Protein AF-A0AAW7WAW6-F1 (afdb_monomer_lite)

pLDDT: mean 85.13, std 16.49, range [22.52, 98.62]

Secondary structure (DSSP, 8-state):
---PPPP----------TT-EEE-SSSEEEEEETTEEEEEEEEEEEE------EEEEEEEE--GGGTTTHHHHHHHHHHHT-EE-GGG--TTS--EE--S-TTTS-EEEEEEEE--SEEEEESSSSS-S-EEEE--HHHHSS--EEEE--SB--HHHHHHHHHH----S---HHHHHHHHHHHHHHH----GGG-EEEEEEEESS----EE-TTS-EEEEEEHHHHHHHHHHHT--TT---GGGB-HHHHHHHHHHHHHHHHHHH-TT-EEEEEEE--HHHHT-TTTS-TTHHHH--TTT---S--S-HHHHHHHHHHHHSPPPEEETTEEE-SEEEESS-HHHHHHHHHHHHHHHHSPPPEEEEEEPPTTPEEEEEEETTEEEESS-S-TTTEEE-EEEEETTEEEEEE-GGGPPSEEEEEEEEEEEPPPPPPP-GGG-----

Radius of gyration: 30.79 Å; chains: 1; bounding box: 54×44×113 Å

InterPro domains:
  IPR002035 von Willebrand factor, type A [PS50234] (55-349)
  IPR002035 von Willebrand factor, type A [SM00327] (53-305)
  IPR036465 von Willebrand factor A-like domain superfamily [G3DSA:3.40.50.410] (54-362)
  IPR036465 von Willebrand factor A-like domain superfamily [SSF53300] (53-287)

Structure (mmCIF, N/CA/C/O backbone):
data_AF-A0AAW7WAW6-F1
#
_entry.id   AF-A0AAW7WAW6-F1
#
loop_
_atom_site.group_PDB
_atom_site.id
_atom_site.type_symbol
_atom_site.label_atom_id
_atom_site.label_alt_id
_atom_site.label_comp_id
_atom_site.label_asym_id
_atom_site.label_entity_id
_atom_site.label_seq_id
_atom_site.pdbx_PDB_ins_code
_atom_site.Cartn_x
_atom_site.Cartn_y
_atom_site.Cartn_z
_atom_site.occupancy
_atom_site.B_iso_or_equiv
_atom_site.auth_seq_id
_atom_site.auth_comp_id
_atom_site.auth_asym_id
_atom_site.auth_atom_id
_atom_site.pdbx_PDB_model_num
ATOM 1 N N . MET A 1 1 ? -10.100 9.164 35.980 1.00 24.27 1 MET A N 1
ATOM 2 C CA . MET A 1 1 ? -10.360 9.872 37.255 1.00 24.27 1 MET A CA 1
ATOM 3 C C . MET A 1 1 ? -10.115 8.880 38.384 1.00 24.27 1 MET A C 1
ATOM 5 O O . MET A 1 1 ? -10.803 7.869 38.367 1.00 24.27 1 MET A O 1
ATOM 9 N N . PRO A 1 2 ? -9.161 9.075 39.312 1.00 25.39 2 PRO A N 1
ATOM 10 C CA . PRO A 1 2 ? -9.035 8.180 40.456 1.00 25.39 2 PRO A CA 1
ATOM 11 C C . PRO A 1 2 ? -10.013 8.641 41.548 1.00 25.39 2 PRO A C 1
ATOM 13 O O . PRO A 1 2 ? -9.946 9.784 41.995 1.00 25.39 2 PRO A O 1
ATOM 16 N N . LEU A 1 3 ? -10.947 7.783 41.959 1.00 27.72 3 LEU A N 1
ATOM 17 C CA . LEU A 1 3 ? -11.807 8.009 43.127 1.00 27.72 3 LEU A CA 1
ATOM 18 C C . LEU A 1 3 ? -11.304 7.112 44.264 1.00 27.72 3 LEU A C 1
ATOM 20 O O . LEU A 1 3 ? -11.351 5.889 44.168 1.00 27.72 3 LEU A O 1
ATOM 24 N N . GLY A 1 4 ? -10.761 7.740 45.310 1.00 22.83 4 GLY A N 1
ATOM 25 C CA . GLY A 1 4 ? -10.217 7.071 46.491 1.00 22.83 4 GLY A CA 1
ATOM 26 C C . GLY A 1 4 ? -11.298 6.397 47.340 1.00 22.83 4 GLY A C 1
ATOM 27 O O . GLY A 1 4 ? -12.362 6.967 47.578 1.00 22.83 4 GLY A O 1
ATOM 28 N N . LEU A 1 5 ? -11.007 5.180 47.810 1.00 30.16 5 LEU A N 1
ATOM 29 C CA . LEU A 1 5 ? -11.853 4.418 48.730 1.00 30.16 5 LEU A CA 1
ATOM 30 C C . LEU A 1 5 ? -11.802 5.011 50.148 1.00 30.16 5 LEU A C 1
ATOM 32 O O . LEU A 1 5 ? -10.737 5.086 50.760 1.00 30.16 5 LEU A O 1
ATOM 36 N N . ALA A 1 6 ? -12.969 5.342 50.701 1.00 24.33 6 ALA A N 1
ATOM 37 C CA . ALA A 1 6 ? -13.156 5.554 52.132 1.00 24.33 6 ALA A CA 1
ATOM 38 C C . ALA A 1 6 ? -13.255 4.197 52.856 1.00 24.33 6 ALA A C 1
ATOM 40 O O . ALA A 1 6 ? -13.995 3.308 52.432 1.00 24.33 6 ALA A O 1
ATOM 41 N N . GLY A 1 7 ? -12.490 4.033 53.939 1.00 22.52 7 GLY A N 1
ATOM 42 C CA . GLY A 1 7 ? -12.459 2.818 54.753 1.00 22.52 7 GLY A CA 1
ATOM 43 C C . GLY A 1 7 ? -13.766 2.572 55.513 1.00 22.52 7 GLY A C 1
ATOM 44 O O . GLY A 1 7 ? -14.343 3.493 56.089 1.00 22.52 7 GLY A O 1
ATOM 45 N N . LEU A 1 8 ? -14.209 1.312 55.543 1.00 27.66 8 LEU A N 1
ATOM 46 C CA . LEU A 1 8 ? -15.361 0.856 56.321 1.00 27.66 8 LEU A CA 1
ATOM 47 C C . LEU A 1 8 ? -14.880 0.019 57.519 1.00 27.66 8 LEU A C 1
ATOM 49 O O . LEU A 1 8 ? -14.260 -1.031 57.342 1.00 27.66 8 LEU A O 1
ATOM 53 N N . PHE A 1 9 ? -15.183 0.469 58.739 1.00 23.91 9 PHE A N 1
ATOM 54 C CA . PHE A 1 9 ? -15.061 -0.328 59.964 1.00 23.91 9 PHE A CA 1
ATOM 55 C C . PHE A 1 9 ? -16.207 -1.352 60.030 1.00 23.91 9 PHE A C 1
ATOM 57 O O . PHE A 1 9 ? -17.372 -0.981 59.906 1.00 23.91 9 PHE A O 1
ATOM 64 N N . LEU A 1 10 ? -15.897 -2.631 60.270 1.00 30.34 10 LEU A N 1
ATOM 65 C CA . LEU A 1 10 ? -16.889 -3.683 60.534 1.00 30.34 10 LEU A CA 1
ATOM 66 C C . LEU A 1 10 ? -16.723 -4.216 61.960 1.00 30.34 10 LEU A C 1
ATOM 68 O O . LEU A 1 10 ? -15.685 -4.775 62.317 1.00 30.34 10 LEU A O 1
ATOM 72 N N . ALA A 1 11 ? -17.773 -4.044 62.764 1.00 23.67 11 ALA A N 1
ATOM 73 C CA . ALA A 1 11 ? -17.918 -4.643 64.083 1.00 23.67 11 ALA A CA 1
ATOM 74 C C . ALA A 1 11 ? -18.067 -6.173 63.979 1.00 23.67 11 ALA A C 1
ATOM 76 O O . ALA A 1 11 ? -18.756 -6.690 63.096 1.00 23.67 11 ALA A O 1
ATOM 77 N N . ARG A 1 12 ? -17.419 -6.900 64.900 1.00 29.30 12 ARG A N 1
ATOM 78 C CA . ARG A 1 12 ? -17.535 -8.357 65.055 1.00 29.30 12 ARG A CA 1
ATOM 79 C C . ARG A 1 12 ? -18.940 -8.724 65.543 1.00 29.30 12 ARG A C 1
ATOM 81 O O . ARG A 1 12 ? -19.345 -8.308 66.622 1.00 29.30 12 ARG A O 1
ATOM 88 N N . GLY A 1 13 ? -19.628 -9.573 64.787 1.00 25.05 13 GLY A N 1
ATOM 89 C CA . GLY A 1 13 ? -20.814 -10.304 65.225 1.00 25.05 13 GLY A CA 1
ATOM 90 C C . GLY A 1 13 ? -20.804 -11.682 64.578 1.00 25.05 13 GLY A C 1
ATOM 91 O O . GLY A 1 13 ? -20.977 -11.798 63.368 1.00 25.05 13 GLY A O 1
ATOM 92 N N . ALA A 1 14 ? -20.521 -12.708 65.378 1.00 30.78 14 ALA A N 1
ATOM 93 C CA . ALA A 1 14 ? -20.499 -14.098 64.957 1.00 30.78 14 ALA A CA 1
ATOM 94 C C . ALA A 1 14 ? -21.926 -14.614 64.714 1.00 30.78 14 ALA A C 1
ATOM 96 O O . ALA A 1 14 ? -22.779 -14.529 65.591 1.00 30.78 14 ALA A O 1
ATOM 97 N N . SER A 1 15 ? -22.172 -15.178 63.537 1.00 29.94 15 SER A N 1
ATOM 98 C CA . SER A 1 15 ? -23.063 -16.327 63.355 1.00 29.94 15 SER A CA 1
ATOM 99 C C . SER A 1 15 ? -22.686 -16.998 62.039 1.00 29.94 15 SER A C 1
ATOM 101 O O . SER A 1 15 ? -22.552 -16.344 61.005 1.00 29.94 15 SER A O 1
ATOM 103 N N . ALA A 1 16 ? -22.400 -18.292 62.136 1.00 33.91 16 ALA A N 1
ATOM 104 C CA . ALA A 1 16 ? -22.246 -19.180 61.004 1.00 33.91 16 ALA A CA 1
ATOM 105 C C . ALA A 1 16 ? -23.642 -19.421 60.431 1.00 33.91 16 ALA A C 1
ATOM 107 O O . ALA A 1 16 ? -24.479 -20.012 61.107 1.00 33.91 16 ALA A O 1
ATOM 108 N N . ASP A 1 17 ? -23.883 -18.927 59.225 1.00 33.53 17 ASP A N 1
ATOM 109 C CA . ASP A 1 17 ? -25.034 -19.318 58.427 1.00 33.53 17 ASP A CA 1
ATOM 110 C C . ASP A 1 17 ? -24.555 -19.505 56.986 1.00 33.53 17 ASP A C 1
ATOM 112 O O . ASP A 1 17 ? -23.748 -18.719 56.473 1.00 33.53 17 ASP A O 1
ATOM 116 N N . GLU A 1 18 ? -24.968 -20.609 56.379 1.00 37.56 18 GLU A N 1
ATOM 117 C CA . GLU A 1 18 ? -24.617 -20.985 55.015 1.00 37.56 18 GLU A CA 1
ATOM 118 C C . GLU A 1 18 ? -25.192 -19.958 54.021 1.00 37.56 18 GLU A C 1
ATOM 120 O O . GLU A 1 18 ? -26.377 -19.639 54.046 1.00 37.56 18 GLU A O 1
ATOM 125 N N . GLY A 1 19 ? -24.362 -19.436 53.112 1.00 45.72 19 GLY A N 1
ATOM 126 C CA . GLY A 1 19 ? -24.823 -18.842 51.852 1.00 45.72 19 GLY A CA 1
ATOM 127 C C . GLY A 1 19 ? -25.583 -17.514 51.893 1.00 45.72 19 GLY A C 1
ATOM 128 O O . GLY A 1 19 ? -26.153 -17.140 50.868 1.00 45.72 19 GLY A O 1
ATOM 129 N N . ALA A 1 20 ? -25.603 -16.770 53.001 1.00 53.53 20 ALA A N 1
ATOM 130 C CA . ALA A 1 20 ? -26.347 -15.510 53.057 1.00 53.53 20 ALA A CA 1
ATOM 131 C C . ALA A 1 20 ? -25.670 -14.402 52.219 1.00 53.53 20 ALA A C 1
ATOM 133 O O . ALA A 1 20 ? -24.662 -13.815 52.621 1.00 53.53 20 ALA A O 1
ATOM 134 N N . ALA A 1 21 ? -26.247 -14.088 51.055 1.00 62.12 21 ALA A N 1
ATOM 135 C CA . ALA A 1 21 ? -25.906 -12.894 50.290 1.00 62.12 21 ALA A CA 1
ATOM 136 C C . ALA A 1 21 ? -26.396 -11.641 51.035 1.00 62.12 21 ALA A C 1
ATOM 138 O O . ALA A 1 21 ? -27.574 -11.526 51.377 1.00 62.12 21 ALA A O 1
ATOM 139 N N . ARG A 1 22 ? -25.496 -10.691 51.297 1.00 75.50 22 ARG A N 1
ATOM 140 C CA . ARG A 1 22 ? -25.820 -9.399 51.915 1.00 75.50 22 ARG A CA 1
ATOM 141 C C . ARG A 1 22 ? -25.458 -8.269 50.963 1.00 75.50 22 ARG A C 1
ATOM 143 O O . ARG A 1 22 ? -24.314 -8.179 50.519 1.00 75.50 22 ARG A O 1
ATOM 150 N N . GLN A 1 23 ? -26.412 -7.383 50.686 1.00 73.06 23 GLN A N 1
ATOM 151 C CA . GLN A 1 23 ? -26.116 -6.124 50.007 1.00 73.06 23 GLN A CA 1
ATOM 152 C C . GLN A 1 23 ? -25.475 -5.128 50.973 1.00 73.06 23 GLN A C 1
ATOM 154 O O . GLN A 1 23 ? -25.929 -4.956 52.105 1.00 73.06 23 GLN A O 1
ATOM 159 N N . VAL A 1 24 ? -24.409 -4.477 50.515 1.00 73.81 24 VAL A N 1
ATOM 160 C CA . VAL A 1 24 ? -23.673 -3.450 51.250 1.00 73.81 24 VAL A CA 1
ATOM 161 C C . VAL A 1 24 ? -23.604 -2.205 50.368 1.00 73.81 24 VAL A C 1
ATOM 163 O O . VAL A 1 24 ? -22.801 -2.123 49.443 1.00 73.81 24 VAL A O 1
ATOM 166 N N . GLY A 1 25 ? -24.470 -1.231 50.650 1.00 69.31 25 GLY A N 1
ATOM 167 C CA . GLY A 1 25 ? -24.673 -0.073 49.773 1.00 69.31 25 GLY A CA 1
ATOM 168 C C . GLY A 1 25 ? -25.420 -0.432 48.482 1.00 69.31 25 GLY A C 1
ATOM 169 O O . GLY A 1 25 ? -25.890 -1.553 48.321 1.00 69.31 25 GLY A O 1
ATOM 170 N N . GLU A 1 26 ? -25.535 0.525 47.560 1.00 71.75 26 GLU A N 1
ATOM 171 C CA . GLU A 1 26 ? -26.359 0.372 46.344 1.00 71.75 26 GLU A CA 1
ATOM 172 C C . GLU A 1 26 ? -25.752 -0.580 45.296 1.00 71.75 26 GLU A C 1
ATOM 174 O O . GLU A 1 26 ? -26.459 -1.091 44.433 1.00 71.75 26 GLU A O 1
ATOM 179 N N . ASN A 1 27 ? -24.445 -0.843 45.388 1.00 81.31 27 ASN A N 1
ATOM 180 C CA . ASN A 1 27 ? -23.644 -1.352 44.272 1.00 81.31 27 ASN A CA 1
ATOM 181 C C . ASN A 1 27 ? -22.755 -2.560 44.624 1.00 81.31 27 ASN A C 1
ATOM 183 O O . ASN A 1 27 ? -21.927 -2.965 43.809 1.00 81.31 27 ASN A O 1
ATOM 187 N N . THR A 1 28 ? -22.831 -3.097 45.847 1.00 81.12 28 THR A N 1
ATOM 188 C CA . THR A 1 28 ? -21.959 -4.199 46.297 1.00 81.12 28 THR A CA 1
ATOM 189 C C . THR A 1 28 ? -22.767 -5.306 46.963 1.00 81.12 28 THR A C 1
ATOM 191 O O . THR A 1 28 ? -23.574 -5.059 47.855 1.00 81.12 28 THR A O 1
ATOM 194 N N . GLU A 1 29 ? -22.512 -6.545 46.561 1.00 85.75 29 GLU A N 1
ATOM 195 C CA . GLU A 1 29 ? -23.072 -7.760 47.149 1.00 85.75 29 GLU A CA 1
ATOM 196 C C . GLU A 1 29 ? -21.933 -8.607 47.726 1.00 85.75 29 GLU A C 1
ATOM 198 O O . GLU A 1 29 ? -20.944 -8.881 47.048 1.00 85.75 29 GLU A O 1
ATOM 203 N N . ILE A 1 30 ? -22.063 -9.043 48.979 1.00 80.19 30 ILE A N 1
ATOM 204 C CA . ILE A 1 30 ? -21.104 -9.939 49.628 1.00 80.19 30 ILE A CA 1
ATOM 205 C C . ILE A 1 30 ? -21.781 -11.282 49.873 1.00 80.19 30 ILE A C 1
ATOM 207 O O . ILE A 1 30 ? -22.804 -11.356 50.551 1.00 80.19 30 ILE A O 1
ATOM 211 N N . ILE A 1 31 ? -21.179 -12.345 49.349 1.00 81.75 31 ILE A N 1
ATOM 212 C CA . ILE A 1 31 ? -21.577 -13.734 49.567 1.00 81.75 31 ILE A CA 1
ATOM 213 C C . ILE A 1 31 ? -20.517 -14.379 50.454 1.00 81.75 31 ILE A C 1
ATOM 215 O O . ILE A 1 31 ? -19.328 -14.377 50.120 1.00 81.75 31 ILE A O 1
ATOM 219 N N . GLN A 1 32 ? -20.939 -14.932 51.588 1.00 75.44 32 GLN A N 1
ATOM 220 C CA . GLN A 1 32 ? -20.048 -15.587 52.537 1.00 75.44 32 GLN A CA 1
ATOM 221 C C . GLN A 1 32 ? -20.418 -17.064 52.683 1.00 75.44 32 GLN A C 1
ATOM 223 O O . GLN A 1 32 ? -21.545 -17.390 53.036 1.00 75.44 32 GLN A O 1
ATOM 228 N N . ASN A 1 33 ? -19.443 -17.943 52.440 1.00 71.38 33 ASN A N 1
ATOM 229 C CA . ASN A 1 33 ? -19.552 -19.386 52.652 1.00 71.38 33 ASN A CA 1
ATOM 230 C C . ASN A 1 33 ? -18.391 -19.830 53.548 1.00 71.38 33 ASN A C 1
ATOM 232 O O . ASN A 1 33 ? -17.259 -19.997 53.089 1.00 71.38 33 ASN A O 1
ATOM 236 N N . GLY A 1 34 ? -18.647 -19.960 54.851 1.00 73.88 34 GLY A N 1
ATOM 237 C CA . GLY A 1 34 ? -17.594 -20.191 55.843 1.00 73.88 34 GLY A CA 1
ATOM 238 C C . GLY A 1 34 ? -16.564 -19.049 55.874 1.00 73.88 34 GLY A C 1
ATOM 239 O O . GLY A 1 34 ? -16.923 -17.876 56.032 1.00 73.88 34 GLY A O 1
ATOM 240 N N . CYS A 1 35 ? -15.279 -19.392 55.723 1.00 72.00 35 CYS A N 1
ATOM 241 C CA . CYS A 1 35 ? -14.166 -18.434 55.638 1.00 72.00 35 CYS A CA 1
ATOM 242 C C . CYS A 1 35 ? -13.966 -17.842 54.232 1.00 72.00 35 CYS A C 1
ATOM 244 O O . CYS A 1 35 ? -13.235 -16.861 54.090 1.00 72.00 35 CYS A O 1
ATOM 246 N N . TYR A 1 36 ? -14.604 -18.412 53.205 1.00 71.75 36 TYR A N 1
ATOM 247 C CA . TYR A 1 36 ? -14.556 -17.882 51.848 1.00 71.75 36 TYR A CA 1
ATOM 248 C C . TYR A 1 36 ? -15.520 -16.703 51.710 1.00 71.75 36 TYR A C 1
ATOM 250 O O . TYR A 1 36 ? -16.683 -16.765 52.126 1.00 71.75 36 TYR A O 1
ATOM 258 N N . ARG A 1 37 ? -15.031 -15.620 51.103 1.00 78.12 37 ARG A N 1
ATOM 259 C CA . ARG A 1 37 ? -15.824 -14.428 50.798 1.00 78.12 37 ARG A CA 1
ATOM 260 C C . ARG A 1 37 ? -15.721 -14.122 49.317 1.00 78.12 37 ARG A C 1
ATOM 262 O O . ARG A 1 37 ? -14.613 -13.973 48.802 1.00 78.12 37 ARG A O 1
ATOM 269 N N . LYS A 1 38 ? -16.879 -13.972 48.679 1.00 82.81 38 LYS A N 1
ATOM 270 C CA . LYS A 1 38 ? -17.010 -13.442 47.327 1.00 82.81 38 LYS A CA 1
ATOM 271 C C . LYS A 1 38 ? -17.700 -12.087 47.379 1.00 82.81 38 LYS A C 1
ATOM 273 O O . LYS A 1 38 ? -18.777 -11.967 47.955 1.00 82.81 38 LYS A O 1
ATOM 278 N N . VAL A 1 39 ? -17.085 -11.073 46.790 1.00 83.00 39 VAL A N 1
ATOM 279 C CA . VAL A 1 39 ? -17.641 -9.722 46.676 1.00 83.00 39 VAL A CA 1
ATOM 280 C C . VAL A 1 39 ? -17.964 -9.481 45.212 1.00 83.00 39 VAL A C 1
ATOM 282 O O . VAL A 1 39 ? -17.080 -9.593 44.373 1.00 83.00 39 VAL A O 1
ATOM 285 N N . LYS A 1 40 ? -19.211 -9.158 44.889 1.00 84.62 40 LYS A N 1
ATOM 286 C CA . LYS A 1 40 ? -19.583 -8.640 43.572 1.00 84.62 40 LYS A CA 1
ATOM 287 C C . LYS A 1 40 ? -19.783 -7.144 43.687 1.00 84.62 40 LYS A C 1
ATOM 289 O O . LYS A 1 40 ? -20.460 -6.689 44.610 1.00 84.62 40 LYS A O 1
ATOM 294 N N . LYS A 1 41 ? -19.216 -6.385 42.762 1.00 84.06 41 LYS A N 1
ATOM 295 C CA . LYS A 1 41 ? -19.355 -4.934 42.735 1.00 84.06 41 LYS A CA 1
ATOM 296 C C . LYS A 1 41 ? -19.712 -4.462 41.335 1.00 84.06 41 LYS A C 1
ATOM 298 O O . LYS A 1 41 ? -19.166 -4.966 40.360 1.00 84.06 41 LYS A O 1
ATOM 303 N N . THR A 1 42 ? -20.619 -3.497 41.277 1.00 82.19 42 THR A N 1
ATOM 304 C CA . THR A 1 42 ? -21.142 -2.890 40.054 1.00 82.19 42 THR A CA 1
ATOM 305 C C . THR A 1 42 ? -20.858 -1.396 40.078 1.00 82.19 42 THR A C 1
ATOM 307 O O . THR A 1 42 ? -21.245 -0.688 41.003 1.00 82.19 42 THR A O 1
ATOM 310 N N . GLU A 1 43 ? -20.182 -0.885 39.063 1.00 77.75 43 GLU A N 1
ATOM 311 C CA . GLU A 1 43 ? -19.853 0.526 38.922 1.00 77.75 43 GLU A CA 1
ATOM 312 C C . GLU A 1 43 ? -20.418 1.049 37.604 1.00 77.75 43 GLU A C 1
ATOM 314 O O . GLU A 1 43 ? -20.075 0.582 36.516 1.00 77.75 43 GLU A O 1
ATOM 319 N N . LYS A 1 44 ? -21.274 2.070 37.698 1.00 70.31 44 LYS A N 1
ATOM 320 C CA . LYS A 1 44 ? -21.655 2.854 36.526 1.00 70.31 44 LYS A CA 1
ATOM 321 C C . LYS A 1 44 ? -20.539 3.830 36.227 1.00 70.31 44 LYS A C 1
ATOM 323 O O . LYS A 1 44 ? -20.179 4.648 37.073 1.00 70.31 44 LYS A O 1
ATOM 328 N N . THR A 1 45 ? -20.019 3.758 35.016 1.00 63.19 45 THR A N 1
ATOM 329 C CA . THR A 1 45 ? -19.003 4.685 34.536 1.00 63.19 45 THR A CA 1
ATOM 330 C C . THR A 1 45 ? -19.507 5.353 33.270 1.00 63.19 45 THR A C 1
ATOM 332 O O . THR A 1 45 ? -20.022 4.704 32.361 1.00 63.19 45 THR A O 1
ATOM 335 N N . GLN A 1 46 ? -19.366 6.676 33.204 1.00 54.44 46 GLN A N 1
ATOM 336 C CA . GLN A 1 46 ? -19.447 7.365 31.924 1.00 54.44 46 GLN A CA 1
ATOM 337 C C . GLN A 1 46 ? -18.108 7.176 31.242 1.00 54.44 46 GLN A C 1
ATOM 339 O O . GLN A 1 46 ? -17.110 7.786 31.636 1.00 54.44 46 GLN A O 1
ATOM 344 N N . TRP A 1 47 ? -18.074 6.289 30.255 1.00 56.84 47 TRP A N 1
ATOM 345 C CA . TRP A 1 47 ? -16.858 6.053 29.505 1.00 56.84 47 TRP A CA 1
ATOM 346 C C . TRP A 1 47 ? -16.905 6.876 28.226 1.00 56.84 47 TRP A C 1
ATOM 348 O O . TRP A 1 47 ? -17.436 6.470 27.200 1.00 56.84 47 TRP A O 1
ATOM 358 N N . THR A 1 48 ? -16.337 8.075 28.297 1.00 53.56 48 THR A N 1
ATOM 359 C CA . THR A 1 48 ? -16.148 8.950 27.141 1.00 53.56 48 THR A CA 1
ATOM 360 C C . THR A 1 48 ? -14.754 8.731 26.552 1.00 53.56 48 THR A C 1
ATOM 362 O O . THR A 1 48 ? -13.974 9.680 26.483 1.00 53.56 48 THR A O 1
ATOM 365 N N . VAL A 1 49 ? -14.375 7.496 26.181 1.00 57.53 49 VAL A N 1
ATOM 366 C CA . VAL A 1 49 ? -13.243 7.369 25.242 1.00 57.53 49 VAL A CA 1
ATOM 367 C C . VAL A 1 49 ? -13.824 7.642 23.867 1.00 57.53 49 VAL A C 1
ATOM 369 O O . VAL A 1 49 ? -14.594 6.813 23.377 1.00 57.53 49 VAL A O 1
ATOM 372 N N . PRO A 1 50 ? -13.531 8.793 23.241 1.00 60.97 50 PRO A N 1
ATOM 373 C CA . PRO A 1 50 ? -13.952 8.994 21.871 1.00 60.97 50 PRO A CA 1
ATOM 374 C C . PRO A 1 50 ? -13.341 7.879 21.023 1.00 60.97 50 PRO A C 1
ATOM 376 O O . PRO A 1 50 ? -12.155 7.559 21.152 1.00 60.97 50 PRO A O 1
ATOM 379 N N . ARG A 1 51 ? -14.177 7.265 20.181 1.00 75.25 51 ARG A N 1
ATOM 380 C CA . ARG A 1 51 ? -13.755 6.269 19.195 1.00 75.25 51 ARG A CA 1
ATOM 381 C C . ARG A 1 51 ? -12.500 6.784 18.493 1.00 75.25 51 ARG A C 1
ATOM 383 O O . ARG A 1 51 ? -12.549 7.883 17.953 1.00 75.25 51 ARG A O 1
ATOM 390 N N . LYS A 1 52 ? -11.423 5.988 18.445 1.00 82.31 52 LYS A N 1
ATOM 391 C CA . LYS A 1 52 ? -10.239 6.310 17.630 1.00 82.31 52 LYS A CA 1
ATOM 392 C C . LYS A 1 52 ? -10.592 6.105 16.154 1.00 82.31 52 LYS A C 1
ATOM 394 O O . LYS A 1 52 ? -10.852 4.951 15.786 1.00 82.31 52 LYS A O 1
ATOM 399 N N . PRO A 1 53 ? -10.682 7.161 15.329 1.00 89.06 53 PRO A N 1
ATOM 400 C CA . PRO A 1 53 ? -11.054 7.010 13.933 1.00 89.06 53 PRO A CA 1
ATOM 401 C C . PRO A 1 53 ? -9.847 6.718 13.044 1.00 89.06 53 PRO A C 1
ATOM 403 O O . PRO A 1 53 ? -8.696 6.866 13.455 1.00 89.06 53 PRO A O 1
ATOM 406 N N . ILE A 1 54 ? -10.115 6.284 11.820 1.00 93.38 54 ILE A N 1
ATOM 407 C CA . ILE A 1 54 ? -9.101 5.876 10.854 1.00 93.38 54 ILE A CA 1
ATOM 408 C C . ILE A 1 54 ? -9.230 6.721 9.594 1.00 93.38 54 ILE A C 1
ATOM 410 O O . ILE A 1 54 ? -10.334 6.966 9.110 1.00 93.38 54 ILE A O 1
ATOM 414 N N . ASP A 1 55 ? -8.089 7.127 9.055 1.00 97.06 55 ASP A N 1
ATOM 415 C CA . ASP A 1 55 ? -7.960 7.561 7.672 1.00 97.06 55 ASP A CA 1
ATOM 416 C C . ASP A 1 55 ? -7.358 6.411 6.859 1.00 97.06 55 ASP A C 1
ATOM 418 O O . ASP A 1 55 ? -6.206 6.024 7.069 1.00 97.06 55 ASP A O 1
ATOM 422 N N . LEU A 1 56 ? -8.150 5.841 5.952 1.00 97.81 56 LEU A N 1
ATOM 423 C CA . LEU A 1 56 ? -7.693 4.853 4.982 1.00 97.81 56 LEU A CA 1
ATOM 424 C C . LEU A 1 56 ? -7.221 5.588 3.723 1.00 97.81 56 LEU A C 1
ATOM 426 O O . LEU A 1 56 ? -8.024 6.152 2.981 1.00 97.81 56 LEU A O 1
ATOM 430 N N . VAL A 1 57 ? -5.914 5.588 3.491 1.00 98.44 57 VAL A N 1
ATOM 431 C CA . VAL A 1 57 ? -5.266 6.251 2.357 1.00 98.44 57 VAL A CA 1
ATOM 432 C C . VAL A 1 57 ? -4.877 5.181 1.347 1.00 98.44 57 VAL A C 1
ATOM 434 O O . VAL A 1 57 ? -4.029 4.343 1.630 1.00 98.44 57 VAL A O 1
ATOM 437 N N . ILE A 1 58 ? -5.512 5.173 0.182 1.00 98.56 58 ILE A N 1
ATOM 438 C CA . ILE A 1 58 ? -5.312 4.166 -0.862 1.00 98.56 58 ILE A CA 1
ATOM 439 C C . ILE A 1 58 ? -4.581 4.819 -2.026 1.00 98.56 58 ILE A C 1
ATOM 441 O O . ILE A 1 58 ? -5.081 5.786 -2.591 1.00 98.56 58 ILE A O 1
ATOM 445 N N . LEU A 1 59 ? -3.445 4.252 -2.416 1.00 98.38 59 LEU A N 1
ATOM 446 C CA . LEU A 1 59 ? -2.712 4.601 -3.624 1.00 98.38 59 LEU A CA 1
ATOM 447 C C . LEU A 1 59 ? -2.720 3.408 -4.583 1.00 98.38 59 LEU A C 1
ATOM 449 O O . LEU A 1 59 ? -2.074 2.389 -4.333 1.00 98.38 59 LEU A O 1
ATOM 453 N N . GLN A 1 60 ? -3.454 3.549 -5.683 1.00 97.62 60 GLN A N 1
ATOM 454 C CA . GLN A 1 60 ? -3.558 2.543 -6.733 1.00 97.62 60 GLN A CA 1
ATOM 455 C C . GLN A 1 60 ? -2.611 2.863 -7.893 1.00 97.62 60 GLN A C 1
ATOM 457 O O . GLN A 1 60 ? -2.730 3.894 -8.551 1.00 97.62 60 GLN A O 1
ATOM 462 N N . ASP A 1 61 ? -1.722 1.932 -8.202 1.00 95.62 61 ASP A N 1
ATOM 463 C CA . ASP A 1 61 ? -1.023 1.892 -9.480 1.00 95.62 61 ASP A CA 1
ATOM 464 C C . ASP A 1 61 ? -2.013 1.622 -10.618 1.00 95.62 61 ASP A C 1
ATOM 466 O O . ASP A 1 61 ? -2.698 0.598 -10.643 1.00 95.62 61 ASP A O 1
ATOM 470 N N . ALA A 1 62 ? -2.123 2.561 -11.547 1.00 94.94 62 ALA A N 1
ATOM 471 C CA . ALA A 1 62 ? -2.979 2.454 -12.716 1.00 94.94 62 ALA A CA 1
ATOM 472 C C . ALA A 1 62 ? -2.156 2.340 -14.009 1.00 94.94 62 ALA A C 1
ATOM 474 O O . ALA A 1 62 ? -2.612 2.717 -15.082 1.00 94.94 62 ALA A O 1
ATOM 475 N N . SER A 1 63 ? -0.939 1.810 -13.943 1.00 91.44 63 SER A N 1
ATOM 476 C CA . SER A 1 63 ? -0.147 1.491 -15.132 1.00 91.44 63 SER A CA 1
ATOM 477 C C . SER A 1 63 ? -0.854 0.493 -16.063 1.00 91.44 63 SER A C 1
ATOM 479 O O . SER A 1 63 ? -1.798 -0.216 -15.695 1.00 91.44 63 SER A O 1
ATOM 481 N N . GLY A 1 64 ? -0.416 0.441 -17.325 1.00 88.06 64 GLY A N 1
ATOM 482 C CA . GLY A 1 64 ? -1.056 -0.385 -18.358 1.00 88.06 64 GLY A CA 1
ATOM 483 C C . GLY A 1 64 ? -1.075 -1.887 -18.045 1.00 88.06 64 GLY A C 1
ATOM 484 O O . GLY A 1 64 ? -1.956 -2.610 -18.511 1.00 88.06 64 GLY A O 1
ATOM 485 N N . SER A 1 65 ? -0.163 -2.372 -17.207 1.00 86.25 65 SER A N 1
ATOM 486 C CA . SER A 1 65 ? -0.088 -3.772 -16.781 1.00 86.25 65 SER A CA 1
ATOM 487 C C . SER A 1 65 ? -1.288 -4.225 -15.932 1.00 86.25 65 SER A C 1
ATOM 489 O O . SER A 1 65 ? -1.582 -5.429 -15.891 1.00 86.25 65 SER A O 1
ATOM 491 N N . PHE A 1 66 ? -2.065 -3.283 -15.385 1.00 89.81 66 PHE A N 1
ATOM 492 C CA . PHE A 1 66 ? -3.333 -3.540 -14.702 1.00 89.81 66 PHE A CA 1
ATOM 493 C C . PHE A 1 66 ? -4.553 -3.667 -15.628 1.00 89.81 66 PHE A C 1
ATOM 495 O O . PHE A 1 66 ? -5.636 -3.971 -15.135 1.00 89.81 66 PHE A O 1
ATOM 502 N N . GLU A 1 67 ? -4.439 -3.497 -16.952 1.00 89.62 67 GLU A N 1
ATOM 503 C CA . GLU A 1 67 ? -5.595 -3.482 -17.875 1.00 89.62 67 GLU A CA 1
ATOM 504 C C . GLU A 1 67 ? -6.563 -4.659 -17.683 1.00 89.62 67 GLU A C 1
ATOM 506 O O . GLU A 1 67 ? -7.780 -4.479 -17.655 1.00 89.62 67 GLU A O 1
ATOM 511 N N . LYS A 1 68 ? -6.027 -5.865 -17.475 1.00 87.62 68 LYS A N 1
ATOM 512 C CA . LYS A 1 68 ? -6.836 -7.078 -17.282 1.00 87.62 68 LYS A CA 1
ATOM 513 C C . LYS A 1 68 ? -7.297 -7.299 -15.841 1.00 87.62 68 LYS A C 1
ATOM 515 O O . LYS A 1 68 ? -8.208 -8.091 -15.625 1.00 87.62 68 LYS A O 1
ATOM 520 N N . THR A 1 69 ? -6.664 -6.660 -14.860 1.00 88.94 69 THR A N 1
ATOM 521 C CA . THR A 1 69 ? -6.844 -6.965 -13.429 1.00 88.94 69 THR A CA 1
ATOM 522 C C . THR A 1 69 ? -7.498 -5.843 -12.638 1.00 88.94 69 THR A C 1
ATOM 524 O O . THR A 1 69 ? -8.074 -6.104 -11.580 1.00 88.94 69 THR A O 1
ATOM 527 N N . ILE A 1 70 ? -7.506 -4.617 -13.168 1.00 92.00 70 ILE A N 1
ATOM 528 C CA . ILE A 1 70 ? -8.110 -3.458 -12.518 1.00 92.00 70 ILE A CA 1
ATOM 529 C C . ILE A 1 70 ? -9.584 -3.670 -12.127 1.00 92.00 70 ILE A C 1
ATOM 531 O O . ILE A 1 70 ? -9.955 -3.176 -11.063 1.00 92.00 70 ILE A O 1
ATOM 535 N N . PRO A 1 71 ? -10.441 -4.430 -12.854 1.00 92.56 71 PRO A N 1
ATOM 536 C CA . PRO A 1 71 ? -11.818 -4.651 -12.405 1.00 92.56 71 PRO A CA 1
ATOM 537 C C . PRO A 1 71 ? -11.914 -5.391 -11.061 1.00 92.56 71 PRO A C 1
ATOM 539 O O . PRO A 1 71 ? -12.683 -4.973 -10.194 1.00 92.56 71 PRO A O 1
ATOM 542 N N . SER A 1 72 ? -11.116 -6.446 -10.848 1.00 91.25 72 SER A N 1
ATOM 543 C CA . SER A 1 72 ? -11.088 -7.177 -9.569 1.00 91.25 72 SER A CA 1
ATOM 544 C C . SER A 1 72 ? -10.537 -6.302 -8.443 1.00 91.25 72 SER A C 1
ATOM 546 O O . SER A 1 72 ? -11.126 -6.250 -7.363 1.00 91.25 72 SER A O 1
ATOM 548 N N . VAL A 1 73 ? -9.482 -5.527 -8.719 1.00 91.75 73 VAL A N 1
ATOM 549 C CA . VAL A 1 73 ? -8.916 -4.582 -7.745 1.00 91.75 73 VAL A CA 1
ATOM 550 C C . VAL A 1 73 ? -9.949 -3.523 -7.343 1.00 91.75 73 VAL A C 1
ATOM 552 O O . VAL A 1 73 ? -10.177 -3.315 -6.154 1.00 91.75 73 VAL A O 1
ATOM 555 N N . LYS A 1 74 ? -10.669 -2.922 -8.302 1.00 94.88 74 LYS A N 1
ATOM 556 C CA . LYS A 1 74 ? -11.764 -1.972 -8.025 1.00 94.88 74 LYS A CA 1
ATOM 557 C C . LYS A 1 74 ? -12.844 -2.576 -7.128 1.00 94.88 74 LYS A C 1
ATOM 559 O O . LYS A 1 74 ? -13.326 -1.907 -6.216 1.00 94.88 74 LYS A O 1
ATOM 564 N N . ASN A 1 75 ? -13.225 -3.833 -7.353 1.00 94.12 75 ASN A N 1
ATOM 565 C CA . ASN A 1 75 ? -14.201 -4.516 -6.502 1.00 94.12 75 ASN A CA 1
ATOM 566 C C . ASN A 1 75 ? -13.687 -4.697 -5.066 1.00 94.12 75 ASN A C 1
ATOM 568 O O . ASN A 1 75 ? -14.438 -4.463 -4.118 1.00 94.12 75 ASN A O 1
ATOM 572 N N . ALA A 1 76 ? -12.409 -5.043 -4.898 1.00 91.62 76 ALA A N 1
ATOM 573 C CA . ALA A 1 76 ? -11.771 -5.145 -3.588 1.00 91.62 76 ALA A CA 1
ATOM 574 C C . ALA A 1 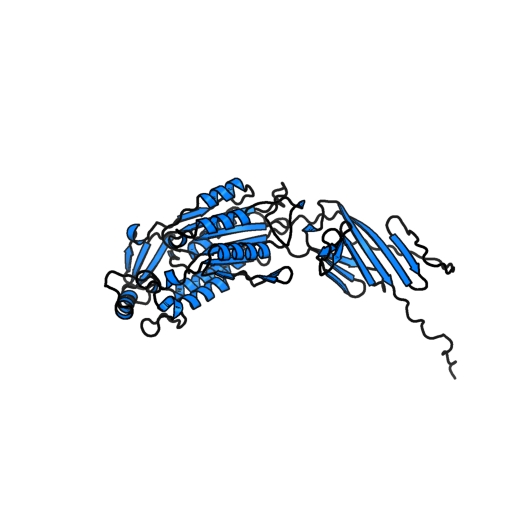76 ? -11.754 -3.793 -2.859 1.00 91.62 76 ALA A C 1
ATOM 576 O O . ALA A 1 76 ? -12.191 -3.702 -1.713 1.00 91.62 76 ALA A O 1
ATOM 577 N N . LEU A 1 77 ? -11.331 -2.725 -3.544 1.00 94.38 77 LEU A N 1
ATOM 578 C CA . LEU A 1 77 ? -11.296 -1.374 -2.981 1.00 94.38 77 LEU A CA 1
ATOM 579 C C . LEU A 1 77 ? -12.696 -0.886 -2.581 1.00 94.38 77 LEU A C 1
ATOM 581 O O . LEU A 1 77 ? -12.856 -0.312 -1.506 1.00 94.38 77 LEU A O 1
ATOM 585 N N . LYS A 1 78 ? -13.736 -1.165 -3.379 1.00 95.50 78 LYS A N 1
ATOM 586 C CA . LYS A 1 78 ? -15.130 -0.852 -3.002 1.00 95.50 78 LYS A CA 1
ATOM 587 C C . LYS A 1 78 ? -15.589 -1.619 -1.764 1.00 95.50 78 LYS A C 1
ATOM 589 O O . LYS A 1 78 ? -16.273 -1.062 -0.912 1.00 95.50 78 LYS A O 1
ATOM 594 N N . ARG A 1 79 ? -15.189 -2.885 -1.617 1.00 92.25 79 ARG A N 1
ATOM 595 C CA . ARG A 1 79 ? -15.475 -3.643 -0.392 1.00 92.25 79 ARG A CA 1
ATOM 596 C C . ARG A 1 79 ? -14.766 -3.042 0.826 1.00 92.25 79 ARG A C 1
ATOM 598 O O . ARG A 1 79 ? -15.421 -2.851 1.843 1.00 92.25 79 ARG A O 1
ATOM 605 N N . LEU A 1 80 ? -13.483 -2.684 0.711 1.00 91.12 80 LEU A N 1
ATOM 606 C CA . LEU A 1 80 ? -12.731 -2.007 1.787 1.00 91.12 80 LEU A CA 1
ATOM 607 C C . LEU A 1 80 ? -13.368 -0.696 2.227 1.00 91.12 80 LEU A C 1
ATOM 609 O O . LEU A 1 80 ? -13.313 -0.337 3.397 1.00 91.12 80 LEU A O 1
ATOM 613 N N . THR A 1 81 ? -13.928 0.031 1.266 1.00 94.75 81 THR A N 1
ATOM 614 C CA . THR A 1 81 ? -14.455 1.382 1.466 1.00 94.75 81 THR A CA 1
ATOM 615 C C . THR A 1 81 ? -15.956 1.407 1.746 1.00 94.75 81 THR A C 1
ATOM 617 O O . THR A 1 81 ? -16.566 2.475 1.785 1.00 94.75 81 THR A O 1
ATOM 620 N N . THR A 1 82 ? -16.553 0.239 1.997 1.00 94.62 82 THR A N 1
ATOM 621 C CA . THR A 1 82 ? -17.944 0.129 2.432 1.00 94.62 82 THR A CA 1
ATOM 622 C C . THR A 1 82 ? -18.051 0.355 3.939 1.00 94.62 82 THR A C 1
ATOM 624 O O . THR A 1 82 ? -17.353 -0.277 4.733 1.00 94.62 82 THR A O 1
ATOM 627 N N . TYR A 1 83 ? -18.955 1.252 4.328 1.00 93.62 83 TYR A N 1
ATOM 628 C CA . TYR A 1 83 ? -19.162 1.651 5.713 1.00 93.62 83 TYR A CA 1
ATOM 629 C C . TYR A 1 83 ? -20.222 0.805 6.420 1.00 93.62 83 TYR A C 1
ATOM 631 O O . TYR A 1 83 ? -21.249 0.442 5.844 1.00 93.62 83 TYR A O 1
ATOM 639 N N . VAL A 1 84 ? -20.014 0.592 7.717 1.00 91.31 84 VAL A N 1
ATOM 640 C CA . VAL A 1 84 ? -21.006 0.051 8.651 1.00 91.31 84 VAL A CA 1
ATOM 641 C C . VAL A 1 84 ? -21.298 1.051 9.769 1.00 91.31 84 VAL A C 1
ATOM 643 O O . VAL A 1 84 ? -20.538 1.997 10.006 1.00 91.31 84 VAL A O 1
ATOM 646 N N . LYS A 1 85 ? -22.416 0.855 10.472 1.00 86.31 85 LYS A N 1
ATOM 647 C CA . LYS A 1 85 ? -22.708 1.607 11.700 1.00 86.31 85 LYS A CA 1
ATOM 648 C C . LYS A 1 85 ? -21.885 1.075 12.881 1.00 86.31 85 LYS A C 1
ATOM 650 O O . LYS A 1 85 ? -21.467 -0.084 12.834 1.00 86.31 85 LYS A O 1
ATOM 655 N N . PRO A 1 86 ? -21.681 1.858 13.957 1.00 80.06 86 PRO A N 1
ATOM 656 C CA . PRO A 1 86 ? -20.887 1.425 15.106 1.00 80.06 86 PRO A CA 1
ATOM 657 C C . PRO A 1 86 ? -21.390 0.116 15.721 1.00 80.06 86 PRO A C 1
ATOM 659 O O . PRO A 1 86 ? -20.590 -0.753 16.046 1.00 80.06 86 PRO A O 1
ATOM 662 N N . GLU A 1 87 ? -22.709 -0.074 15.789 1.00 73.38 87 GLU A N 1
ATOM 663 C CA . GLU A 1 87 ? -23.337 -1.261 16.386 1.00 73.38 87 GLU A CA 1
ATOM 664 C C . GLU A 1 87 ? -23.189 -2.520 15.513 1.00 73.38 87 GLU A C 1
ATOM 666 O O . GLU A 1 87 ? -23.481 -3.628 15.958 1.00 73.38 87 GLU A O 1
ATOM 671 N N . GLN A 1 88 ? -22.772 -2.348 14.257 1.00 82.50 88 GLN A N 1
ATOM 672 C CA . GLN A 1 88 ? -22.557 -3.418 13.282 1.00 82.50 88 GLN A CA 1
ATOM 673 C C . GLN A 1 88 ? -21.075 -3.773 13.121 1.00 82.50 88 GLN A C 1
ATOM 675 O O . GLN A 1 88 ? -20.755 -4.708 12.388 1.00 82.50 88 GLN A O 1
ATOM 680 N N . TYR A 1 89 ? -20.170 -3.030 13.765 1.00 80.56 89 TYR A N 1
ATOM 681 C CA . TYR A 1 89 ? -18.741 -3.293 13.671 1.00 80.56 89 TYR A CA 1
ATOM 682 C C . TYR A 1 89 ? -18.396 -4.661 14.271 1.00 80.56 89 TYR A C 1
ATOM 684 O O . TYR A 1 89 ? -18.806 -4.997 15.383 1.00 80.56 89 TYR A O 1
ATOM 692 N N . ASN A 1 90 ? -17.612 -5.444 13.530 1.00 76.56 90 ASN A N 1
ATOM 693 C CA . ASN A 1 90 ? -17.172 -6.772 13.928 1.00 76.56 90 ASN A CA 1
ATOM 694 C C . ASN A 1 90 ? -15.662 -6.918 13.696 1.00 76.56 90 ASN A C 1
ATOM 696 O O . ASN A 1 90 ? -15.194 -6.825 12.569 1.00 76.56 90 ASN A O 1
ATOM 700 N N . GLU A 1 91 ? -14.892 -7.217 14.741 1.00 72.88 91 GLU A N 1
ATOM 701 C CA . GLU A 1 91 ? -13.437 -7.419 14.642 1.00 72.88 91 GLU A CA 1
ATOM 702 C C . GLU A 1 91 ? -13.029 -8.632 13.801 1.00 72.88 91 GLU A C 1
ATOM 704 O O . GLU A 1 91 ? -11.889 -8.705 13.346 1.00 72.88 91 GLU A O 1
ATOM 709 N N . THR A 1 92 ? -13.927 -9.599 13.596 1.00 75.44 92 THR A N 1
ATOM 710 C CA . THR A 1 92 ? -13.655 -10.747 12.719 1.00 75.44 92 THR A CA 1
ATOM 711 C C . THR A 1 92 ? -13.968 -10.461 11.250 1.00 75.44 92 THR A C 1
ATOM 713 O O . THR A 1 92 ? -13.640 -11.283 10.402 1.00 75.44 92 THR A O 1
ATOM 716 N N . ASP A 1 93 ? -14.621 -9.334 10.959 1.00 79.44 93 ASP A N 1
ATOM 717 C CA . ASP A 1 93 ? -14.944 -8.843 9.615 1.00 79.44 93 ASP A CA 1
ATOM 718 C C . ASP A 1 93 ? -14.938 -7.300 9.627 1.00 79.44 93 ASP A C 1
ATOM 720 O O . ASP A 1 93 ? -15.995 -6.658 9.565 1.00 79.44 93 ASP A O 1
ATOM 724 N N . PRO A 1 94 ? -13.763 -6.679 9.842 1.00 78.50 94 PRO A N 1
ATOM 725 C CA . PRO A 1 94 ? -13.684 -5.258 10.140 1.00 78.50 94 PRO A CA 1
ATOM 726 C C . PRO A 1 94 ? -13.978 -4.425 8.892 1.00 78.50 94 PRO A C 1
ATOM 728 O O . PRO A 1 94 ? -13.451 -4.664 7.807 1.00 78.50 94 PRO A O 1
ATOM 731 N N . HIS A 1 95 ? -14.812 -3.412 9.088 1.00 88.00 95 HIS A N 1
ATOM 732 C CA . HIS A 1 95 ? -15.229 -2.445 8.080 1.00 88.00 95 HIS A CA 1
ATOM 733 C C . HIS A 1 95 ? -14.970 -1.027 8.592 1.00 88.00 95 HIS A C 1
ATOM 735 O O . HIS A 1 95 ? -14.839 -0.807 9.801 1.00 88.00 95 HIS A O 1
ATOM 741 N N . LEU A 1 96 ? -14.945 -0.058 7.676 1.00 91.62 96 LEU A N 1
ATOM 742 C CA . LEU A 1 96 ? -14.958 1.355 8.047 1.00 91.62 96 LEU A CA 1
ATOM 743 C C . LEU A 1 96 ? -16.257 1.689 8.781 1.00 91.62 96 LEU A C 1
ATOM 745 O O . LEU A 1 96 ? -17.327 1.184 8.443 1.00 91.62 96 LEU A O 1
ATOM 749 N N . VAL A 1 97 ? -16.179 2.560 9.779 1.00 89.88 97 VAL A N 1
ATOM 750 C CA . VAL A 1 97 ? -17.319 2.908 10.630 1.00 89.88 97 VAL A CA 1
ATOM 751 C C . VAL A 1 97 ? -17.726 4.358 10.419 1.00 89.88 97 VAL A C 1
ATOM 753 O O . VAL A 1 97 ? -16.909 5.278 10.526 1.00 89.88 97 VAL A O 1
ATOM 756 N N . SER A 1 98 ? -19.020 4.559 10.176 1.00 92.06 98 SER A N 1
ATOM 757 C CA . SER A 1 98 ? -19.647 5.878 10.113 1.00 92.06 98 SER A CA 1
ATOM 758 C C . SER A 1 98 ? -20.440 6.132 11.388 1.00 92.06 98 SER A C 1
ATOM 760 O O . SER A 1 98 ? -21.391 5.410 11.681 1.00 92.06 98 SER A O 1
ATOM 762 N N . THR A 1 99 ? -20.044 7.146 12.159 1.00 87.12 99 THR A N 1
ATOM 763 C CA . THR A 1 99 ? -20.696 7.516 13.428 1.00 87.12 99 THR A CA 1
ATOM 764 C C . THR A 1 99 ? -21.705 8.654 13.262 1.00 87.12 99 THR A C 1
ATOM 766 O O . THR A 1 99 ? -22.455 8.945 14.187 1.00 87.12 99 THR A O 1
ATOM 769 N N . GLY A 1 100 ? -21.718 9.319 12.102 1.00 86.12 100 GLY A N 1
ATOM 770 C CA . GLY A 1 100 ? -22.465 10.563 11.883 1.00 86.12 100 GLY A CA 1
ATOM 771 C C . GLY A 1 100 ? -21.775 11.815 12.441 1.00 86.12 100 GLY A C 1
ATOM 772 O O . GLY A 1 100 ? -22.245 12.921 12.189 1.00 86.12 100 GLY A O 1
ATOM 773 N N . ASP A 1 101 ? -20.649 11.656 13.140 1.00 88.19 101 ASP A N 1
ATOM 774 C CA . ASP A 1 101 ? -19.807 12.737 13.656 1.00 88.19 101 ASP A CA 1
ATOM 775 C C . ASP A 1 101 ? -18.433 12.720 12.947 1.00 88.19 101 ASP A C 1
ATOM 777 O O . ASP A 1 101 ? -17.738 11.697 12.989 1.00 88.19 101 ASP A O 1
ATOM 781 N N . PRO A 1 102 ? -18.012 13.823 12.294 1.00 88.00 102 PRO A N 1
ATOM 782 C CA . PRO A 1 102 ? -16.717 13.920 11.619 1.00 88.00 102 PRO A CA 1
ATOM 783 C C . PRO A 1 102 ? -15.501 13.607 12.503 1.00 88.00 102 PRO A C 1
ATOM 785 O O . PRO A 1 102 ? -14.521 13.041 12.011 1.00 88.00 102 PRO A O 1
ATOM 788 N N . ASP A 1 103 ? -15.555 13.920 13.801 1.00 86.00 103 ASP A N 1
ATOM 789 C CA . ASP A 1 103 ? -14.426 13.727 14.720 1.00 86.00 103 ASP A CA 1
ATOM 790 C C . ASP A 1 103 ? -14.226 12.253 15.108 1.00 86.00 103 ASP A C 1
ATOM 792 O O . ASP A 1 103 ? -13.159 11.878 15.601 1.00 86.00 103 ASP A O 1
ATOM 796 N N . THR A 1 104 ? -15.226 11.403 14.865 1.00 86.06 104 THR A N 1
ATOM 797 C CA . THR A 1 104 ? -15.216 9.979 15.230 1.00 86.06 104 THR A CA 1
ATOM 798 C C . THR A 1 104 ? -15.527 9.042 14.062 1.00 86.06 104 THR A C 1
ATOM 800 O O . THR A 1 104 ? -15.429 7.828 14.227 1.00 86.06 104 THR A O 1
ATOM 803 N N . THR A 1 105 ? -15.836 9.565 12.874 1.00 91.69 105 THR A N 1
ATOM 804 C CA . THR A 1 105 ? -16.059 8.798 11.637 1.00 91.69 105 THR A CA 1
ATOM 805 C C . THR A 1 105 ? -14.742 8.497 10.911 1.00 91.69 105 THR A C 1
ATOM 807 O O . THR A 1 105 ? -13.829 9.334 10.861 1.00 91.69 105 THR A O 1
ATOM 810 N N . ASP A 1 106 ? -14.645 7.295 10.334 1.00 94.75 106 ASP A N 1
ATOM 811 C CA . ASP A 1 106 ? -13.536 6.933 9.447 1.00 94.75 106 ASP A CA 1
ATOM 812 C C . ASP A 1 106 ? -13.626 7.675 8.114 1.00 94.75 106 ASP A C 1
ATOM 814 O O . ASP A 1 106 ? -14.714 7.911 7.587 1.00 94.75 106 ASP A O 1
ATOM 818 N N . ARG A 1 107 ? -12.479 8.018 7.536 1.00 97.12 107 ARG A N 1
ATOM 819 C CA . ARG A 1 107 ? -12.391 8.718 6.252 1.00 97.12 107 ARG A CA 1
ATOM 820 C C . ARG A 1 107 ? -11.554 7.906 5.279 1.00 97.12 107 ARG A C 1
ATOM 822 O O . ARG A 1 107 ? -10.666 7.160 5.685 1.00 97.12 107 ARG A O 1
ATOM 829 N N . VAL A 1 108 ? -11.814 8.087 3.996 1.00 98.38 108 VAL A N 1
ATOM 830 C CA . VAL A 1 108 ? -11.041 7.490 2.916 1.00 98.38 108 VAL A CA 1
ATOM 831 C C . VAL A 1 108 ? -10.494 8.593 2.031 1.00 98.38 108 VAL A C 1
ATOM 833 O O . VAL A 1 108 ? -11.203 9.536 1.682 1.00 98.38 108 VAL A O 1
ATOM 836 N N . PHE A 1 109 ? -9.235 8.440 1.653 1.00 98.62 109 PHE A N 1
ATOM 837 C CA . PHE A 1 109 ? -8.610 9.162 0.559 1.00 98.62 109 PHE A CA 1
ATOM 838 C C . PHE A 1 109 ? -8.157 8.128 -0.465 1.00 98.62 109 PHE A C 1
ATOM 840 O O . PHE A 1 109 ? -7.385 7.233 -0.126 1.00 98.62 109 PHE A O 1
ATOM 847 N N . VAL A 1 110 ? -8.644 8.218 -1.700 1.00 98.56 110 VAL A N 1
ATOM 848 C CA . VAL A 1 110 ? -8.226 7.323 -2.784 1.00 98.56 110 VAL A CA 1
ATOM 849 C C . VAL A 1 110 ? -7.482 8.139 -3.821 1.00 98.56 110 VAL A C 1
ATOM 851 O O . VAL A 1 110 ? -7.960 9.184 -4.251 1.00 98.56 110 VAL A O 1
ATOM 854 N N . SER A 1 111 ? -6.328 7.655 -4.250 1.00 98.62 111 SER A N 1
ATOM 855 C CA . SER A 1 111 ? -5.563 8.223 -5.347 1.00 98.62 111 SER A CA 1
ATOM 856 C C . SER A 1 111 ? -5.078 7.144 -6.302 1.00 98.62 111 SER A C 1
ATOM 858 O O . SER A 1 111 ? -5.003 5.959 -5.967 1.00 98.62 111 SER A O 1
ATOM 860 N N . ALA A 1 112 ? -4.778 7.565 -7.524 1.00 98.19 112 ALA A N 1
ATOM 861 C CA . ALA A 1 112 ? -4.214 6.714 -8.553 1.00 98.19 112 ALA A CA 1
ATOM 862 C C . ALA A 1 112 ? -3.127 7.455 -9.333 1.00 98.19 112 ALA A C 1
ATOM 864 O O . ALA A 1 112 ? -3.247 8.661 -9.573 1.00 98.19 112 ALA A O 1
ATOM 865 N N . TYR A 1 113 ? -2.092 6.720 -9.738 1.00 96.44 113 TYR A N 1
ATOM 866 C CA . TYR A 1 113 ? -0.976 7.235 -10.530 1.00 96.44 113 TYR A CA 1
ATOM 867 C C . TYR A 1 113 ? -0.705 6.338 -11.737 1.00 96.44 113 TYR A C 1
ATOM 869 O O . TYR A 1 113 ? -0.911 5.127 -11.670 1.00 96.44 113 TYR A O 1
ATOM 877 N N . GLN A 1 114 ? -0.251 6.928 -12.840 1.00 94.00 114 GLN A N 1
ATOM 878 C CA . GLN A 1 114 ? 0.123 6.199 -14.053 1.00 94.00 114 GLN A CA 1
ATOM 879 C C . GLN A 1 114 ? 0.978 7.070 -14.983 1.00 94.00 114 GLN A C 1
ATOM 881 O O . GLN A 1 114 ? 1.005 8.293 -14.837 1.00 94.00 114 GLN A O 1
ATOM 886 N N . GLY A 1 115 ? 1.593 6.461 -15.996 1.00 91.81 115 GLY A N 1
ATOM 887 C CA . GLY A 1 115 ? 2.212 7.195 -17.103 1.00 91.81 115 GLY A CA 1
ATOM 888 C C . GLY A 1 115 ? 3.615 7.728 -16.818 1.00 91.81 115 GLY A C 1
ATOM 889 O O . GLY A 1 115 ? 4.125 7.648 -15.707 1.00 91.81 115 GLY A O 1
ATOM 890 N N . LEU A 1 116 ? 4.260 8.234 -17.863 1.00 92.44 116 LEU A N 1
ATOM 891 C CA . LEU A 1 116 ? 5.600 8.810 -17.864 1.00 92.44 116 LEU A CA 1
ATOM 892 C C . LEU A 1 116 ? 5.610 10.004 -18.819 1.00 92.44 116 LEU A C 1
ATOM 894 O O . LEU A 1 116 ? 5.104 9.923 -19.935 1.00 92.44 116 LEU A O 1
ATOM 898 N N . ASP A 1 117 ? 6.232 11.105 -18.425 1.00 94.75 117 ASP A N 1
ATOM 899 C CA . ASP A 1 117 ? 6.401 12.251 -19.316 1.00 94.75 117 ASP A CA 1
ATOM 900 C C . ASP A 1 117 ? 7.464 11.978 -20.376 1.00 94.75 117 ASP A C 1
ATOM 902 O O . ASP A 1 117 ? 7.354 12.462 -21.505 1.00 94.75 117 ASP A O 1
ATOM 906 N N . GLN A 1 118 ? 8.492 11.202 -20.016 1.00 93.62 118 GLN A N 1
ATOM 907 C CA . GLN A 1 118 ? 9.622 10.908 -20.892 1.00 93.62 118 GLN A CA 1
ATOM 908 C C . GLN A 1 118 ? 10.172 9.495 -20.678 1.00 93.62 118 GLN A C 1
ATOM 910 O O . GLN A 1 118 ? 10.208 8.978 -19.561 1.00 93.62 118 GLN A O 1
ATOM 915 N N . VAL A 1 119 ? 10.696 8.907 -21.750 1.00 92.00 119 VAL A N 1
ATOM 916 C CA . VAL A 1 119 ? 11.673 7.817 -21.677 1.00 92.00 119 VAL A CA 1
ATOM 917 C C . VAL A 1 119 ? 12.990 8.356 -22.204 1.00 92.00 119 VAL A C 1
ATOM 919 O O . VAL A 1 119 ? 13.035 8.919 -23.300 1.00 92.00 119 VAL A O 1
ATOM 922 N N . ARG A 1 120 ? 14.062 8.191 -21.436 1.00 93.69 120 ARG A N 1
ATOM 923 C CA . ARG A 1 120 ? 15.380 8.694 -21.797 1.00 93.69 120 ARG A CA 1
ATOM 924 C C . ARG A 1 120 ? 16.365 7.547 -21.955 1.00 93.69 120 ARG A C 1
ATOM 926 O O . ARG A 1 120 ? 16.435 6.669 -21.098 1.00 93.69 120 ARG A O 1
ATOM 933 N N . TYR A 1 121 ? 17.107 7.542 -23.055 1.00 93.88 121 TYR A N 1
ATOM 934 C CA . TYR A 1 121 ? 18.098 6.519 -23.363 1.00 93.88 121 TYR A CA 1
ATOM 935 C C . TYR A 1 121 ? 19.505 7.091 -23.272 1.00 93.88 121 TYR A C 1
ATOM 937 O O . TYR A 1 121 ? 19.832 8.061 -23.946 1.00 93.88 121 TYR A O 1
ATOM 945 N N . PHE A 1 122 ? 20.330 6.453 -22.453 1.00 95.38 122 PHE A N 1
ATOM 946 C CA . PHE A 1 122 ? 21.741 6.765 -22.287 1.00 95.38 122 PHE A CA 1
ATOM 947 C C . PHE A 1 122 ? 22.601 5.825 -23.124 1.00 95.38 122 PHE A C 1
ATOM 949 O O . PHE A 1 122 ? 22.320 4.625 -23.228 1.00 95.38 122 PHE A O 1
ATOM 956 N N . ASP A 1 123 ? 23.701 6.348 -23.655 1.00 93.75 123 ASP A N 1
ATOM 957 C CA . ASP A 1 123 ? 24.657 5.558 -24.437 1.00 93.75 123 ASP A CA 1
ATOM 958 C C . ASP A 1 123 ? 25.531 4.631 -23.577 1.00 93.75 123 ASP A C 1
ATOM 960 O O . ASP A 1 123 ? 26.160 3.713 -24.102 1.00 93.75 123 ASP A O 1
ATOM 964 N N . ASN A 1 124 ? 25.571 4.836 -22.257 1.00 92.94 124 ASN A N 1
ATOM 965 C CA . ASN A 1 124 ? 26.402 4.079 -21.318 1.00 92.94 124 ASN A CA 1
ATOM 966 C C . ASN A 1 124 ? 25.586 3.255 -20.314 1.00 92.94 124 ASN A C 1
ATOM 968 O O . ASN A 1 124 ? 24.358 3.285 -20.298 1.00 92.94 124 ASN A O 1
ATOM 972 N N . GLU A 1 125 ? 26.276 2.450 -19.503 1.00 91.38 125 GLU A N 1
ATOM 973 C CA . GLU A 1 125 ? 25.653 1.520 -18.550 1.00 91.38 125 GLU A CA 1
ATOM 974 C C . GLU A 1 125 ? 25.375 2.129 -17.173 1.00 91.38 125 GLU A C 1
ATOM 976 O O . GLU A 1 125 ? 24.668 1.503 -16.387 1.00 91.38 125 GLU A O 1
ATOM 981 N N . ASP A 1 126 ? 25.928 3.301 -16.874 1.00 89.69 126 ASP A N 1
ATOM 982 C CA . ASP A 1 126 ? 25.844 4.008 -15.593 1.00 89.69 126 ASP A CA 1
ATOM 983 C C . ASP A 1 126 ? 24.871 5.199 -15.613 1.00 89.69 126 ASP A C 1
ATOM 985 O O . ASP A 1 126 ? 24.741 5.884 -14.604 1.00 89.69 126 ASP A O 1
ATOM 989 N N . PHE A 1 127 ? 24.149 5.408 -16.721 1.00 92.75 127 PHE A N 1
ATOM 990 C CA . PHE A 1 127 ? 23.123 6.451 -16.887 1.00 92.75 127 PHE A CA 1
ATOM 991 C C . PHE A 1 127 ? 23.675 7.873 -16.720 1.00 92.75 127 PHE A C 1
ATOM 993 O O . PHE A 1 127 ? 23.086 8.731 -16.062 1.00 92.75 127 PHE A O 1
ATOM 1000 N N . THR A 1 128 ? 24.833 8.131 -17.331 1.00 89.75 128 THR A N 1
ATOM 1001 C CA . THR A 1 128 ? 25.493 9.444 -17.316 1.00 89.75 128 THR A CA 1
ATOM 1002 C C . THR A 1 128 ? 25.740 9.966 -18.736 1.00 89.75 128 THR A C 1
ATOM 1004 O O . THR A 1 128 ? 25.690 9.221 -19.708 1.00 89.75 128 THR A O 1
ATOM 1007 N N . GLY A 1 129 ? 26.033 11.258 -18.892 1.00 85.88 129 GLY A N 1
ATOM 1008 C CA . GLY A 1 129 ? 26.462 11.806 -20.184 1.00 85.88 129 GLY A CA 1
ATOM 1009 C C . GLY A 1 129 ? 25.338 11.988 -21.213 1.00 85.88 129 GLY A C 1
ATOM 1010 O O . GLY A 1 129 ? 24.301 12.569 -20.897 1.00 85.88 129 GLY A O 1
ATOM 1011 N N . ALA A 1 130 ? 25.604 11.598 -22.466 1.00 87.31 130 ALA A N 1
ATOM 1012 C CA . ALA A 1 130 ? 24.720 11.841 -23.607 1.00 87.31 130 ALA A CA 1
ATOM 1013 C C . ALA A 1 130 ? 23.408 11.050 -23.500 1.00 87.31 130 ALA A C 1
ATOM 1015 O O . ALA A 1 130 ? 23.394 9.912 -23.028 1.00 87.31 130 ALA A O 1
ATOM 1016 N N . ILE A 1 131 ? 22.314 11.682 -23.934 1.00 92.38 131 ILE A N 1
ATOM 1017 C CA . ILE A 1 131 ? 20.959 11.190 -23.710 1.00 92.38 131 ILE A CA 1
ATOM 1018 C C . ILE A 1 131 ? 20.039 11.516 -24.890 1.00 92.38 131 ILE A C 1
ATOM 1020 O O . ILE A 1 131 ? 19.920 12.673 -25.297 1.00 92.38 131 ILE A O 1
ATOM 1024 N N . ASP A 1 132 ? 19.339 10.500 -25.386 1.00 92.56 132 ASP A N 1
ATOM 1025 C CA . ASP A 1 132 ? 18.187 10.657 -26.271 1.00 92.56 132 ASP A CA 1
ATOM 1026 C C . ASP A 1 132 ? 16.914 10.716 -25.427 1.00 92.56 132 ASP A C 1
ATOM 1028 O O . ASP A 1 132 ? 16.696 9.875 -24.556 1.00 92.56 132 ASP A O 1
ATOM 1032 N N . THR A 1 133 ? 16.049 11.701 -25.670 1.00 92.50 133 THR A N 1
ATOM 1033 C CA . THR A 1 133 ? 14.803 11.884 -24.908 1.00 92.50 133 THR A CA 1
ATOM 1034 C C . THR A 1 133 ? 13.589 11.707 -25.806 1.00 92.50 133 THR A C 1
ATOM 1036 O O . THR A 1 133 ? 13.443 12.397 -26.814 1.00 92.50 133 THR A O 1
ATOM 1039 N N . TYR A 1 134 ? 12.688 10.814 -25.402 1.00 89.56 134 TYR A N 1
ATOM 1040 C CA . TYR A 1 134 ? 11.442 10.514 -26.096 1.00 89.56 134 TYR A CA 1
ATOM 1041 C C . TYR A 1 134 ? 10.251 10.917 -25.232 1.00 89.56 134 TYR A C 1
ATOM 1043 O O . TYR A 1 134 ? 10.126 10.475 -24.094 1.00 89.56 134 TYR A O 1
ATOM 1051 N N . THR A 1 135 ? 9.365 11.740 -25.787 1.00 87.62 135 THR A N 1
ATOM 1052 C CA . THR A 1 135 ? 8.173 12.282 -25.108 1.00 87.62 135 THR A CA 1
ATOM 1053 C C . THR A 1 135 ? 6.863 11.823 -25.745 1.00 87.62 135 THR A C 1
ATOM 1055 O O . THR A 1 135 ? 5.789 12.144 -25.247 1.00 87.62 135 THR A O 1
ATOM 1058 N N . ASN A 1 136 ? 6.919 11.118 -26.876 1.00 82.62 136 ASN A N 1
ATOM 1059 C CA . ASN A 1 136 ? 5.720 10.745 -27.614 1.00 82.62 136 ASN A CA 1
ATOM 1060 C C . ASN A 1 136 ? 4.964 9.608 -26.911 1.00 82.62 136 ASN A C 1
ATOM 1062 O O . ASN A 1 136 ? 5.556 8.604 -26.517 1.00 82.62 136 ASN A O 1
ATOM 1066 N N . GLU A 1 137 ? 3.635 9.715 -26.875 1.00 76.94 137 GLU A N 1
ATOM 1067 C CA . GLU A 1 137 ? 2.745 8.735 -26.229 1.00 76.94 137 GLU A CA 1
ATOM 1068 C C . GLU A 1 137 ? 2.880 7.314 -26.799 1.00 76.94 137 GLU A C 1
ATOM 1070 O O . GLU A 1 137 ? 2.628 6.339 -26.102 1.00 76.94 137 GLU A O 1
ATOM 1075 N N . GLY A 1 138 ? 3.348 7.160 -28.043 1.00 72.69 138 GLY A N 1
ATOM 1076 C CA . GLY A 1 138 ? 3.649 5.841 -28.612 1.00 72.69 138 GLY A CA 1
ATOM 1077 C C . GLY A 1 138 ? 4.810 5.102 -27.926 1.00 72.69 138 GLY A C 1
ATOM 1078 O O . GLY A 1 138 ? 4.901 3.885 -28.059 1.00 72.69 138 GLY A O 1
ATOM 1079 N N . ILE A 1 139 ? 5.688 5.817 -27.210 1.00 73.62 139 ILE A N 1
ATOM 1080 C CA . ILE A 1 139 ? 6.828 5.261 -26.459 1.00 73.62 139 ILE A CA 1
ATOM 1081 C C . ILE A 1 139 ? 6.588 5.366 -24.949 1.00 73.62 139 ILE A C 1
ATOM 1083 O O . ILE A 1 139 ? 6.868 4.416 -24.222 1.00 73.62 139 ILE A O 1
ATOM 1087 N N . THR A 1 140 ? 6.055 6.491 -24.468 1.00 74.56 140 THR A N 1
ATOM 1088 C CA . THR A 1 140 ? 5.782 6.712 -23.036 1.00 74.56 140 THR A CA 1
ATOM 1089 C C . THR A 1 140 ? 4.454 6.091 -22.572 1.00 74.56 140 THR A C 1
ATOM 1091 O O . THR A 1 140 ? 4.220 5.914 -21.375 1.00 74.56 140 THR A O 1
ATOM 1094 N N . GLY A 1 141 ? 3.570 5.736 -23.510 1.00 75.75 141 GLY A N 1
ATOM 1095 C CA . GLY A 1 141 ? 2.224 5.206 -23.283 1.00 75.75 141 GLY A CA 1
ATOM 1096 C C . GLY A 1 141 ? 1.204 6.290 -22.926 1.00 75.75 141 GLY A C 1
ATOM 1097 O O . GLY A 1 141 ? 0.181 6.428 -23.591 1.00 75.75 141 GLY A O 1
ATOM 1098 N N . LYS A 1 142 ? 1.480 7.057 -21.870 1.00 82.56 142 LYS A N 1
ATOM 1099 C CA . LYS A 1 142 ? 0.714 8.227 -21.414 1.00 82.56 142 LYS A CA 1
ATOM 1100 C C . LYS A 1 142 ? 1.661 9.169 -20.690 1.00 82.56 142 LYS A C 1
ATOM 1102 O O . LYS A 1 142 ? 2.543 8.671 -19.998 1.00 82.56 142 LYS A O 1
ATOM 1107 N N . HIS A 1 143 ? 1.412 10.475 -20.749 1.00 91.81 143 HIS A N 1
ATOM 1108 C CA . HIS A 1 143 ? 2.027 11.427 -19.817 1.00 91.81 143 HIS A CA 1
ATOM 1109 C C . HIS A 1 143 ? 1.726 11.063 -18.363 1.00 91.81 143 HIS A C 1
ATOM 1111 O O . HIS A 1 143 ? 0.728 10.386 -18.085 1.00 91.81 143 HIS A O 1
ATOM 1117 N N . TYR A 1 144 ? 2.581 11.510 -17.444 1.00 94.94 144 TYR A N 1
ATOM 1118 C CA . TYR A 1 144 ? 2.360 11.259 -16.030 1.00 94.94 144 TYR A CA 1
ATOM 1119 C C . TYR A 1 144 ? 1.033 11.862 -15.579 1.00 94.94 144 TYR A C 1
ATOM 1121 O O . TYR A 1 144 ? 0.718 13.024 -15.843 1.00 94.94 144 TYR A O 1
ATOM 1129 N N . GLN A 1 145 ? 0.242 11.051 -14.891 1.00 95.50 145 GLN A N 1
ATOM 1130 C CA . GLN A 1 145 ? -1.044 11.443 -14.352 1.00 95.50 145 GLN A CA 1
ATOM 1131 C C . GLN A 1 145 ? -1.128 11.004 -12.903 1.00 95.50 145 GLN A C 1
ATOM 1133 O O . GLN A 1 145 ? -0.915 9.838 -12.575 1.00 95.50 145 GLN A O 1
ATOM 1138 N N . PHE A 1 146 ? -1.513 11.951 -12.060 1.00 97.56 146 PHE A N 1
ATOM 1139 C CA . PHE A 1 146 ? -1.895 11.719 -10.682 1.00 97.56 146 PHE A CA 1
ATOM 1140 C C . PHE A 1 146 ? -3.301 12.274 -10.475 1.00 97.56 146 PHE A C 1
ATOM 1142 O O . PHE A 1 146 ? -3.620 13.378 -10.918 1.00 97.56 146 PHE A O 1
ATOM 1149 N N . SER A 1 147 ? -4.148 11.501 -9.807 1.00 97.81 147 SER A N 1
ATOM 1150 C CA . SER A 1 147 ? -5.497 11.922 -9.441 1.00 97.81 147 SER A CA 1
ATOM 1151 C C . SER A 1 147 ? -5.824 11.451 -8.035 1.00 97.81 147 SER A C 1
ATOM 1153 O O . SER A 1 147 ? -5.350 10.400 -7.603 1.00 97.81 147 SER A O 1
ATOM 1155 N N . SER A 1 148 ? -6.646 12.217 -7.325 1.00 98.19 148 SER A N 1
ATOM 1156 C CA . SER A 1 148 ? -7.097 11.873 -5.981 1.00 98.19 148 SER A CA 1
ATOM 1157 C C . SER A 1 148 ? -8.531 12.316 -5.730 1.00 98.19 148 SER A C 1
ATOM 1159 O O . SER A 1 148 ? -8.998 13.293 -6.314 1.00 98.19 148 SER A O 1
ATOM 1161 N N . SER A 1 149 ? -9.212 11.608 -4.836 1.00 98.00 149 SER A N 1
ATOM 1162 C CA . SER A 1 149 ? -10.439 12.069 -4.202 1.00 98.00 149 SER A CA 1
ATOM 1163 C C . SER A 1 149 ? -10.133 13.120 -3.132 1.00 98.00 149 SER A C 1
ATOM 1165 O O . SER A 1 149 ? -8.983 13.304 -2.724 1.00 98.00 149 SER A O 1
ATOM 1167 N N . ASP A 1 150 ? -11.180 13.757 -2.615 1.00 97.50 150 ASP A N 1
ATOM 1168 C CA . ASP A 1 150 ? -11.103 14.386 -1.298 1.00 97.50 150 ASP A CA 1
ATOM 1169 C C . ASP A 1 150 ? -11.001 13.309 -0.204 1.00 97.50 150 ASP A C 1
ATOM 1171 O O . ASP A 1 150 ? -11.440 12.167 -0.391 1.00 97.50 150 ASP A O 1
ATOM 1175 N N . LEU A 1 151 ? -10.454 13.676 0.954 1.0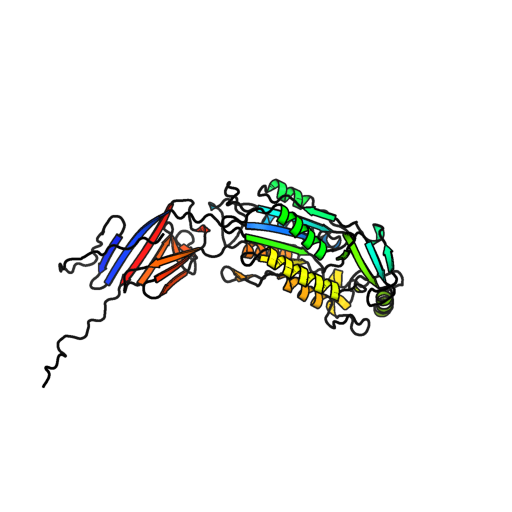0 97.94 151 LEU A N 1
ATOM 1176 C CA . LEU A 1 151 ? -10.519 12.883 2.176 1.00 97.94 151 LEU A CA 1
ATOM 1177 C C . LEU A 1 151 ? -11.934 12.983 2.762 1.00 97.94 151 LEU A C 1
ATOM 1179 O O . LEU A 1 151 ? -12.302 13.988 3.371 1.00 97.94 151 LEU A O 1
ATOM 1183 N N . THR A 1 152 ? -12.737 11.938 2.578 1.00 97.31 152 THR A N 1
ATOM 1184 C CA . THR A 1 152 ? -14.185 11.984 2.831 1.00 97.31 152 THR A CA 1
ATOM 1185 C C . THR A 1 152 ? -14.710 10.702 3.469 1.00 97.31 152 THR A C 1
ATOM 1187 O O . THR A 1 152 ? -14.046 9.671 3.455 1.00 97.31 152 THR A O 1
ATOM 1190 N N . SER A 1 153 ? -15.916 10.760 4.031 1.00 96.38 153 SER A N 1
ATOM 1191 C CA . SER A 1 153 ? -16.693 9.589 4.454 1.00 96.38 153 SER A CA 1
ATOM 1192 C C . SER A 1 153 ? -17.904 9.311 3.556 1.00 96.38 153 SER A C 1
ATOM 1194 O O . SER A 1 153 ? -18.696 8.410 3.837 1.00 96.38 153 SER A O 1
ATOM 1196 N N . ASP A 1 154 ? -18.057 10.059 2.455 1.00 97.12 154 ASP A N 1
ATOM 1197 C CA . ASP A 1 154 ? -19.093 9.782 1.463 1.00 97.12 154 ASP A CA 1
ATOM 1198 C C . ASP A 1 154 ? -18.709 8.593 0.574 1.00 97.12 154 ASP A C 1
ATOM 1200 O O . ASP A 1 154 ? -18.008 8.723 -0.434 1.00 97.12 154 ASP A O 1
ATOM 1204 N N . GLN A 1 155 ? -19.240 7.425 0.932 1.00 96.88 155 GLN A N 1
ATOM 1205 C CA . GLN A 1 155 ? -19.051 6.173 0.204 1.00 96.88 155 GLN A CA 1
ATOM 1206 C C . GLN A 1 155 ? -19.372 6.295 -1.294 1.00 96.88 155 GLN A C 1
ATOM 1208 O O . GLN A 1 155 ? -18.699 5.673 -2.114 1.00 96.88 155 GLN A O 1
ATOM 1213 N N . LYS A 1 156 ? -20.377 7.093 -1.685 1.00 97.50 156 LYS A N 1
ATOM 1214 C CA . LYS A 1 156 ? -20.741 7.231 -3.105 1.00 97.50 156 LYS A CA 1
ATOM 1215 C C . LYS A 1 156 ? -19.646 7.939 -3.891 1.00 97.50 156 LYS A C 1
ATOM 1217 O O . LYS A 1 156 ? -19.292 7.471 -4.973 1.00 97.50 156 LYS A O 1
ATOM 1222 N N . SER A 1 157 ? -19.099 9.023 -3.348 1.00 97.88 157 SER A N 1
ATOM 1223 C CA . SER A 1 157 ? -17.970 9.737 -3.949 1.00 97.88 157 SER A CA 1
ATOM 1224 C C . SER A 1 157 ? -16.724 8.853 -4.030 1.00 97.88 157 SER A C 1
ATOM 1226 O O . SER A 1 157 ? -16.092 8.787 -5.083 1.00 97.88 157 SER A O 1
ATOM 1228 N N . ILE A 1 158 ? -16.427 8.096 -2.968 1.00 98.44 158 ILE A N 1
ATOM 1229 C CA . ILE A 1 158 ? -15.292 7.159 -2.933 1.00 98.44 158 ILE A CA 1
ATOM 1230 C C . ILE A 1 158 ? -15.437 6.080 -4.015 1.00 98.44 158 ILE A C 1
ATOM 1232 O O . ILE A 1 158 ? -14.533 5.876 -4.824 1.00 98.44 158 ILE A O 1
ATOM 1236 N N . HIS A 1 159 ? -16.596 5.418 -4.079 1.00 98.38 159 HIS A N 1
ATOM 1237 C CA . HIS A 1 159 ? -16.861 4.387 -5.085 1.00 98.38 159 HIS A CA 1
ATOM 1238 C C . HIS A 1 159 ? -16.828 4.956 -6.507 1.00 98.38 159 HIS A C 1
ATOM 1240 O O . HIS A 1 159 ? -16.286 4.314 -7.402 1.00 98.38 159 HIS A O 1
ATOM 1246 N N . SER A 1 160 ? -17.338 6.176 -6.706 1.00 98.44 160 SER A N 1
ATOM 1247 C CA . SER A 1 160 ? -17.297 6.852 -8.008 1.00 98.44 160 SER A CA 1
ATOM 1248 C C . SER A 1 160 ? -15.862 7.138 -8.455 1.00 98.44 160 SER A C 1
ATOM 1250 O O . SER A 1 160 ? -15.546 6.949 -9.627 1.00 98.44 160 SER A O 1
ATOM 1252 N N . PHE A 1 161 ? -14.973 7.548 -7.542 1.00 98.56 161 PHE A N 1
ATOM 1253 C CA . PHE A 1 161 ? -13.550 7.693 -7.858 1.00 98.56 161 PHE A CA 1
ATOM 1254 C C . PHE A 1 161 ? -12.950 6.350 -8.293 1.00 98.56 161 PHE A C 1
ATOM 1256 O O . PHE A 1 161 ? -12.347 6.268 -9.361 1.00 98.56 161 PHE A O 1
ATOM 1263 N N . ILE A 1 162 ? -13.176 5.287 -7.510 1.00 98.38 162 ILE A N 1
ATOM 1264 C CA . ILE A 1 162 ? -12.663 3.938 -7.799 1.00 98.38 162 ILE A CA 1
ATOM 1265 C C . ILE A 1 162 ? -13.147 3.442 -9.169 1.00 98.38 162 ILE A C 1
ATOM 1267 O O . ILE A 1 162 ? -12.349 2.947 -9.968 1.00 98.38 162 ILE A O 1
ATOM 1271 N N . ASP A 1 163 ? -14.436 3.594 -9.475 1.00 98.31 163 ASP A N 1
ATOM 1272 C CA . ASP A 1 163 ? -15.010 3.164 -10.751 1.00 98.31 163 ASP A CA 1
ATOM 1273 C C . ASP A 1 163 ? -14.393 3.921 -11.942 1.00 98.31 163 ASP A C 1
ATOM 1275 O O . ASP A 1 163 ? -14.176 3.319 -12.998 1.00 98.31 163 ASP A O 1
ATOM 1279 N N . ASN A 1 164 ? -14.000 5.184 -11.747 1.00 97.81 164 ASN A N 1
ATOM 1280 C CA . ASN A 1 164 ? -13.397 6.039 -12.772 1.00 97.81 164 ASN A CA 1
ATOM 1281 C C . ASN A 1 164 ? -11.879 5.870 -12.954 1.00 97.81 164 ASN A C 1
ATOM 1283 O O . ASN A 1 164 ? -11.322 6.475 -13.870 1.00 97.81 164 ASN A O 1
ATOM 1287 N N . ILE A 1 165 ? -11.194 5.041 -12.153 1.00 97.00 165 ILE A N 1
ATOM 1288 C CA . ILE A 1 165 ? -9.761 4.772 -12.363 1.00 97.00 165 ILE A CA 1
ATOM 1289 C C . ILE A 1 165 ? -9.564 4.156 -13.756 1.00 97.00 165 ILE A C 1
ATOM 1291 O O . ILE A 1 165 ? -10.093 3.083 -14.060 1.00 97.00 165 ILE A O 1
ATOM 1295 N N . THR A 1 166 ? -8.793 4.826 -14.608 1.00 93.94 166 THR A N 1
ATOM 1296 C CA . THR A 1 166 ? -8.393 4.313 -15.928 1.00 93.94 166 THR A CA 1
ATOM 1297 C C . THR A 1 166 ? -6.939 3.893 -15.888 1.00 93.94 166 THR A C 1
ATOM 1299 O O . THR A 1 166 ? -6.158 4.548 -15.206 1.00 93.94 166 THR A O 1
ATOM 1302 N N . VAL A 1 167 ? -6.592 2.840 -16.629 1.00 92.94 167 VAL A N 1
ATOM 1303 C CA . VAL A 1 167 ? -5.219 2.330 -16.685 1.00 92.94 167 VAL A CA 1
ATOM 1304 C C . VAL A 1 167 ? -4.465 2.776 -17.942 1.00 92.94 167 VAL A C 1
ATOM 1306 O O . VAL A 1 167 ? -5.088 3.124 -18.953 1.00 92.94 167 VAL A O 1
ATOM 1309 N N . GLY A 1 168 ? -3.133 2.762 -17.903 1.00 89.69 168 GLY A N 1
ATOM 1310 C CA . GLY A 1 168 ? -2.258 2.980 -19.057 1.00 89.69 168 GLY A CA 1
ATOM 1311 C C . GLY A 1 168 ? -0.918 3.641 -18.724 1.00 89.69 168 GLY A C 1
ATOM 1312 O O . GLY A 1 168 ? -0.785 4.341 -17.734 1.00 89.69 168 GLY A O 1
ATOM 1313 N N . GLY A 1 169 ? 0.077 3.472 -19.593 1.00 87.50 169 GLY A N 1
ATOM 1314 C CA . GLY A 1 169 ? 1.414 4.041 -19.384 1.00 87.50 169 GLY A CA 1
ATOM 1315 C C . GLY A 1 169 ? 2.242 3.298 -18.327 1.00 87.50 169 GLY A C 1
ATOM 1316 O O . GLY A 1 169 ? 1.910 2.168 -17.965 1.00 87.50 169 GLY A O 1
ATOM 1317 N N . GLY A 1 170 ? 3.344 3.917 -17.893 1.00 88.38 170 GLY A N 1
ATOM 1318 C CA . GLY A 1 170 ? 4.317 3.327 -16.963 1.00 88.38 170 GLY A CA 1
ATOM 1319 C C . GLY A 1 170 ? 3.921 3.364 -15.481 1.00 88.38 170 GLY A C 1
ATOM 1320 O O . GLY A 1 170 ? 2.825 3.804 -15.128 1.00 88.38 170 GLY A O 1
ATOM 1321 N N . THR A 1 171 ? 4.857 2.931 -14.633 1.00 90.44 171 THR A N 1
ATOM 1322 C CA . THR A 1 171 ? 4.706 2.661 -13.191 1.00 90.44 171 THR A CA 1
ATOM 1323 C C . THR A 1 171 ? 5.653 3.553 -12.364 1.00 90.44 171 THR A C 1
ATOM 1325 O O . THR A 1 171 ? 6.652 3.083 -11.819 1.00 90.44 171 THR A O 1
ATOM 1328 N N . PRO A 1 172 ? 5.407 4.869 -12.250 1.00 93.06 172 PRO A N 1
ATOM 1329 C CA . PRO A 1 172 ? 6.237 5.774 -11.448 1.00 93.06 172 PRO A CA 1
ATOM 1330 C C . PRO A 1 172 ? 5.823 5.764 -9.966 1.00 93.06 172 PRO A C 1
ATOM 1332 O O . PRO A 1 172 ? 5.294 6.745 -9.437 1.00 93.06 172 PRO A O 1
ATOM 1335 N N . THR A 1 173 ? 6.054 4.645 -9.276 1.00 94.88 173 THR A N 1
ATOM 1336 C CA . THR A 1 173 ? 5.570 4.421 -7.900 1.00 94.88 173 THR A CA 1
ATOM 1337 C C . THR A 1 173 ? 6.066 5.460 -6.899 1.00 94.88 173 THR A C 1
ATOM 1339 O O . THR A 1 173 ? 5.283 5.935 -6.080 1.00 94.88 173 THR A O 1
ATOM 1342 N N . VAL A 1 174 ? 7.345 5.848 -6.960 1.00 95.25 174 VAL A N 1
ATOM 1343 C CA . VAL A 1 174 ? 7.914 6.838 -6.029 1.00 95.25 174 VAL A CA 1
ATOM 1344 C C . VAL A 1 174 ? 7.253 8.215 -6.205 1.00 95.25 174 VAL A C 1
ATOM 1346 O O . VAL A 1 174 ? 6.721 8.720 -5.215 1.00 95.25 174 VAL A O 1
ATOM 1349 N N . PRO A 1 175 ? 7.171 8.796 -7.424 1.00 96.38 175 PRO A N 1
ATOM 1350 C CA . PRO A 1 175 ? 6.364 9.995 -7.668 1.00 96.38 175 PRO A CA 1
ATOM 1351 C C . PRO A 1 175 ? 4.911 9.879 -7.186 1.00 96.38 175 PRO A C 1
ATOM 1353 O O . PRO A 1 175 ? 4.421 10.793 -6.524 1.00 96.38 175 PRO A O 1
ATOM 1356 N N . GLY A 1 176 ? 4.251 8.742 -7.436 1.00 96.56 176 GLY A N 1
ATOM 1357 C CA . GLY A 1 176 ? 2.882 8.499 -6.973 1.00 96.56 176 GLY A CA 1
ATOM 1358 C C . GLY A 1 176 ? 2.741 8.550 -5.447 1.00 96.56 176 GLY A C 1
ATOM 1359 O O . GLY A 1 176 ? 1.796 9.150 -4.936 1.00 96.56 176 GLY A O 1
ATOM 1360 N N . ILE A 1 177 ? 3.697 7.976 -4.704 1.00 97.06 177 ILE A N 1
ATOM 1361 C CA . ILE A 1 177 ? 3.740 8.045 -3.232 1.00 97.06 177 ILE A CA 1
ATOM 1362 C C . ILE A 1 177 ? 3.929 9.488 -2.767 1.00 97.06 177 ILE A C 1
ATOM 1364 O O . ILE A 1 177 ? 3.218 9.936 -1.866 1.00 97.06 177 ILE A O 1
ATOM 1368 N N . THR A 1 178 ? 4.868 10.221 -3.373 1.00 96.75 178 THR A N 1
ATOM 1369 C CA . THR A 1 178 ? 5.131 11.625 -3.032 1.00 96.75 178 THR A CA 1
ATOM 1370 C C . THR A 1 178 ? 3.882 12.484 -3.214 1.00 96.75 178 THR A C 1
ATOM 1372 O O . THR A 1 178 ? 3.501 13.212 -2.294 1.00 96.75 178 THR A O 1
ATOM 1375 N N . ASP A 1 179 ? 3.211 12.360 -4.358 1.00 98.25 179 ASP A N 1
ATOM 1376 C CA . ASP A 1 179 ? 2.030 13.159 -4.682 1.00 98.25 179 ASP A CA 1
ATOM 1377 C C . ASP A 1 179 ? 0.833 12.774 -3.795 1.00 98.25 179 ASP A C 1
ATOM 1379 O O . ASP A 1 179 ? 0.136 13.650 -3.279 1.00 98.25 179 ASP A O 1
ATOM 1383 N N . ALA A 1 180 ? 0.634 11.477 -3.526 1.00 98.38 180 ALA A N 1
ATOM 1384 C CA . ALA A 1 180 ? -0.410 10.998 -2.620 1.00 98.38 180 ALA A CA 1
ATOM 1385 C C . ALA A 1 180 ? -0.227 11.526 -1.196 1.00 98.38 180 ALA A C 1
ATOM 1387 O O . ALA A 1 180 ? -1.187 11.996 -0.585 1.00 98.38 180 ALA A O 1
ATOM 1388 N N . LEU A 1 181 ? 1.003 11.490 -0.677 1.00 97.94 181 LEU A N 1
ATOM 1389 C CA . LEU A 1 181 ? 1.314 12.039 0.637 1.00 97.94 181 LEU A CA 1
ATOM 1390 C C . LEU A 1 181 ? 1.091 13.549 0.682 1.00 97.94 181 LEU A C 1
ATOM 1392 O O . LEU A 1 181 ? 0.518 14.039 1.652 1.00 97.94 181 LEU A O 1
ATOM 1396 N N . ALA A 1 182 ? 1.514 14.292 -0.341 1.00 97.88 182 ALA A N 1
ATOM 1397 C CA . ALA A 1 182 ? 1.302 15.735 -0.401 1.00 97.88 182 ALA A CA 1
ATOM 1398 C C . ALA A 1 182 ? -0.196 16.086 -0.426 1.00 97.88 182 ALA A C 1
ATOM 1400 O O . ALA A 1 182 ? -0.655 16.897 0.384 1.00 97.88 182 ALA A O 1
ATOM 1401 N N . ALA A 1 183 ? -0.966 15.423 -1.292 1.00 98.38 183 ALA A N 1
ATOM 1402 C CA . ALA A 1 183 ? -2.402 15.637 -1.420 1.00 98.38 183 ALA A CA 1
ATOM 1403 C C . ALA A 1 183 ? -3.142 15.274 -0.121 1.00 98.38 183 ALA A C 1
ATOM 1405 O O . ALA A 1 183 ? -3.861 16.113 0.421 1.00 98.38 183 ALA A O 1
ATOM 1406 N N . TYR A 1 184 ? -2.879 14.097 0.458 1.00 98.00 184 TYR A N 1
ATOM 1407 C CA . TYR A 1 184 ? -3.459 13.688 1.741 1.00 98.00 184 TYR A CA 1
ATOM 1408 C C . TYR A 1 184 ? -3.091 14.655 2.875 1.00 98.00 184 TYR A C 1
ATOM 1410 O O . TYR A 1 184 ? -3.963 15.110 3.617 1.00 98.00 184 TYR A O 1
ATOM 1418 N N . ASN A 1 185 ? -1.814 15.031 3.001 1.00 96.38 185 ASN A N 1
ATOM 1419 C CA . ASN A 1 185 ? -1.355 15.916 4.072 1.00 96.38 185 ASN A CA 1
ATOM 1420 C C . ASN A 1 185 ? -1.965 17.320 3.995 1.00 96.38 185 ASN A C 1
ATOM 1422 O O . ASN A 1 185 ? -2.136 17.946 5.039 1.00 96.38 185 ASN A O 1
ATOM 1426 N N . SER A 1 186 ? -2.326 17.801 2.802 1.00 97.00 186 SER A N 1
ATOM 1427 C CA . SER A 1 186 ? -3.017 19.088 2.657 1.00 97.00 186 SER A CA 1
ATOM 1428 C C . SER A 1 186 ? -4.469 19.062 3.158 1.00 97.00 186 SER A C 1
ATOM 1430 O O . SER A 1 186 ? -5.027 20.117 3.448 1.00 97.00 186 SER A O 1
ATOM 1432 N N . GLN A 1 187 ? -5.062 17.871 3.316 1.00 96.00 187 GLN A N 1
ATOM 1433 C CA . GLN A 1 187 ? -6.467 17.687 3.695 1.00 96.00 187 GLN A CA 1
ATOM 1434 C C . GLN A 1 187 ? -6.671 17.030 5.071 1.00 96.00 187 GLN A C 1
ATOM 1436 O O . GLN A 1 187 ? -7.728 17.201 5.678 1.00 96.00 187 GLN A O 1
ATOM 1441 N N . LYS A 1 188 ? -5.687 16.274 5.587 1.00 93.12 188 LYS A N 1
ATOM 1442 C CA . LYS A 1 188 ? -5.858 15.428 6.786 1.00 93.12 188 LYS A CA 1
ATOM 1443 C C . LYS A 1 188 ? -6.281 16.185 8.048 1.00 93.12 188 LYS A C 1
ATOM 1445 O O . LYS A 1 188 ? -7.029 15.636 8.861 1.00 93.12 188 LYS A O 1
ATOM 1450 N N . GLY A 1 189 ? -5.864 17.446 8.177 1.00 91.19 189 GLY A N 1
ATOM 1451 C CA . GLY A 1 189 ? -6.159 18.293 9.333 1.00 91.19 189 GLY A CA 1
ATOM 1452 C C . GLY A 1 189 ? -5.540 17.772 10.636 1.00 91.19 189 GLY A C 1
ATOM 1453 O O . GLY A 1 189 ? -4.529 17.068 10.631 1.00 91.19 189 GLY A O 1
ATOM 1454 N N . GLU A 1 190 ? -6.139 18.142 11.768 1.00 88.00 190 GLU A N 1
ATOM 1455 C CA . GLU A 1 190 ? -5.720 17.662 13.088 1.00 88.00 190 GLU A CA 1
ATOM 1456 C C . GLU A 1 190 ? -6.133 16.199 13.315 1.00 88.00 190 GLU A C 1
ATOM 1458 O O . GLU A 1 190 ? -7.294 15.826 13.142 1.00 88.00 190 GLU A O 1
ATOM 1463 N N . MET A 1 191 ? -5.203 15.376 13.804 1.00 88.44 191 MET A N 1
ATOM 1464 C CA . MET A 1 191 ? -5.437 13.958 14.114 1.00 88.44 191 MET A CA 1
ATOM 1465 C C . MET A 1 191 ? -6.091 13.778 15.499 1.00 88.44 191 MET A C 1
ATOM 1467 O O . MET A 1 191 ? -5.547 13.120 16.388 1.00 88.44 191 MET A O 1
ATOM 1471 N N . LYS A 1 192 ? -7.257 14.406 15.706 1.00 84.69 192 LYS A N 1
ATOM 1472 C CA . LYS A 1 192 ? -8.018 14.355 16.969 1.00 84.69 192 LYS A CA 1
ATOM 1473 C C . LYS A 1 192 ? -8.420 12.927 17.343 1.00 84.69 192 LYS A C 1
ATOM 1475 O O . LYS A 1 192 ? -8.478 12.041 16.496 1.00 84.69 192 LYS A O 1
ATOM 1480 N N . ASN A 1 193 ? -8.711 12.706 18.626 1.00 82.62 193 ASN A N 1
ATOM 1481 C CA . ASN A 1 193 ? -9.177 11.418 19.162 1.00 82.62 193 ASN A CA 1
ATOM 1482 C C . ASN A 1 193 ? -8.227 10.240 18.880 1.00 82.62 193 ASN A C 1
ATOM 1484 O O . ASN A 1 193 ? -8.659 9.095 18.804 1.00 82.62 193 ASN A O 1
ATOM 1488 N N . GLY A 1 194 ? -6.926 10.513 18.713 1.00 82.12 194 GLY A N 1
ATOM 1489 C CA . GLY A 1 194 ? -5.944 9.486 18.367 1.00 82.12 194 GLY A CA 1
ATOM 1490 C C . GLY A 1 194 ? -6.197 8.867 16.993 1.00 82.12 194 GLY A C 1
ATOM 1491 O O . GLY A 1 194 ? -6.013 7.659 16.841 1.00 82.12 194 GLY A O 1
ATOM 1492 N N . ARG A 1 195 ? -6.663 9.674 16.024 1.00 90.06 195 ARG A N 1
ATOM 1493 C CA . ARG A 1 195 ? -6.894 9.255 14.638 1.00 90.06 195 ARG A CA 1
ATOM 1494 C C . ARG A 1 195 ? -5.633 8.624 14.052 1.00 90.06 195 ARG A C 1
ATOM 1496 O O . ARG A 1 195 ? -4.547 9.192 14.159 1.00 90.06 195 ARG A O 1
ATOM 1503 N N . LYS A 1 196 ? -5.784 7.461 13.420 1.00 91.94 196 LYS A N 1
ATOM 1504 C CA . LYS A 1 196 ? -4.683 6.682 12.829 1.00 91.94 196 LYS A CA 1
ATOM 1505 C C . LYS A 1 196 ? -4.756 6.714 11.307 1.00 91.94 196 LYS A C 1
ATOM 1507 O O . LYS A 1 196 ? -5.839 6.850 10.750 1.00 91.94 196 LYS A O 1
ATOM 1512 N N . THR A 1 197 ? -3.614 6.558 10.640 1.00 96.06 197 THR A N 1
ATOM 1513 C CA . THR A 1 197 ? -3.553 6.428 9.175 1.00 96.06 197 THR A CA 1
ATOM 1514 C C . THR A 1 197 ? -3.214 4.988 8.800 1.00 96.06 197 THR A C 1
ATOM 1516 O O . THR A 1 197 ? -2.201 4.459 9.256 1.00 96.06 197 THR A O 1
ATOM 1519 N N . VAL A 1 198 ? -4.030 4.370 7.949 1.00 97.25 198 VAL A N 1
ATOM 1520 C CA . VAL A 1 198 ? -3.701 3.113 7.266 1.00 97.25 198 VAL A CA 1
ATOM 1521 C C . VAL A 1 198 ? -3.447 3.447 5.805 1.00 97.25 198 VAL A C 1
ATOM 1523 O O . VAL A 1 198 ? -4.363 3.867 5.105 1.00 97.25 198 VAL A O 1
ATOM 1526 N N . PHE A 1 199 ? -2.209 3.289 5.345 1.00 98.44 199 PHE A N 1
ATOM 1527 C CA . PHE A 1 199 ? -1.832 3.538 3.959 1.00 98.44 199 PHE A CA 1
ATOM 1528 C C . PHE A 1 199 ? -1.733 2.218 3.195 1.00 98.44 199 PHE A C 1
ATOM 1530 O O . PHE A 1 199 ? -0.939 1.354 3.557 1.00 98.44 199 PHE A O 1
ATOM 1537 N N . LEU A 1 200 ? -2.513 2.069 2.130 1.00 98.44 200 LEU A N 1
ATOM 1538 C CA . LEU A 1 200 ? -2.475 0.942 1.207 1.00 98.44 200 LEU A CA 1
ATOM 1539 C C . LEU A 1 200 ? -1.827 1.386 -0.107 1.00 98.44 200 LEU A C 1
ATOM 1541 O O . LEU A 1 200 ? -2.393 2.219 -0.810 1.00 98.44 200 LEU A O 1
ATOM 1545 N N . LEU A 1 201 ? -0.695 0.788 -0.474 1.00 97.75 201 LEU A N 1
ATOM 1546 C CA . LEU A 1 201 ? -0.152 0.856 -1.832 1.00 97.75 201 LEU A CA 1
ATOM 1547 C C . LEU A 1 201 ? -0.499 -0.434 -2.571 1.00 97.75 201 LEU A C 1
ATOM 1549 O O . LEU A 1 201 ? -0.110 -1.509 -2.125 1.00 97.75 201 LEU A O 1
ATOM 1553 N N . VAL A 1 202 ? -1.172 -0.334 -3.715 1.00 96.56 202 VAL A N 1
ATOM 1554 C CA . VAL A 1 202 ? -1.338 -1.450 -4.655 1.00 96.56 202 VAL A CA 1
ATOM 1555 C C . VAL A 1 202 ? -0.488 -1.165 -5.883 1.00 96.56 202 VAL A C 1
ATOM 1557 O O . VAL A 1 202 ? -0.676 -0.135 -6.521 1.00 96.56 202 VAL A O 1
ATOM 1560 N N . THR A 1 203 ? 0.439 -2.059 -6.214 1.00 93.56 203 THR A N 1
ATOM 1561 C CA . THR A 1 203 ? 1.312 -1.962 -7.393 1.00 93.56 203 THR A CA 1
ATOM 1562 C C . THR A 1 203 ? 1.656 -3.349 -7.913 1.00 93.56 203 THR A C 1
ATOM 1564 O O . THR A 1 203 ? 1.493 -4.339 -7.200 1.00 93.56 203 THR A O 1
ATOM 1567 N N . ASP A 1 204 ? 2.085 -3.453 -9.162 1.00 85.25 204 ASP A N 1
ATOM 1568 C CA . ASP A 1 204 ? 2.531 -4.713 -9.749 1.00 85.25 204 ASP A CA 1
ATOM 1569 C C . ASP A 1 204 ? 4.027 -4.746 -10.063 1.00 85.25 204 ASP A C 1
ATOM 1571 O O . ASP A 1 204 ? 4.532 -5.819 -10.368 1.00 85.25 204 ASP A O 1
ATOM 1575 N N . GLY A 1 205 ? 4.773 -3.651 -9.891 1.00 75.19 205 GLY A N 1
ATOM 1576 C CA . GLY A 1 205 ? 6.206 -3.585 -10.195 1.00 75.19 205 GLY A CA 1
ATOM 1577 C C . GLY A 1 205 ? 6.961 -2.586 -9.322 1.00 75.19 205 GLY A C 1
ATOM 1578 O O . GLY A 1 205 ? 6.370 -1.812 -8.576 1.00 75.19 205 GLY A O 1
ATOM 1579 N N . VAL A 1 206 ? 8.293 -2.596 -9.401 1.00 67.50 206 VAL A N 1
ATOM 1580 C CA . VAL A 1 206 ? 9.101 -1.518 -8.813 1.00 67.50 206 VAL A CA 1
ATOM 1581 C C . VAL A 1 206 ? 9.215 -0.377 -9.801 1.00 67.50 206 VAL A C 1
ATOM 1583 O O . VAL A 1 206 ? 9.493 -0.597 -10.978 1.00 67.50 206 VAL A O 1
ATOM 1586 N N . ALA A 1 207 ? 9.015 0.824 -9.258 1.00 64.81 207 ALA A N 1
ATOM 1587 C CA . ALA A 1 207 ? 9.112 2.125 -9.899 1.00 64.81 207 ALA A CA 1
ATOM 1588 C C . ALA A 1 207 ? 10.047 2.144 -11.117 1.00 64.81 207 ALA A C 1
ATOM 1590 O O . ALA A 1 207 ? 11.267 2.172 -10.970 1.00 64.81 207 ALA A O 1
ATOM 1591 N N . ASN A 1 208 ? 9.485 2.183 -12.319 1.00 76.00 208 ASN A N 1
ATOM 1592 C CA . ASN A 1 208 ? 10.275 2.383 -13.534 1.00 76.00 208 ASN A CA 1
ATOM 1593 C C . ASN A 1 208 ? 10.415 3.870 -13.896 1.00 76.00 208 ASN A C 1
ATOM 1595 O O . ASN A 1 208 ? 11.224 4.225 -14.751 1.00 76.00 208 ASN A O 1
ATOM 1599 N N . GLY A 1 209 ? 9.675 4.744 -13.206 1.00 88.44 209 GLY A N 1
ATOM 1600 C CA . GLY A 1 209 ? 9.767 6.193 -13.337 1.00 88.44 209 GLY A CA 1
ATOM 1601 C C . GLY A 1 209 ? 10.180 6.904 -12.048 1.00 88.44 209 GLY A C 1
ATOM 1602 O O . GLY A 1 209 ? 9.789 6.499 -10.952 1.00 88.44 209 GLY A O 1
ATOM 1603 N N . TYR A 1 210 ? 10.918 8.004 -12.188 1.00 93.12 210 TYR A N 1
ATOM 1604 C CA . TYR A 1 210 ? 11.282 8.917 -11.101 1.00 93.12 210 TYR A CA 1
ATOM 1605 C C . TYR A 1 210 ? 11.108 10.376 -11.536 1.00 93.12 210 TYR A C 1
ATOM 1607 O O . TYR A 1 210 ? 10.997 10.668 -12.726 1.00 93.12 210 TYR A O 1
ATOM 1615 N N . ARG A 1 211 ? 11.048 11.302 -10.572 1.00 95.31 211 ARG A N 1
ATOM 1616 C CA . ARG A 1 211 ? 10.832 12.729 -10.845 1.00 95.31 211 ARG A CA 1
ATOM 1617 C C . ARG A 1 211 ? 12.162 13.474 -10.938 1.00 95.31 211 ARG A C 1
ATOM 1619 O O . ARG A 1 211 ? 12.958 13.443 -10.002 1.00 95.31 211 ARG A O 1
ATOM 1626 N N . LEU A 1 212 ? 12.377 14.173 -12.048 1.00 94.62 212 LEU A N 1
ATOM 1627 C CA . LEU A 1 212 ? 13.502 15.085 -12.237 1.00 94.62 212 LEU A CA 1
ATOM 1628 C C . LEU A 1 212 ? 13.286 16.417 -11.492 1.00 94.62 212 LEU A C 1
ATOM 1630 O O . LEU A 1 212 ? 12.148 16.771 -11.176 1.00 94.62 212 LEU A O 1
ATOM 1634 N N . PRO A 1 213 ? 14.350 17.211 -11.253 1.00 94.12 213 PRO A N 1
ATOM 1635 C CA . PRO A 1 213 ? 14.232 18.526 -10.613 1.00 94.12 213 PRO A CA 1
ATOM 1636 C C . PRO A 1 213 ? 13.334 19.528 -11.355 1.00 94.12 213 PRO A C 1
ATOM 1638 O O . PRO A 1 213 ? 12.817 20.455 -10.739 1.00 94.12 213 PRO A O 1
ATOM 1641 N N . ASP A 1 214 ? 13.152 19.355 -12.666 1.00 92.94 214 ASP A N 1
ATOM 1642 C CA . ASP A 1 214 ? 12.257 20.173 -13.493 1.00 92.94 214 ASP A CA 1
ATOM 1643 C C . ASP A 1 214 ? 10.776 19.755 -13.388 1.00 92.94 214 ASP A C 1
ATOM 1645 O O . ASP A 1 214 ? 9.906 20.415 -13.951 1.00 92.94 214 ASP A O 1
ATOM 1649 N N . GLY A 1 215 ? 10.487 18.681 -12.646 1.00 94.31 215 GLY A N 1
ATOM 1650 C CA . GLY A 1 215 ? 9.150 18.157 -12.398 1.00 94.31 215 GLY A CA 1
ATOM 1651 C C . GLY A 1 215 ? 8.731 17.007 -13.313 1.00 94.31 215 GLY A C 1
ATOM 1652 O O . GLY A 1 215 ? 7.783 16.306 -12.949 1.00 94.31 215 GLY A O 1
ATOM 1653 N N . ASN A 1 216 ? 9.432 16.765 -14.427 1.00 95.00 216 ASN A N 1
ATOM 1654 C CA . ASN A 1 216 ? 9.100 15.681 -15.354 1.00 95.00 216 ASN A CA 1
ATOM 1655 C C . ASN A 1 216 ? 9.289 14.316 -14.687 1.00 95.00 216 ASN A C 1
ATOM 1657 O O . ASN A 1 216 ? 10.291 14.072 -14.009 1.00 95.00 216 ASN A O 1
ATOM 1661 N N . VAL A 1 217 ? 8.345 13.405 -14.911 1.00 95.81 217 VAL A N 1
ATOM 1662 C CA . VAL A 1 217 ? 8.456 12.010 -14.481 1.00 95.81 217 VAL A CA 1
ATOM 1663 C C . VAL A 1 217 ? 9.000 11.175 -15.628 1.00 95.81 217 VAL A C 1
ATOM 1665 O O . VAL A 1 217 ? 8.379 11.068 -16.684 1.00 95.81 217 VAL A O 1
ATOM 1668 N N . VAL A 1 218 ? 10.170 10.578 -15.430 1.00 93.94 218 VAL A N 1
ATOM 1669 C CA . VAL A 1 218 ? 10.936 9.952 -16.507 1.00 93.94 218 VAL A CA 1
ATOM 1670 C C . VAL A 1 218 ? 11.356 8.536 -16.162 1.00 93.94 218 VAL A C 1
ATOM 1672 O O . VAL A 1 218 ? 11.588 8.212 -15.000 1.00 93.94 218 VAL A O 1
ATOM 1675 N N . MET A 1 219 ? 11.504 7.712 -17.194 1.00 92.88 219 MET A N 1
ATOM 1676 C CA . MET A 1 219 ? 12.162 6.411 -17.122 1.00 92.88 219 MET A CA 1
ATOM 1677 C C . MET A 1 219 ? 13.509 6.483 -17.832 1.00 92.88 219 MET A C 1
ATOM 1679 O O . MET A 1 219 ? 13.567 6.865 -19.000 1.00 92.88 219 MET A O 1
ATOM 1683 N N . ASP A 1 220 ? 14.565 6.034 -17.161 1.00 93.00 220 ASP A N 1
ATOM 1684 C CA . ASP A 1 220 ? 15.905 5.965 -17.743 1.00 93.00 220 ASP A CA 1
ATOM 1685 C C . ASP A 1 220 ? 16.243 4.544 -18.196 1.00 93.00 220 ASP A C 1
ATOM 1687 O O . ASP A 1 220 ? 16.133 3.579 -17.436 1.00 93.00 220 ASP A O 1
ATOM 1691 N N . LYS A 1 221 ? 16.695 4.428 -19.443 1.00 93.12 221 LYS A N 1
ATOM 1692 C CA . LYS A 1 221 ? 17.155 3.199 -20.091 1.00 93.12 221 LYS A CA 1
ATOM 1693 C C . LYS A 1 221 ? 18.556 3.381 -20.658 1.00 93.12 221 LYS A C 1
ATOM 1695 O O . LYS A 1 221 ? 19.010 4.493 -20.889 1.00 93.12 221 LYS A O 1
ATOM 1700 N N . SER A 1 222 ? 19.239 2.269 -20.910 1.00 95.19 222 SER A N 1
ATOM 1701 C CA . SER A 1 222 ? 20.573 2.268 -21.510 1.00 95.19 222 SER A CA 1
ATOM 1702 C C . SER A 1 222 ? 20.596 1.504 -22.832 1.00 95.19 222 SER A C 1
ATOM 1704 O O . SER A 1 222 ? 20.201 0.332 -22.899 1.00 95.19 222 SER A O 1
ATOM 1706 N N . TYR A 1 223 ? 21.115 2.145 -23.881 1.00 95.44 223 TYR A N 1
ATOM 1707 C CA . TYR A 1 223 ? 21.414 1.486 -25.149 1.00 95.44 223 TYR A CA 1
ATOM 1708 C C . TYR A 1 223 ? 22.511 0.438 -24.982 1.00 95.44 223 TYR A C 1
ATOM 1710 O O . TYR A 1 223 ? 22.333 -0.692 -25.427 1.00 95.44 223 TYR A O 1
ATOM 1718 N N . ALA A 1 224 ? 23.596 0.748 -24.266 1.00 95.31 224 ALA A N 1
ATOM 1719 C CA . ALA A 1 224 ? 24.669 -0.213 -24.008 1.00 95.31 224 ALA A CA 1
ATOM 1720 C C . ALA A 1 224 ? 24.161 -1.481 -23.301 1.00 95.31 224 ALA A C 1
ATOM 1722 O O . ALA A 1 224 ? 24.491 -2.596 -23.714 1.00 95.31 224 ALA A O 1
ATOM 1723 N N . ARG A 1 225 ? 23.297 -1.333 -22.285 1.00 95.81 225 ARG A N 1
ATOM 1724 C CA . ARG A 1 225 ? 22.643 -2.482 -21.635 1.00 95.81 225 ARG A CA 1
ATOM 1725 C C . ARG A 1 225 ? 21.748 -3.229 -22.619 1.00 95.81 225 ARG A C 1
ATOM 1727 O O . ARG A 1 225 ? 21.837 -4.451 -22.712 1.00 95.81 225 ARG A O 1
ATOM 1734 N N . THR A 1 226 ? 20.933 -2.512 -23.392 1.00 95.38 226 THR A N 1
ATOM 1735 C CA . THR A 1 226 ? 20.054 -3.109 -24.411 1.00 95.38 226 THR A CA 1
ATOM 1736 C C . THR A 1 226 ? 20.840 -3.955 -25.415 1.00 95.38 226 THR A C 1
ATOM 1738 O O . THR A 1 226 ? 20.498 -5.116 -25.635 1.00 95.38 226 THR A O 1
ATOM 1741 N N . TYR A 1 227 ? 21.936 -3.430 -25.963 1.00 95.75 227 TYR A N 1
ATOM 1742 C CA . TYR A 1 227 ? 22.759 -4.122 -26.958 1.00 95.75 227 TYR A CA 1
ATOM 1743 C C . TYR A 1 227 ? 23.511 -5.334 -26.401 1.00 95.75 227 TYR A C 1
ATOM 1745 O O . TYR A 1 227 ? 23.881 -6.220 -27.168 1.00 95.75 227 TYR A O 1
ATOM 1753 N N . LYS A 1 228 ? 23.707 -5.425 -25.081 1.00 96.38 228 LYS A N 1
ATOM 1754 C CA . LYS A 1 228 ? 24.186 -6.653 -24.424 1.00 96.38 228 LYS A CA 1
ATOM 1755 C C . LYS A 1 228 ? 23.072 -7.683 -24.244 1.00 96.38 228 LYS A C 1
ATOM 1757 O O . LYS A 1 228 ? 23.298 -8.877 -24.436 1.00 96.38 228 LYS A O 1
ATOM 1762 N N . LEU A 1 229 ? 21.872 -7.229 -23.885 1.00 96.00 229 LEU A N 1
ATOM 1763 C CA . LEU A 1 229 ? 20.721 -8.093 -23.620 1.00 96.00 229 LEU A CA 1
ATOM 1764 C C . LEU A 1 229 ? 20.162 -8.723 -24.900 1.00 96.00 229 LEU A C 1
ATO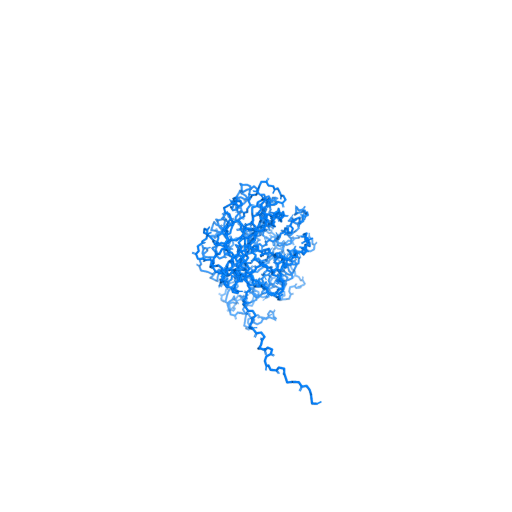M 1766 O O . LEU A 1 229 ? 19.866 -9.914 -24.904 1.00 96.00 229 LEU A O 1
ATOM 1770 N N . GLN A 1 230 ? 20.075 -7.963 -25.995 1.00 95.94 230 GLN A N 1
ATOM 1771 C CA . GLN A 1 230 ? 19.541 -8.443 -27.272 1.00 95.94 230 GLN A CA 1
ATOM 1772 C C . GLN A 1 230 ? 20.195 -9.750 -27.761 1.00 95.94 230 GLN A C 1
ATOM 1774 O O . GLN A 1 230 ? 19.478 -10.738 -27.917 1.00 95.94 230 GLN A O 1
ATOM 1779 N N . PRO A 1 231 ? 21.528 -9.835 -27.951 1.00 95.56 231 PRO A N 1
ATOM 1780 C CA . PRO A 1 231 ? 22.162 -11.082 -28.369 1.00 95.56 231 PRO A CA 1
ATOM 1781 C C . PRO A 1 231 ? 22.079 -12.167 -27.289 1.00 95.56 231 PRO A C 1
ATOM 1783 O O . PRO A 1 231 ? 21.883 -13.333 -27.623 1.00 95.56 231 PRO A O 1
ATOM 1786 N N . ALA A 1 232 ? 22.182 -11.808 -26.004 1.00 95.31 232 ALA A N 1
ATOM 1787 C CA . ALA A 1 232 ? 22.114 -12.774 -24.907 1.00 95.31 232 ALA A CA 1
ATOM 1788 C C . ALA A 1 232 ? 20.746 -13.469 -24.801 1.00 95.31 232 ALA A C 1
ATOM 1790 O O . ALA A 1 232 ? 20.671 -14.606 -24.339 1.00 95.31 232 ALA A O 1
ATOM 1791 N N . TRP A 1 233 ? 19.676 -12.795 -25.227 1.00 95.00 233 TRP A N 1
ATOM 1792 C CA . TRP A 1 233 ? 18.300 -13.298 -25.194 1.00 95.00 233 TRP A CA 1
ATOM 1793 C C . TRP A 1 233 ? 17.749 -13.665 -26.578 1.00 95.00 233 TRP A C 1
ATOM 1795 O O . TRP A 1 233 ? 16.587 -14.045 -26.689 1.00 95.00 233 TRP A O 1
ATOM 1805 N N . GLY A 1 234 ? 18.565 -13.572 -27.635 1.00 94.94 234 GLY A N 1
ATOM 1806 C CA . GLY A 1 234 ? 18.144 -13.878 -29.006 1.00 94.94 234 GLY A CA 1
ATOM 1807 C C . GLY A 1 234 ? 17.099 -12.907 -29.570 1.00 94.94 234 GLY A C 1
ATOM 1808 O O . GLY A 1 234 ? 16.274 -13.303 -30.393 1.00 94.94 234 GLY A O 1
ATOM 1809 N N . LEU A 1 235 ? 17.104 -11.651 -29.124 1.00 94.88 235 LEU A N 1
ATOM 1810 C CA . LEU A 1 235 ? 16.180 -10.616 -29.582 1.00 94.88 235 LEU A CA 1
ATOM 1811 C C . LEU A 1 235 ? 16.677 -9.935 -30.860 1.00 94.88 235 LEU A C 1
ATOM 1813 O O . LEU A 1 235 ? 17.876 -9.766 -31.085 1.00 94.88 235 LEU A O 1
ATOM 1817 N N . GLY A 1 236 ? 15.731 -9.469 -31.674 1.00 93.38 236 GLY A N 1
ATOM 1818 C CA . GLY A 1 236 ? 16.019 -8.545 -32.771 1.00 93.38 236 GLY A CA 1
ATOM 1819 C C . GLY A 1 236 ? 16.398 -7.137 -32.286 1.00 93.38 236 GLY A C 1
ATOM 1820 O O . GLY A 1 236 ? 16.098 -6.746 -31.161 1.00 93.38 236 GLY A O 1
ATOM 1821 N N . GLN A 1 237 ? 16.990 -6.346 -33.185 1.00 90.00 237 GLN A N 1
ATOM 1822 C CA . GLN A 1 237 ? 17.487 -4.986 -32.909 1.00 90.00 237 GLN A CA 1
ATOM 1823 C C . GLN A 1 237 ? 16.394 -3.982 -32.491 1.00 90.00 237 GLN A C 1
ATOM 1825 O O . GLN A 1 237 ? 16.697 -2.965 -31.879 1.00 90.00 237 GLN A O 1
ATOM 1830 N N . ASN A 1 238 ? 15.125 -4.273 -32.793 1.00 89.19 238 ASN A N 1
ATOM 1831 C CA . ASN A 1 238 ? 13.989 -3.391 -32.501 1.00 89.19 238 ASN A CA 1
ATOM 1832 C C . ASN A 1 238 ? 13.368 -3.619 -31.109 1.00 89.19 238 ASN A C 1
ATOM 1834 O O . ASN A 1 238 ? 12.353 -3.002 -30.794 1.00 89.19 238 ASN A O 1
ATOM 1838 N N . TYR A 1 239 ? 13.927 -4.518 -30.292 1.00 90.19 239 TYR A N 1
ATOM 1839 C CA . TYR A 1 239 ? 13.397 -4.830 -28.963 1.00 90.19 239 TYR A CA 1
ATOM 1840 C C . TYR A 1 239 ? 14.249 -4.188 -27.868 1.00 90.19 239 TYR A C 1
ATOM 1842 O O . TYR A 1 239 ? 15.456 -4.423 -27.789 1.00 90.19 239 TYR A O 1
ATOM 1850 N N . PHE A 1 240 ? 13.601 -3.389 -27.019 1.00 89.88 240 PHE A N 1
ATOM 1851 C CA . PHE A 1 240 ? 14.231 -2.580 -25.973 1.00 89.88 240 PHE A CA 1
ATOM 1852 C C . PHE A 1 240 ? 13.668 -2.976 -24.602 1.00 89.88 240 PHE A C 1
ATOM 1854 O O . PHE A 1 240 ? 12.745 -2.316 -24.104 1.00 89.88 240 PHE A O 1
ATOM 1861 N N . PRO A 1 241 ? 14.186 -4.049 -23.981 1.00 91.56 241 PRO A N 1
ATOM 1862 C CA . PRO A 1 241 ? 13.637 -4.573 -22.738 1.00 91.56 241 PRO A CA 1
ATOM 1863 C C . PRO A 1 241 ? 13.746 -3.566 -21.588 1.00 91.56 241 PRO A C 1
ATOM 1865 O O . PRO A 1 241 ? 14.696 -2.790 -21.478 1.00 91.56 241 PRO A O 1
ATOM 1868 N N . GLU A 1 242 ? 12.768 -3.597 -20.691 1.00 90.62 242 GLU A N 1
ATOM 1869 C CA . GLU A 1 242 ? 12.759 -2.869 -19.416 1.00 90.62 242 GLU A CA 1
ATOM 1870 C C . GLU A 1 242 ? 13.928 -3.266 -18.496 1.00 90.62 242 GLU A C 1
ATOM 1872 O O . GLU A 1 242 ? 14.423 -2.446 -17.729 1.00 90.62 242 GLU A O 1
ATOM 1877 N N . ALA A 1 243 ? 14.502 -4.456 -18.684 1.00 93.56 243 ALA A N 1
ATOM 1878 C CA . ALA A 1 243 ? 15.724 -4.886 -18.000 1.00 93.56 243 ALA A CA 1
ATOM 1879 C C . ALA A 1 243 ? 16.952 -3.972 -18.209 1.00 93.56 243 ALA A C 1
ATOM 1881 O O . ALA A 1 243 ? 17.924 -4.073 -17.463 1.00 93.56 243 ALA A O 1
ATOM 1882 N N . ALA A 1 244 ? 16.932 -3.096 -19.219 1.00 94.62 244 ALA A N 1
ATOM 1883 C CA . ALA A 1 244 ? 17.996 -2.129 -19.481 1.00 94.62 244 ALA A CA 1
ATOM 1884 C C . ALA A 1 244 ? 17.942 -0.872 -18.584 1.00 94.62 244 ALA A C 1
ATOM 1886 O O . ALA A 1 244 ? 18.763 0.029 -18.765 1.00 94.62 244 ALA A O 1
ATOM 1887 N N . GLN A 1 245 ? 16.989 -0.786 -17.653 1.00 93.56 245 GLN A N 1
ATOM 1888 C CA . GLN A 1 245 ? 16.834 0.330 -16.715 1.00 93.56 245 GLN A CA 1
ATOM 1889 C C . GLN A 1 245 ? 17.800 0.270 -15.522 1.00 93.56 245 GLN A C 1
ATOM 1891 O O . GLN A 1 245 ? 18.474 -0.736 -15.271 1.00 93.56 245 GLN A O 1
ATOM 1896 N N . ASP A 1 246 ? 17.837 1.361 -14.754 1.00 92.06 246 ASP A N 1
ATOM 1897 C CA . ASP A 1 246 ? 18.587 1.480 -13.501 1.00 92.06 246 ASP A CA 1
ATOM 1898 C C . ASP A 1 246 ? 17.853 0.855 -12.299 1.00 92.06 246 ASP A C 1
ATOM 1900 O O . ASP A 1 246 ? 17.405 1.527 -11.370 1.00 92.06 246 ASP A O 1
ATOM 1904 N N . ILE A 1 247 ? 17.705 -0.467 -12.338 1.00 92.88 247 ILE A N 1
ATOM 1905 C CA . ILE A 1 247 ? 16.914 -1.252 -11.379 1.00 92.88 247 ILE A CA 1
ATOM 1906 C C . ILE A 1 247 ? 17.332 -1.022 -9.917 1.00 92.88 247 ILE A C 1
ATOM 1908 O O . ILE A 1 247 ? 16.475 -0.928 -9.038 1.00 92.88 247 ILE A O 1
ATOM 1912 N N . VAL A 1 248 ? 18.638 -0.937 -9.642 1.00 92.75 248 VAL A N 1
ATOM 1913 C CA . VAL A 1 248 ? 19.155 -0.855 -8.266 1.00 92.75 248 VAL A CA 1
ATOM 1914 C C . VAL A 1 248 ? 18.859 0.508 -7.651 1.00 92.75 248 VAL A C 1
ATOM 1916 O O . VAL A 1 248 ? 18.370 0.567 -6.522 1.00 92.75 248 VAL A O 1
ATOM 1919 N N . SER A 1 249 ? 19.091 1.599 -8.385 1.00 92.88 249 SER A N 1
ATOM 1920 C CA . SER A 1 249 ? 18.789 2.944 -7.886 1.00 92.88 249 SER A CA 1
ATOM 1921 C C . SER A 1 249 ? 17.293 3.122 -7.644 1.00 92.88 249 SER A C 1
ATOM 1923 O O . SER A 1 249 ? 16.906 3.585 -6.573 1.00 92.88 249 SER A O 1
ATOM 1925 N N . ARG A 1 250 ? 16.441 2.661 -8.573 1.00 93.06 250 ARG A N 1
ATOM 1926 C CA . ARG A 1 250 ? 14.979 2.734 -8.407 1.00 93.06 250 ARG A CA 1
ATOM 1927 C C . ARG A 1 250 ? 14.482 1.930 -7.204 1.00 93.06 250 ARG A C 1
ATOM 1929 O O . ARG A 1 250 ? 13.612 2.386 -6.466 1.00 93.06 250 ARG A O 1
ATOM 1936 N N . ALA A 1 251 ? 15.062 0.755 -6.959 1.00 94.12 251 ALA A N 1
ATOM 1937 C CA . ALA A 1 251 ? 14.745 -0.036 -5.774 1.00 94.12 251 ALA A CA 1
ATOM 1938 C C . ALA A 1 251 ? 15.155 0.676 -4.471 1.00 94.12 251 ALA A C 1
ATOM 1940 O O . ALA A 1 251 ? 14.414 0.625 -3.491 1.00 94.12 251 ALA A O 1
ATOM 1941 N N . ASN A 1 252 ? 16.300 1.365 -4.448 1.00 94.19 252 ASN A N 1
ATOM 1942 C CA . ASN A 1 252 ? 16.737 2.136 -3.281 1.00 94.19 252 ASN A CA 1
ATOM 1943 C C . ASN A 1 252 ? 15.847 3.361 -3.026 1.00 94.19 252 ASN A C 1
ATOM 1945 O O . ASN A 1 252 ? 15.425 3.570 -1.891 1.00 94.19 252 ASN A O 1
ATOM 1949 N N . GLU A 1 253 ? 15.479 4.107 -4.069 1.00 94.38 253 GLU A N 1
ATOM 1950 C CA . GLU A 1 253 ? 14.519 5.216 -3.966 1.00 94.38 253 GLU A CA 1
ATOM 1951 C C . GLU A 1 253 ? 13.175 4.746 -3.400 1.00 94.38 253 GLU A C 1
ATOM 1953 O O . GLU A 1 253 ? 12.571 5.414 -2.562 1.00 94.38 253 GLU A O 1
ATOM 1958 N N . LEU A 1 254 ? 12.721 3.557 -3.800 1.00 93.94 254 LEU A N 1
ATOM 1959 C CA . LEU A 1 254 ? 11.496 2.971 -3.272 1.00 93.94 254 LEU A CA 1
ATOM 1960 C C . LEU A 1 254 ? 11.603 2.651 -1.770 1.00 93.94 254 LEU A C 1
ATOM 1962 O O . LEU A 1 254 ? 10.661 2.909 -1.017 1.00 93.94 254 LEU A O 1
ATOM 1966 N N . LYS A 1 255 ? 12.758 2.158 -1.302 1.00 95.44 255 LYS A N 1
ATOM 1967 C CA . LYS A 1 255 ? 13.020 1.953 0.137 1.00 95.44 255 LYS A CA 1
ATOM 1968 C C . LYS A 1 255 ? 12.991 3.272 0.910 1.00 95.44 255 LYS A C 1
ATOM 1970 O O . LYS A 1 255 ? 12.408 3.346 1.994 1.00 95.44 255 LYS A O 1
ATOM 1975 N N . GLU A 1 256 ? 13.586 4.324 0.356 1.00 95.94 256 GLU A N 1
ATOM 1976 C CA . GLU A 1 256 ? 13.581 5.667 0.949 1.00 95.94 256 GLU A CA 1
ATOM 1977 C C . GLU A 1 256 ? 12.168 6.264 1.004 1.00 95.94 256 GLU A C 1
ATOM 1979 O O . GLU A 1 256 ? 11.752 6.798 2.041 1.00 95.94 256 GLU A O 1
ATOM 1984 N N . ALA A 1 257 ? 11.388 6.097 -0.067 1.00 94.88 257 ALA A N 1
ATOM 1985 C CA . ALA A 1 257 ? 9.977 6.464 -0.104 1.00 94.88 257 ALA A CA 1
ATOM 1986 C C . ALA A 1 257 ? 9.172 5.685 0.947 1.00 94.88 257 ALA A C 1
ATOM 1988 O O . ALA A 1 257 ? 8.355 6.272 1.652 1.00 94.88 257 ALA A O 1
ATOM 1989 N N . GLY A 1 258 ? 9.459 4.393 1.134 1.00 95.06 258 GLY A N 1
ATOM 1990 C CA . GLY A 1 258 ? 8.893 3.572 2.205 1.00 95.06 258 GLY A CA 1
ATOM 1991 C C . GLY A 1 258 ? 9.190 4.106 3.605 1.00 95.06 258 GLY A C 1
ATOM 1992 O O . GLY A 1 258 ? 8.303 4.150 4.455 1.00 95.06 258 GLY A O 1
ATOM 1993 N N . ASN A 1 259 ? 10.420 4.554 3.863 1.00 96.69 259 ASN A N 1
ATOM 1994 C CA . ASN A 1 259 ? 10.780 5.168 5.145 1.00 96.69 259 ASN A CA 1
ATOM 1995 C C . ASN A 1 259 ? 10.054 6.501 5.362 1.00 96.69 259 ASN A C 1
ATOM 1997 O O . ASN A 1 259 ? 9.523 6.746 6.445 1.00 96.69 259 ASN A O 1
ATOM 2001 N N . THR A 1 260 ? 9.968 7.328 4.321 1.00 95.94 260 THR A N 1
ATOM 2002 C CA . THR A 1 260 ? 9.202 8.583 4.342 1.00 95.94 260 THR A CA 1
ATOM 2003 C C . THR A 1 260 ? 7.726 8.319 4.634 1.00 95.94 260 THR A C 1
ATOM 2005 O O . THR A 1 260 ? 7.134 8.973 5.492 1.00 95.94 260 THR A O 1
ATOM 2008 N N . LEU A 1 261 ? 7.152 7.310 3.981 1.00 95.81 261 LEU A N 1
ATOM 2009 C CA . LEU A 1 261 ? 5.770 6.895 4.160 1.00 95.81 261 LEU A CA 1
ATOM 2010 C C . LEU A 1 261 ? 5.498 6.409 5.589 1.00 95.81 261 LEU A C 1
ATOM 2012 O O . LEU A 1 261 ? 4.568 6.900 6.226 1.00 95.81 261 LEU A O 1
ATOM 2016 N N . LYS A 1 262 ? 6.337 5.514 6.127 1.00 95.44 262 LYS A N 1
ATOM 2017 C CA . LYS A 1 262 ? 6.230 5.027 7.515 1.00 95.44 262 LYS A CA 1
ATOM 2018 C C . LYS A 1 262 ? 6.298 6.172 8.532 1.00 95.44 262 LYS A C 1
ATOM 2020 O O . LYS A 1 262 ? 5.512 6.210 9.475 1.00 95.44 262 LYS A O 1
ATOM 2025 N N . ASN A 1 263 ? 7.183 7.143 8.309 1.00 94.56 263 ASN A N 1
ATOM 2026 C CA . ASN A 1 263 ? 7.270 8.332 9.157 1.00 94.56 263 ASN A CA 1
ATOM 2027 C C . ASN A 1 263 ? 6.008 9.204 9.061 1.00 94.56 263 ASN A C 1
ATOM 2029 O O . ASN A 1 263 ? 5.545 9.723 10.074 1.00 94.56 263 ASN A O 1
ATOM 2033 N N . ALA A 1 264 ? 5.433 9.347 7.863 1.00 93.12 264 ALA A N 1
ATOM 2034 C CA . ALA A 1 264 ? 4.233 10.149 7.638 1.00 93.12 264 ALA A CA 1
ATOM 2035 C C . ALA A 1 264 ? 2.964 9.533 8.256 1.00 93.12 264 ALA A C 1
ATOM 2037 O O . ALA A 1 264 ? 2.116 10.282 8.748 1.00 93.12 264 ALA A O 1
ATOM 2038 N N . VAL A 1 265 ? 2.829 8.199 8.250 1.00 92.94 265 VAL A N 1
ATOM 2039 C CA . VAL A 1 265 ? 1.693 7.507 8.896 1.00 92.94 265 VAL A CA 1
ATOM 2040 C C . VAL A 1 265 ? 1.829 7.440 10.422 1.00 92.94 265 VAL A C 1
ATOM 2042 O O . VAL A 1 265 ? 0.816 7.355 11.117 1.00 92.94 265 VAL A O 1
ATOM 2045 N N . GLY A 1 266 ? 3.056 7.532 10.945 1.00 90.88 266 GLY A N 1
ATOM 2046 C CA . GLY A 1 266 ? 3.359 7.546 12.376 1.00 90.88 266 GLY A CA 1
ATOM 2047 C C . GLY A 1 266 ? 3.361 6.160 13.031 1.00 90.88 266 GLY A C 1
ATOM 2048 O O . GLY A 1 266 ? 2.981 5.161 12.427 1.00 90.88 266 GLY A O 1
ATOM 2049 N N . SER A 1 267 ? 3.779 6.102 14.300 1.00 85.94 267 SER A N 1
ATOM 2050 C CA . SER A 1 267 ? 3.939 4.851 15.066 1.00 85.94 267 SER A CA 1
ATOM 2051 C C . SER A 1 267 ? 2.637 4.086 15.297 1.00 85.94 267 SER A C 1
ATOM 2053 O O . SER A 1 267 ? 2.652 2.875 15.474 1.00 85.94 267 SER A O 1
ATOM 2055 N N . GLU A 1 268 ? 1.518 4.806 15.307 1.00 83.62 268 GLU A N 1
ATOM 2056 C CA . GLU A 1 268 ? 0.177 4.251 15.480 1.00 83.62 268 GLU A CA 1
ATOM 2057 C C . GLU A 1 268 ? -0.466 3.840 14.148 1.00 83.62 268 GLU A C 1
ATOM 2059 O O . GLU A 1 268 ? -1.520 3.203 14.152 1.00 83.62 268 GLU A O 1
ATOM 2064 N N . GLY A 1 269 ? 0.121 4.267 13.024 1.00 92.19 269 GLY A N 1
ATOM 2065 C CA . GLY A 1 269 ? -0.351 3.987 11.677 1.00 92.19 269 GLY A CA 1
ATOM 2066 C C . GLY A 1 269 ? 0.198 2.679 11.120 1.00 92.19 269 GLY A C 1
ATOM 2067 O O . GLY A 1 269 ? 0.934 1.937 11.770 1.00 92.19 269 GLY A O 1
ATOM 2068 N N . SER A 1 270 ? -0.186 2.359 9.892 1.00 95.69 270 SER A N 1
ATOM 2069 C CA . SER A 1 270 ? 0.254 1.135 9.223 1.00 95.69 270 SER A CA 1
ATOM 2070 C C . SER A 1 270 ? 0.393 1.337 7.726 1.00 95.69 270 SER A C 1
ATOM 2072 O O . SER A 1 270 ? -0.393 2.062 7.120 1.00 95.69 270 SER A O 1
ATOM 2074 N N . VAL A 1 271 ? 1.377 0.666 7.134 1.00 97.88 271 VAL A N 1
ATOM 2075 C CA . VAL A 1 271 ? 1.603 0.619 5.691 1.00 97.88 271 VAL A CA 1
ATOM 2076 C C . VAL A 1 271 ? 1.370 -0.808 5.215 1.00 97.88 271 VAL A C 1
ATOM 2078 O O . VAL A 1 271 ? 2.056 -1.732 5.652 1.00 97.88 271 VAL A O 1
ATOM 2081 N N . VAL A 1 272 ? 0.407 -0.976 4.317 1.00 97.69 272 VAL A N 1
ATOM 2082 C CA . VAL A 1 272 ? 0.094 -2.231 3.636 1.00 97.69 272 VAL A CA 1
ATOM 2083 C C . VAL A 1 272 ? 0.533 -2.108 2.183 1.00 97.69 272 VAL A C 1
ATOM 2085 O O . VAL A 1 272 ? 0.189 -1.143 1.502 1.00 97.69 272 VAL A O 1
ATOM 2088 N N . ILE A 1 273 ? 1.283 -3.093 1.702 1.00 97.56 273 ILE A N 1
ATOM 2089 C CA . ILE A 1 273 ? 1.775 -3.163 0.328 1.00 97.56 273 ILE A CA 1
ATOM 2090 C C . ILE A 1 273 ? 1.139 -4.375 -0.347 1.00 97.56 273 ILE A C 1
ATOM 2092 O O . ILE A 1 273 ? 1.421 -5.514 0.017 1.00 97.56 273 ILE A O 1
ATOM 2096 N N . GLY A 1 274 ? 0.275 -4.133 -1.326 1.00 96.00 274 GLY A N 1
ATOM 2097 C CA . GLY A 1 274 ? -0.242 -5.139 -2.243 1.00 96.00 274 GLY A CA 1
ATOM 2098 C C . GLY A 1 274 ? 0.606 -5.185 -3.506 1.00 96.00 274 GLY A C 1
ATOM 2099 O O . GLY A 1 274 ? 0.491 -4.297 -4.345 1.00 96.00 274 GLY A O 1
ATOM 2100 N N . PHE A 1 275 ? 1.424 -6.225 -3.649 1.00 94.75 275 PHE A N 1
ATOM 2101 C CA . PHE A 1 275 ? 2.243 -6.485 -4.827 1.00 94.75 275 PHE A CA 1
ATOM 2102 C C . PHE A 1 275 ? 1.606 -7.566 -5.716 1.00 94.75 275 PHE A C 1
ATOM 2104 O O . PHE A 1 275 ? 1.640 -8.758 -5.390 1.00 94.75 275 PHE A O 1
ATOM 2111 N N . TRP A 1 276 ? 0.996 -7.144 -6.827 1.00 92.31 276 TRP A N 1
ATOM 2112 C CA . TRP A 1 276 ? 0.386 -8.039 -7.812 1.00 92.31 276 TRP A CA 1
ATOM 2113 C C . TRP A 1 276 ? 1.438 -8.548 -8.794 1.00 92.31 276 TRP A C 1
ATOM 2115 O O . TRP A 1 276 ? 1.706 -7.957 -9.835 1.00 92.31 276 TRP A O 1
ATOM 2125 N N . GLU A 1 277 ? 2.065 -9.665 -8.465 1.00 91.25 277 GLU A N 1
ATOM 2126 C CA . GLU A 1 277 ? 3.252 -10.097 -9.185 1.00 91.25 277 GLU A CA 1
ATOM 2127 C C . GLU A 1 277 ? 2.915 -11.023 -10.360 1.00 91.25 277 GLU A C 1
ATOM 2129 O O . GLU A 1 277 ? 2.822 -12.245 -10.241 1.00 91.25 277 GLU A O 1
ATOM 2134 N N . ARG A 1 278 ? 2.793 -10.450 -11.557 1.00 87.75 278 ARG A N 1
ATOM 2135 C CA . ARG A 1 278 ? 2.582 -11.226 -12.786 1.00 87.75 278 ARG A CA 1
ATOM 2136 C C . ARG A 1 278 ? 3.895 -11.773 -13.337 1.00 87.75 278 ARG A C 1
ATOM 2138 O O . ARG A 1 278 ? 4.377 -11.294 -14.361 1.00 87.75 278 ARG A O 1
ATOM 2145 N N . VAL A 1 279 ? 4.428 -12.828 -12.718 1.00 90.12 279 VAL A N 1
ATOM 2146 C CA . VAL A 1 279 ? 5.714 -13.447 -13.111 1.00 90.12 279 VAL A CA 1
ATOM 2147 C C . VAL A 1 279 ? 5.811 -13.689 -14.619 1.00 90.12 279 VAL A C 1
ATOM 2149 O O . VAL A 1 279 ? 6.788 -13.279 -15.233 1.00 90.12 279 VAL A O 1
ATOM 2152 N N . ALA A 1 280 ? 4.777 -14.272 -15.238 1.00 88.44 280 ALA A N 1
ATOM 2153 C CA . ALA A 1 280 ? 4.768 -14.535 -16.680 1.00 88.44 280 ALA A CA 1
ATOM 2154 C C . ALA A 1 280 ? 4.933 -13.259 -17.529 1.00 88.44 280 ALA A C 1
ATOM 2156 O O . ALA A 1 280 ? 5.591 -13.299 -18.564 1.00 88.44 280 ALA A O 1
ATOM 2157 N N . GLY A 1 281 ? 4.360 -12.137 -17.078 1.00 87.69 281 GLY A N 1
ATOM 2158 C CA . GLY A 1 281 ? 4.554 -10.831 -17.703 1.00 87.69 281 GLY A CA 1
ATOM 2159 C C . GLY A 1 281 ? 5.985 -10.338 -17.518 1.00 87.69 281 GLY A C 1
ATOM 2160 O O . GLY A 1 281 ? 6.642 -10.004 -18.493 1.00 87.69 281 GLY A O 1
ATOM 2161 N N . PHE A 1 282 ? 6.510 -10.383 -16.294 1.00 90.81 282 PHE A N 1
ATOM 2162 C CA . PHE A 1 282 ? 7.861 -9.895 -16.011 1.00 90.81 282 PHE A CA 1
ATOM 2163 C C . PHE A 1 282 ? 8.976 -10.705 -16.668 1.00 90.81 282 PHE A C 1
ATOM 2165 O O . PHE A 1 282 ? 10.041 -10.159 -16.957 1.00 90.81 282 PHE A O 1
ATOM 2172 N N . THR A 1 283 ? 8.731 -11.984 -16.952 1.00 93.50 283 THR A N 1
ATOM 2173 C CA . THR A 1 283 ? 9.673 -12.848 -17.670 1.00 93.50 283 THR A CA 1
ATOM 2174 C C . THR A 1 283 ? 9.635 -12.700 -19.192 1.00 93.50 283 THR A C 1
ATOM 2176 O O . THR A 1 283 ? 10.405 -13.379 -19.871 1.00 93.50 283 THR A O 1
ATOM 2179 N N . ASP A 1 284 ? 8.774 -11.840 -19.747 1.00 91.81 284 ASP A N 1
ATOM 2180 C CA . ASP A 1 284 ? 8.764 -11.550 -21.184 1.00 91.81 284 ASP A CA 1
ATOM 2181 C C . ASP A 1 284 ? 10.090 -10.867 -21.591 1.00 91.81 284 ASP A C 1
ATOM 2183 O O . ASP A 1 284 ? 10.440 -9.805 -21.064 1.00 91.81 284 ASP A O 1
ATOM 2187 N N . PRO A 1 285 ? 10.880 -11.456 -22.504 1.00 88.94 285 PRO A N 1
ATOM 2188 C CA . PRO A 1 285 ? 12.181 -10.907 -22.858 1.00 88.94 285 PRO A CA 1
ATOM 2189 C C . PRO A 1 285 ? 12.098 -9.725 -23.834 1.00 88.94 285 PRO A C 1
ATOM 2191 O O . PRO A 1 285 ? 13.070 -8.988 -23.953 1.00 88.94 285 PRO A O 1
ATOM 2194 N N . TYR A 1 286 ? 10.980 -9.521 -24.536 1.00 89.06 286 TYR A N 1
ATOM 2195 C CA . TYR A 1 286 ? 10.866 -8.506 -25.588 1.00 89.06 286 TYR A CA 1
ATOM 2196 C C . TYR A 1 286 ? 10.702 -7.095 -25.028 1.00 89.06 286 TYR A C 1
ATOM 2198 O O . TYR A 1 286 ? 11.268 -6.145 -25.573 1.00 89.06 286 TYR A O 1
ATOM 2206 N N . PHE A 1 287 ? 9.939 -6.958 -23.943 1.00 86.88 287 PHE A N 1
ATOM 2207 C CA . PHE A 1 287 ? 9.591 -5.652 -23.379 1.00 86.88 287 PHE A CA 1
ATOM 2208 C C . PHE A 1 287 ? 9.800 -5.554 -21.868 1.00 86.88 287 PHE A C 1
ATOM 2210 O O . PHE A 1 287 ? 9.814 -4.443 -21.348 1.00 86.88 287 PHE A O 1
ATOM 2217 N N . GLN A 1 288 ? 9.992 -6.677 -21.170 1.00 91.44 288 GLN A N 1
ATOM 2218 C CA . GLN A 1 288 ? 10.050 -6.737 -19.708 1.00 91.44 288 GLN A CA 1
ATOM 2219 C C . GLN A 1 288 ? 11.462 -7.113 -19.220 1.00 91.44 288 GLN A C 1
ATOM 2221 O O . GLN A 1 288 ? 12.466 -6.744 -19.841 1.00 91.44 288 GLN A O 1
ATOM 2226 N N . TYR A 1 289 ? 11.562 -7.795 -18.077 1.00 93.94 289 TYR A N 1
ATOM 2227 C CA . TYR A 1 289 ? 12.829 -8.155 -17.439 1.00 93.94 289 TYR A CA 1
ATOM 2228 C C . TYR A 1 289 ? 13.412 -9.482 -17.950 1.00 93.94 289 TYR A C 1
ATOM 2230 O O . TYR A 1 289 ? 14.513 -9.864 -17.544 1.00 93.94 289 TYR A O 1
ATOM 2238 N N . GLY A 1 290 ? 12.700 -10.192 -18.833 1.00 93.94 290 GLY A N 1
ATOM 2239 C CA . GLY A 1 290 ? 13.154 -11.448 -19.420 1.00 93.94 290 GLY A CA 1
ATOM 2240 C C . GLY A 1 290 ? 13.562 -12.493 -18.379 1.00 93.94 290 GLY A C 1
ATOM 2241 O O . GLY A 1 290 ? 13.050 -12.550 -17.258 1.00 93.94 290 GLY A O 1
ATOM 2242 N N . SER A 1 291 ? 14.559 -13.313 -18.718 1.00 93.75 291 SER A N 1
ATOM 2243 C CA . SER A 1 291 ? 15.081 -14.325 -17.793 1.00 93.75 291 SER A CA 1
ATOM 2244 C C . SER A 1 291 ? 15.733 -13.722 -16.543 1.00 93.75 291 SER A C 1
ATOM 2246 O O . SER A 1 291 ? 15.853 -14.425 -15.537 1.00 93.75 291 SER A O 1
ATOM 2248 N N . ALA A 1 292 ? 16.150 -12.448 -16.586 1.00 95.75 292 ALA A N 1
ATOM 2249 C CA . ALA A 1 292 ? 16.766 -11.781 -15.443 1.00 95.75 292 ALA A CA 1
ATOM 2250 C C . ALA A 1 292 ? 15.779 -11.542 -14.298 1.00 95.75 292 ALA A C 1
ATOM 2252 O O . ALA A 1 292 ? 16.213 -11.435 -13.147 1.00 95.75 292 ALA A O 1
ATOM 2253 N N . TYR A 1 293 ? 14.469 -11.555 -14.579 1.00 95.62 293 TYR A N 1
ATOM 2254 C CA . TYR A 1 293 ? 13.459 -11.428 -13.537 1.00 95.62 293 TYR A CA 1
ATOM 2255 C C . TYR A 1 293 ? 13.636 -12.454 -12.422 1.00 95.62 293 TYR A C 1
ATOM 2257 O O . TYR A 1 293 ? 13.737 -12.087 -11.257 1.00 95.62 293 TYR A O 1
ATOM 2265 N N . LEU A 1 294 ? 13.746 -13.729 -12.801 1.00 96.31 294 LEU A N 1
ATOM 2266 C CA . LEU A 1 294 ? 13.859 -14.848 -11.866 1.00 96.31 294 LEU A CA 1
ATOM 2267 C C . LEU A 1 294 ? 15.309 -15.239 -11.577 1.00 96.31 294 LEU A C 1
ATOM 2269 O O . LEU A 1 294 ? 15.605 -15.715 -10.486 1.00 96.31 294 LEU A O 1
ATOM 2273 N N . ASN A 1 295 ? 16.218 -15.030 -12.533 1.00 96.19 295 ASN A N 1
ATOM 2274 C CA . ASN A 1 295 ? 17.569 -15.601 -12.472 1.00 96.19 295 ASN A CA 1
ATOM 2275 C C . ASN A 1 295 ? 18.680 -14.560 -12.274 1.00 96.19 295 ASN A C 1
ATOM 2277 O O . ASN A 1 295 ? 19.842 -14.930 -12.120 1.00 96.19 295 ASN A O 1
ATOM 2281 N N . GLY A 1 296 ? 18.343 -13.268 -12.305 1.00 95.50 296 GLY A N 1
ATOM 2282 C CA . GLY A 1 296 ? 19.329 -12.191 -12.354 1.00 95.50 296 GLY A CA 1
ATOM 2283 C C . GLY A 1 296 ? 20.053 -12.119 -13.699 1.00 95.50 296 GLY A C 1
ATOM 2284 O O . GLY A 1 296 ? 19.805 -12.892 -14.627 1.00 95.50 296 GLY A O 1
ATOM 2285 N N . PHE A 1 297 ? 20.958 -11.152 -13.824 1.00 95.81 297 PHE A N 1
ATOM 2286 C CA . PHE A 1 297 ? 21.637 -10.868 -15.091 1.00 95.81 297 PHE A CA 1
ATOM 2287 C C . PHE A 1 297 ? 22.821 -11.799 -15.398 1.00 95.81 297 PHE A C 1
ATOM 2289 O O . PHE A 1 297 ? 23.309 -11.830 -16.531 1.00 95.81 297 PHE A O 1
ATOM 2296 N N . GLY A 1 298 ? 23.284 -12.577 -14.415 1.00 93.25 298 GLY A N 1
ATOM 2297 C CA . GLY A 1 298 ? 24.417 -13.486 -14.571 1.00 93.25 298 GLY A CA 1
ATOM 2298 C C . GLY A 1 298 ? 25.665 -12.763 -15.085 1.00 93.25 298 GLY A C 1
ATOM 2299 O O . GLY A 1 298 ? 26.116 -11.786 -14.500 1.00 93.25 298 GLY A O 1
ATOM 2300 N N . LYS A 1 299 ? 26.236 -13.252 -16.192 1.00 93.06 299 LYS A N 1
ATOM 2301 C CA . LYS A 1 299 ? 27.412 -12.637 -16.837 1.00 93.06 299 LYS A CA 1
ATOM 2302 C C . LYS A 1 299 ? 27.053 -11.607 -17.914 1.00 93.06 299 LYS A C 1
ATOM 2304 O O . LYS A 1 299 ? 27.955 -10.972 -18.449 1.00 93.06 299 LYS A O 1
ATOM 2309 N N . THR A 1 300 ? 25.772 -11.474 -18.263 1.00 94.31 300 THR A N 1
ATOM 2310 C CA . THR A 1 300 ? 25.320 -10.619 -19.371 1.00 94.31 300 THR A CA 1
ATOM 2311 C C . THR A 1 300 ? 25.445 -9.142 -19.023 1.00 94.31 300 THR A C 1
ATOM 2313 O O . THR A 1 300 ? 25.887 -8.342 -19.846 1.00 94.31 300 THR A O 1
ATOM 2316 N N . LEU A 1 301 ? 25.071 -8.784 -17.797 1.00 94.69 301 LEU A N 1
ATOM 2317 C CA . LEU A 1 301 ? 25.105 -7.418 -17.299 1.00 94.69 301 LEU A CA 1
ATOM 2318 C C . LEU A 1 301 ? 25.505 -7.422 -15.822 1.00 94.69 301 LEU A C 1
ATOM 2320 O O . LEU A 1 301 ? 25.051 -8.271 -15.060 1.00 94.69 301 LEU A O 1
ATOM 2324 N N . ASN A 1 302 ? 26.334 -6.459 -15.423 1.00 93.50 302 ASN A N 1
ATOM 2325 C CA . ASN A 1 302 ? 26.652 -6.210 -14.023 1.00 93.50 302 ASN A CA 1
ATOM 2326 C C . ASN A 1 302 ? 25.931 -4.937 -13.571 1.00 93.50 302 ASN A C 1
ATOM 2328 O O . ASN A 1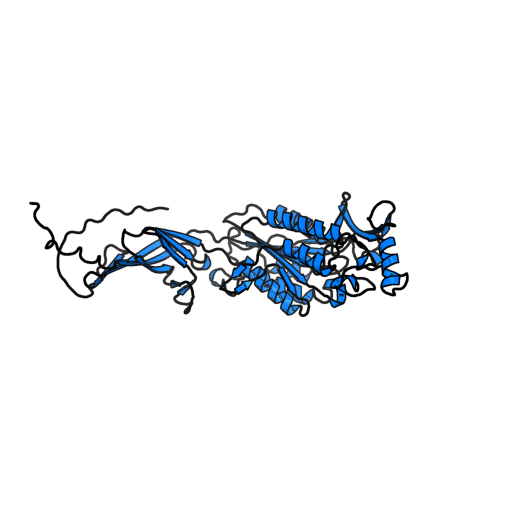 302 ? 26.289 -3.846 -14.003 1.00 93.50 302 ASN A O 1
ATOM 2332 N N . ILE A 1 303 ? 24.932 -5.087 -12.702 1.00 93.19 303 ILE A N 1
ATOM 2333 C CA . ILE A 1 303 ? 24.181 -3.963 -12.124 1.00 93.19 303 ILE A CA 1
ATOM 2334 C C . ILE A 1 303 ? 24.644 -3.605 -10.703 1.00 93.19 303 ILE A C 1
ATOM 2336 O O . ILE A 1 303 ? 24.002 -2.798 -10.044 1.00 93.19 303 ILE A O 1
ATOM 2340 N N . GLY A 1 304 ? 25.719 -4.224 -10.201 1.00 93.06 304 GLY A N 1
ATOM 2341 C CA . GLY A 1 304 ? 26.175 -4.065 -8.814 1.00 93.06 304 GLY A CA 1
ATOM 2342 C C . GLY A 1 304 ? 25.388 -4.887 -7.782 1.00 93.06 304 GLY A C 1
ATOM 2343 O O . GLY A 1 304 ? 25.737 -4.872 -6.606 1.00 93.06 304 GLY A O 1
ATOM 2344 N N . ASP A 1 305 ? 24.376 -5.641 -8.216 1.00 94.00 305 ASP A N 1
ATOM 2345 C CA . ASP A 1 305 ? 23.599 -6.586 -7.412 1.00 94.00 305 ASP A CA 1
ATOM 2346 C C . ASP A 1 305 ? 23.470 -7.913 -8.179 1.00 94.00 305 ASP A C 1
ATOM 2348 O O . ASP A 1 305 ? 23.119 -7.930 -9.360 1.00 94.00 305 ASP A O 1
ATOM 2352 N N . ASN A 1 306 ? 23.795 -9.025 -7.515 1.00 94.25 306 ASN A N 1
ATOM 2353 C CA . ASN A 1 306 ? 23.805 -10.363 -8.118 1.00 94.25 306 ASN A CA 1
ATOM 2354 C C . ASN A 1 306 ? 22.483 -11.122 -7.930 1.00 94.25 306 ASN A C 1
ATOM 2356 O O . ASN A 1 306 ? 22.359 -12.255 -8.400 1.00 94.25 306 ASN A O 1
ATOM 2360 N N . ARG A 1 307 ? 21.514 -10.549 -7.207 1.00 96.81 307 ARG A N 1
ATOM 2361 C CA . ARG A 1 307 ? 20.191 -11.148 -7.014 1.00 96.81 307 ARG A CA 1
ATOM 2362 C C . ARG A 1 307 ? 19.378 -11.103 -8.310 1.00 96.81 307 ARG A C 1
ATOM 2364 O O . ARG A 1 307 ? 19.717 -10.422 -9.279 1.00 96.81 307 ARG A O 1
ATOM 2371 N N . SER A 1 308 ? 18.271 -11.837 -8.319 1.00 96.75 308 SER A N 1
ATOM 2372 C CA . SER A 1 308 ? 17.252 -11.693 -9.355 1.00 96.75 308 SER A CA 1
ATOM 2373 C C . SER A 1 308 ? 16.550 -10.338 -9.249 1.00 96.75 308 SER A C 1
ATOM 2375 O O . SER A 1 308 ? 16.475 -9.766 -8.159 1.00 96.75 308 SER A O 1
ATOM 2377 N N . VAL A 1 309 ? 16.008 -9.822 -10.360 1.00 95.38 309 VAL A N 1
ATOM 2378 C CA . VAL A 1 309 ? 15.234 -8.564 -10.318 1.00 95.38 309 VAL A CA 1
ATOM 2379 C C . VAL A 1 309 ? 14.029 -8.719 -9.386 1.00 95.38 309 VAL A C 1
ATOM 2381 O O . VAL A 1 309 ? 13.758 -7.827 -8.589 1.00 95.38 309 VAL A O 1
ATOM 2384 N N . GLN A 1 310 ? 13.388 -9.891 -9.391 1.00 95.31 310 GLN A N 1
ATOM 2385 C CA . GLN A 1 310 ? 12.361 -10.263 -8.421 1.00 95.31 310 GLN A CA 1
ATOM 2386 C C . GLN A 1 310 ? 12.859 -10.098 -6.978 1.00 95.31 310 GLN A C 1
ATOM 2388 O O . GLN A 1 310 ? 12.212 -9.430 -6.179 1.00 95.31 310 GLN A O 1
ATOM 2393 N N . GLY A 1 311 ? 14.025 -10.651 -6.635 1.00 95.81 311 GLY A N 1
ATOM 2394 C CA . GLY A 1 311 ? 14.581 -10.545 -5.284 1.00 95.81 311 GLY A CA 1
ATOM 2395 C C . GLY A 1 311 ? 14.868 -9.102 -4.858 1.00 95.81 311 GLY A C 1
ATOM 2396 O O . GLY A 1 311 ? 14.620 -8.745 -3.709 1.00 95.81 311 GLY A O 1
ATOM 2397 N N . ILE A 1 312 ? 15.343 -8.261 -5.782 1.00 95.81 312 ILE A N 1
ATOM 2398 C CA . ILE A 1 312 ? 15.550 -6.822 -5.544 1.00 95.81 312 ILE A CA 1
ATOM 2399 C C . ILE A 1 312 ? 14.207 -6.126 -5.284 1.00 95.81 312 ILE A C 1
ATOM 2401 O O . ILE A 1 312 ? 14.096 -5.306 -4.371 1.00 95.81 312 ILE A O 1
ATOM 2405 N N . PHE A 1 313 ? 13.178 -6.471 -6.060 1.00 93.94 313 PHE A N 1
ATOM 2406 C CA . PHE A 1 313 ? 11.858 -5.855 -5.971 1.00 93.94 313 PHE A CA 1
ATOM 2407 C C . PHE A 1 313 ? 11.116 -6.219 -4.692 1.00 93.94 313 PHE A C 1
ATOM 2409 O O . PHE A 1 313 ? 10.587 -5.336 -4.015 1.00 93.94 313 PHE A O 1
ATOM 2416 N N . HIS A 1 314 ? 11.123 -7.503 -4.336 1.00 95.38 314 HIS A N 1
ATOM 2417 C CA . HIS A 1 314 ? 10.547 -7.991 -3.086 1.00 95.38 314 HIS A CA 1
ATOM 2418 C C . HIS A 1 314 ? 11.214 -7.331 -1.882 1.00 95.38 314 HIS A C 1
ATOM 2420 O O . HIS A 1 314 ? 10.518 -6.800 -1.029 1.00 95.38 314 HIS A O 1
ATOM 2426 N N . ASP A 1 315 ? 12.546 -7.271 -1.845 1.00 95.88 315 ASP A N 1
ATOM 2427 C CA . ASP A 1 315 ? 13.291 -6.613 -0.765 1.00 95.88 315 ASP A CA 1
ATOM 2428 C C . ASP A 1 315 ? 12.923 -5.123 -0.624 1.00 95.88 315 ASP A C 1
ATOM 2430 O O . ASP A 1 315 ? 12.693 -4.634 0.483 1.00 95.88 315 ASP A O 1
ATOM 2434 N N . ALA A 1 316 ? 12.800 -4.394 -1.739 1.00 95.56 316 ALA A N 1
ATOM 2435 C CA . ALA A 1 316 ? 12.368 -3.000 -1.711 1.00 95.56 316 ALA A CA 1
ATOM 2436 C C . ALA A 1 316 ? 10.934 -2.851 -1.182 1.00 95.56 316 ALA A C 1
ATOM 2438 O O . ALA A 1 316 ? 10.732 -2.189 -0.164 1.00 95.56 316 ALA A O 1
ATOM 2439 N N . LEU A 1 317 ? 9.955 -3.499 -1.818 1.00 95.62 317 LEU A N 1
ATOM 2440 C CA . LEU A 1 317 ? 8.536 -3.369 -1.474 1.00 95.62 317 LEU A CA 1
ATOM 2441 C C . LEU A 1 317 ? 8.215 -3.906 -0.071 1.00 95.62 317 LEU A C 1
ATOM 2443 O O . LEU A 1 317 ? 7.479 -3.268 0.679 1.00 95.62 317 LEU A O 1
ATOM 2447 N N . GLN A 1 318 ? 8.800 -5.038 0.322 1.00 96.19 318 GLN A N 1
ATOM 2448 C CA . GLN A 1 318 ? 8.601 -5.618 1.650 1.00 96.19 318 GLN A CA 1
ATOM 2449 C C . GLN A 1 318 ? 9.152 -4.705 2.751 1.00 96.19 318 GLN A C 1
ATOM 2451 O O . GLN A 1 318 ? 8.531 -4.582 3.803 1.00 96.19 318 GLN A O 1
ATOM 2456 N N . SER A 1 319 ? 10.268 -4.005 2.514 1.00 96.00 319 SER A N 1
ATOM 2457 C CA . SER A 1 319 ? 10.832 -3.065 3.497 1.00 96.00 319 SER A CA 1
ATOM 2458 C C . SER A 1 319 ? 9.945 -1.837 3.767 1.00 96.00 319 SER A C 1
ATOM 2460 O O . SER A 1 319 ? 10.096 -1.168 4.800 1.00 96.00 319 SER A O 1
ATOM 2462 N N . MET A 1 320 ? 9.024 -1.526 2.847 1.00 95.81 320 MET A N 1
ATOM 2463 C CA . MET A 1 320 ? 8.063 -0.435 3.003 1.00 95.81 320 MET A CA 1
ATOM 2464 C C . MET A 1 320 ? 6.893 -0.825 3.905 1.00 95.81 320 MET A C 1
ATOM 2466 O O . MET A 1 320 ? 6.350 0.041 4.592 1.00 95.81 320 MET A O 1
ATOM 2470 N N . ALA A 1 321 ? 6.496 -2.099 3.882 1.00 97.00 321 ALA A N 1
ATOM 2471 C CA . ALA A 1 321 ? 5.372 -2.595 4.660 1.00 97.00 321 ALA A CA 1
ATOM 2472 C C . ALA A 1 321 ? 5.651 -2.487 6.166 1.00 97.00 321 ALA A C 1
ATOM 2474 O O . ALA A 1 321 ? 6.791 -2.596 6.629 1.00 97.00 321 ALA A O 1
ATOM 2475 N N . SER A 1 322 ? 4.595 -2.285 6.951 1.00 96.06 322 SER A N 1
ATOM 2476 C CA . SER A 1 322 ? 4.685 -2.450 8.400 1.00 96.06 322 SER A CA 1
ATOM 2477 C C . SER A 1 322 ? 4.932 -3.923 8.763 1.00 96.06 322 SER A C 1
ATOM 2479 O O . SER A 1 322 ? 4.667 -4.812 7.951 1.00 96.06 322 SER A O 1
ATOM 2481 N N . PRO A 1 323 ? 5.428 -4.205 9.981 1.00 93.56 323 PRO A N 1
ATOM 2482 C CA . PRO A 1 323 ? 5.607 -5.575 10.446 1.00 93.56 323 PRO A CA 1
ATOM 2483 C C . PRO A 1 323 ? 4.303 -6.378 10.428 1.00 93.56 323 PRO A C 1
ATOM 2485 O O . PRO A 1 323 ? 3.223 -5.830 10.661 1.00 93.56 323 PRO A O 1
ATOM 2488 N N . ASP A 1 324 ? 4.430 -7.687 10.217 1.00 93.12 324 ASP A N 1
ATOM 2489 C CA . ASP A 1 324 ? 3.329 -8.636 10.362 1.00 93.12 324 ASP A CA 1
ATOM 2490 C C . ASP A 1 324 ? 2.668 -8.515 11.746 1.00 93.12 324 ASP A C 1
ATOM 2492 O O . ASP A 1 324 ? 3.329 -8.292 12.766 1.00 93.12 324 ASP A O 1
ATOM 2496 N N . LYS A 1 325 ? 1.347 -8.705 11.784 1.00 85.88 325 LYS A N 1
ATOM 2497 C CA . LYS A 1 325 ? 0.536 -8.578 12.998 1.00 85.88 325 LYS A CA 1
ATOM 2498 C C . LYS A 1 325 ? -0.247 -9.858 13.245 1.00 85.88 325 LYS A C 1
ATOM 2500 O O . LYS A 1 325 ? -0.895 -10.394 12.347 1.00 85.88 325 LYS A O 1
ATOM 2505 N N . VAL A 1 326 ? -0.258 -10.315 14.495 1.00 82.75 326 VAL A N 1
ATOM 2506 C CA . VAL A 1 326 ? -1.161 -11.388 14.920 1.00 82.75 326 VAL A CA 1
ATOM 2507 C C . VAL A 1 326 ? -2.519 -10.784 15.252 1.00 82.75 326 VAL A C 1
ATOM 2509 O O . VAL A 1 326 ? -2.654 -9.990 16.180 1.00 82.75 326 VAL A O 1
ATOM 2512 N N . VAL A 1 327 ? -3.535 -11.187 14.499 1.00 75.00 327 VAL A N 1
ATOM 2513 C CA . VAL A 1 327 ? -4.923 -10.766 14.673 1.00 75.00 327 VAL A CA 1
ATOM 2514 C C . VAL A 1 327 ? -5.768 -11.996 14.952 1.00 75.00 327 VAL A C 1
ATOM 2516 O O . VAL A 1 327 ? -5.810 -12.916 14.138 1.00 75.00 327 VAL A O 1
ATOM 2519 N N . ASN A 1 328 ? -6.444 -12.032 16.104 1.00 70.00 328 ASN A N 1
ATOM 2520 C CA . ASN A 1 328 ? -7.313 -13.148 16.500 1.00 70.00 328 ASN A CA 1
ATOM 2521 C C . ASN A 1 328 ? -6.628 -14.530 16.381 1.00 70.00 328 ASN A C 1
ATOM 2523 O O . ASN A 1 328 ? -7.249 -15.517 15.995 1.00 70.00 328 ASN A O 1
ATOM 2527 N N . GLY A 1 329 ? -5.325 -14.597 16.681 1.00 72.12 329 GLY A N 1
ATOM 2528 C CA . GLY A 1 329 ? -4.518 -15.821 16.587 1.00 72.12 329 GLY A CA 1
ATOM 2529 C C . GLY A 1 329 ? -4.034 -16.190 15.177 1.00 72.12 329 GLY A C 1
ATOM 2530 O O . GLY A 1 329 ? -3.346 -17.197 15.029 1.00 72.12 329 GLY A O 1
ATOM 2531 N N . LYS A 1 330 ? -4.344 -15.391 14.147 1.00 81.38 330 LYS A N 1
ATOM 2532 C CA . LYS A 1 330 ? -3.838 -15.547 12.774 1.00 81.38 330 LYS A CA 1
ATOM 2533 C C . LYS A 1 330 ? -2.707 -14.550 12.523 1.00 81.38 330 LYS A C 1
ATOM 2535 O O . LYS A 1 330 ? -2.876 -13.361 12.779 1.00 81.38 330 LYS A O 1
ATOM 2540 N N . ASN A 1 331 ? -1.569 -15.017 12.005 1.00 89.75 331 ASN A N 1
ATOM 2541 C CA . ASN A 1 331 ? -0.527 -14.114 11.515 1.00 89.75 331 ASN A CA 1
ATOM 2542 C C . ASN A 1 331 ? -0.982 -13.494 10.188 1.00 89.75 331 ASN A C 1
ATOM 2544 O O . ASN A 1 331 ? -1.302 -14.226 9.248 1.00 89.75 331 ASN A O 1
ATOM 2548 N N . VAL A 1 332 ? -1.030 -12.168 10.123 1.00 91.12 332 VAL A N 1
ATOM 2549 C CA . VAL A 1 332 ? -1.424 -11.412 8.935 1.00 91.12 332 VAL A CA 1
ATOM 2550 C C . VAL A 1 332 ? -0.237 -10.577 8.485 1.00 91.12 332 VAL A C 1
ATOM 2552 O O . VAL A 1 332 ? 0.262 -9.746 9.245 1.00 91.12 332 VAL A O 1
ATOM 2555 N N . SER A 1 333 ? 0.206 -10.797 7.247 1.00 95.19 333 SER A N 1
ATOM 2556 C CA . SER A 1 333 ? 1.296 -10.016 6.670 1.00 95.19 333 SER A CA 1
ATOM 2557 C C . SER A 1 333 ? 0.786 -8.739 6.030 1.00 95.19 333 SER A C 1
ATOM 2559 O O . SER A 1 333 ? -0.273 -8.734 5.404 1.00 95.19 333 SER A O 1
ATOM 2561 N N . PHE A 1 334 ? 1.532 -7.650 6.185 1.00 96.62 334 PHE A N 1
ATOM 2562 C CA . PHE A 1 334 ? 1.213 -6.373 5.541 1.00 96.62 334 PHE A CA 1
ATOM 2563 C C . PHE A 1 334 ? 1.963 -6.205 4.215 1.00 96.62 334 PHE A C 1
ATOM 2565 O O . PHE A 1 334 ? 1.728 -5.237 3.496 1.00 96.62 334 PHE A O 1
ATOM 2572 N N . TYR A 1 335 ? 2.805 -7.177 3.855 1.00 97.00 335 TYR A N 1
ATOM 2573 C CA . TYR A 1 335 ? 3.321 -7.358 2.507 1.00 97.00 335 TYR A CA 1
ATOM 2574 C C . TYR A 1 335 ? 2.546 -8.489 1.821 1.00 97.00 335 TYR A C 1
ATOM 2576 O O . TYR A 1 335 ? 2.794 -9.676 2.032 1.00 97.00 335 TYR A O 1
ATOM 2584 N N . VAL A 1 336 ? 1.556 -8.118 1.014 1.00 95.38 336 VAL A N 1
ATOM 2585 C CA . VAL A 1 336 ? 0.724 -9.061 0.269 1.00 95.38 336 VAL A CA 1
ATOM 2586 C C . VAL A 1 336 ? 1.347 -9.303 -1.092 1.00 95.38 336 VAL A C 1
ATOM 2588 O O . VAL A 1 336 ? 1.314 -8.438 -1.960 1.00 95.38 336 VAL A O 1
ATOM 2591 N N . ASN A 1 337 ? 1.844 -10.517 -1.296 1.00 93.94 337 ASN A N 1
ATOM 2592 C CA . ASN A 1 337 ? 2.235 -11.019 -2.604 1.00 93.94 337 ASN A CA 1
ATOM 2593 C C . ASN A 1 337 ? 1.293 -12.153 -3.036 1.00 93.94 337 ASN A C 1
ATOM 2595 O O . ASN A 1 337 ? 1.034 -13.102 -2.284 1.00 93.94 337 ASN A O 1
ATOM 2599 N N . GLU A 1 338 ? 0.754 -12.048 -4.246 1.00 89.12 338 GLU A N 1
ATOM 2600 C CA . GLU A 1 338 ? 0.036 -13.133 -4.913 1.00 89.12 338 GLU A CA 1
ATOM 2601 C C . GLU A 1 338 ? 0.274 -13.031 -6.422 1.00 89.12 338 GLU A C 1
ATOM 2603 O O . GLU A 1 338 ? 0.250 -11.940 -6.987 1.00 89.12 338 GLU A O 1
ATOM 2608 N N . GLN A 1 339 ? 0.532 -14.177 -7.050 1.00 86.12 339 GLN A N 1
ATOM 2609 C CA . GLN A 1 339 ? 1.047 -14.268 -8.421 1.00 86.12 339 GLN A CA 1
ATOM 2610 C C . GLN A 1 339 ? 0.065 -14.933 -9.390 1.00 86.12 339 GLN A C 1
ATOM 2612 O O . GLN A 1 339 ? 0.218 -14.835 -10.608 1.00 86.12 339 GLN A O 1
ATOM 2617 N N . SER A 1 340 ? -0.908 -15.676 -8.858 1.00 82.38 340 SER A N 1
ATOM 2618 C CA . SER A 1 340 ? -1.679 -16.651 -9.636 1.00 82.38 340 SER A CA 1
ATOM 2619 C C . SER A 1 340 ? -3.160 -16.317 -9.768 1.00 82.38 340 SER A C 1
ATOM 2621 O O . SER A 1 340 ? -3.783 -16.699 -10.756 1.00 82.38 340 SER A O 1
ATOM 2623 N N . ASP A 1 341 ? -3.722 -15.596 -8.799 1.00 88.00 341 ASP A N 1
ATOM 2624 C CA . ASP A 1 341 ? -5.161 -15.370 -8.696 1.00 88.00 341 ASP A CA 1
ATOM 2625 C C . ASP A 1 341 ? -5.437 -13.954 -8.179 1.00 88.00 341 ASP A C 1
ATOM 2627 O O . ASP A 1 341 ? -5.088 -13.601 -7.049 1.00 88.00 341 ASP A O 1
ATOM 2631 N N . ILE A 1 342 ? -6.066 -13.137 -9.029 1.00 85.69 342 ILE A N 1
ATOM 2632 C CA . ILE A 1 342 ? -6.359 -11.735 -8.728 1.00 85.69 342 ILE A CA 1
ATOM 2633 C C . ILE A 1 342 ? -7.437 -11.581 -7.652 1.00 85.69 342 ILE A C 1
ATOM 2635 O O . ILE A 1 342 ? -7.407 -10.618 -6.883 1.00 85.69 342 ILE A O 1
ATOM 2639 N N . ASP A 1 343 ? -8.362 -12.530 -7.540 1.00 86.62 343 ASP A N 1
ATOM 2640 C CA . ASP A 1 343 ? -9.401 -12.501 -6.517 1.00 86.62 343 ASP A CA 1
ATOM 2641 C C . ASP A 1 343 ? -8.808 -12.926 -5.171 1.00 86.62 343 ASP A C 1
ATOM 2643 O O . ASP A 1 343 ? -9.118 -12.343 -4.131 1.00 86.62 343 ASP A O 1
ATOM 2647 N N . LYS A 1 344 ? -7.860 -13.868 -5.174 1.00 89.94 344 LYS A N 1
ATOM 2648 C CA . LYS A 1 344 ? -7.070 -14.207 -3.984 1.00 89.94 344 LYS A CA 1
ATOM 2649 C C . LYS A 1 344 ? -6.147 -13.067 -3.550 1.00 89.94 344 LYS A C 1
ATOM 2651 O O . LYS A 1 344 ? -6.060 -12.801 -2.352 1.00 89.94 344 LYS A O 1
ATOM 2656 N N . PHE A 1 345 ? -5.500 -12.377 -4.490 1.00 90.31 345 PHE A N 1
ATOM 2657 C CA . PHE A 1 345 ? -4.724 -11.161 -4.219 1.00 90.31 345 PHE A CA 1
ATOM 2658 C C . PHE A 1 345 ? -5.601 -10.100 -3.556 1.00 90.31 345 PHE A C 1
ATOM 2660 O O . PHE A 1 345 ? -5.288 -9.612 -2.470 1.00 90.31 345 PHE A O 1
ATOM 2667 N N . SER A 1 346 ? -6.750 -9.830 -4.175 1.00 87.25 346 SER A N 1
ATOM 2668 C CA . SER A 1 346 ? -7.761 -8.905 -3.676 1.00 87.25 346 SER A CA 1
ATOM 2669 C C . SER A 1 346 ? -8.197 -9.270 -2.258 1.00 87.25 346 SER A C 1
ATOM 2671 O O . SER A 1 346 ? -8.132 -8.432 -1.366 1.00 87.25 346 SER A O 1
ATOM 2673 N N . ASN A 1 347 ? -8.553 -10.533 -2.008 1.00 86.38 347 ASN A N 1
ATOM 2674 C CA . ASN A 1 347 ? -8.956 -11.007 -0.683 1.00 86.38 347 ASN A CA 1
ATOM 2675 C C . ASN A 1 347 ? -7.841 -10.882 0.362 1.00 86.38 347 ASN A C 1
ATOM 2677 O O . ASN A 1 347 ? -8.118 -10.525 1.502 1.00 86.38 347 ASN A O 1
ATOM 2681 N N . ARG A 1 348 ? -6.579 -11.129 0.001 1.00 90.75 348 ARG A N 1
ATOM 2682 C CA . ARG A 1 348 ? -5.451 -10.941 0.926 1.00 90.75 348 ARG A CA 1
ATOM 2683 C C . ARG A 1 348 ? -5.224 -9.470 1.263 1.00 90.75 348 ARG A C 1
ATOM 2685 O O . ARG A 1 348 ? -4.979 -9.169 2.423 1.00 90.75 348 ARG A O 1
ATOM 2692 N N . ILE A 1 349 ? -5.375 -8.559 0.296 1.00 91.38 349 ILE A N 1
ATOM 2693 C CA . ILE A 1 349 ? -5.390 -7.115 0.580 1.00 91.38 349 ILE A CA 1
ATOM 2694 C C . ILE A 1 349 ? -6.506 -6.790 1.576 1.00 91.38 349 ILE A C 1
ATOM 2696 O O . ILE A 1 349 ? -6.253 -6.059 2.533 1.00 91.38 349 ILE A O 1
ATOM 2700 N N . LEU A 1 350 ? -7.710 -7.352 1.386 1.00 88.50 350 LEU A N 1
ATOM 2701 C CA . LEU A 1 350 ? -8.811 -7.173 2.338 1.00 88.50 350 LEU A CA 1
ATOM 2702 C C . LEU A 1 350 ? -8.397 -7.601 3.744 1.00 88.50 350 LEU A C 1
ATOM 2704 O O . LEU A 1 350 ? -8.561 -6.821 4.672 1.00 88.50 350 LEU A O 1
ATOM 2708 N N . GLU A 1 351 ? -7.825 -8.798 3.895 1.00 88.75 351 GLU A N 1
ATOM 2709 C CA . GLU A 1 351 ? -7.374 -9.327 5.188 1.00 88.75 351 GLU A CA 1
ATOM 2710 C C . GLU A 1 351 ? -6.288 -8.460 5.846 1.00 88.75 351 GLU A C 1
ATOM 2712 O O . GLU A 1 351 ? -6.344 -8.210 7.051 1.00 88.75 351 GLU A O 1
ATOM 2717 N N . SER A 1 352 ? -5.309 -7.983 5.076 1.00 92.94 352 SER A N 1
ATOM 2718 C CA . SER A 1 352 ? -4.205 -7.169 5.596 1.00 92.94 352 SER A CA 1
ATOM 2719 C C . SER A 1 352 ? -4.652 -5.769 6.002 1.00 92.94 352 SER A C 1
ATOM 2721 O O . SER A 1 352 ? -4.299 -5.301 7.084 1.00 92.94 352 SER A O 1
ATOM 2723 N N . VAL A 1 353 ? -5.481 -5.112 5.185 1.00 91.62 353 VAL A N 1
ATOM 2724 C CA . VAL A 1 353 ? -6.062 -3.810 5.542 1.00 91.62 353 VAL A CA 1
ATOM 2725 C C . VAL A 1 353 ? -7.000 -3.971 6.732 1.00 91.62 353 VAL A C 1
ATOM 2727 O O . VAL A 1 353 ? -6.876 -3.221 7.690 1.00 91.62 353 VAL A O 1
ATOM 2730 N N . ALA A 1 354 ? -7.857 -4.993 6.741 1.00 86.56 354 ALA A N 1
ATOM 2731 C CA . ALA A 1 354 ? -8.695 -5.353 7.883 1.00 86.56 354 ALA A CA 1
ATOM 2732 C C . ALA A 1 354 ? -7.886 -5.466 9.187 1.00 86.56 354 ALA A C 1
ATOM 2734 O O . ALA A 1 354 ? -8.246 -4.871 10.201 1.00 86.56 354 ALA A O 1
ATOM 2735 N N . ALA A 1 355 ? -6.753 -6.169 9.160 1.00 88.38 355 ALA A N 1
ATOM 2736 C CA . ALA A 1 355 ? -5.860 -6.297 10.310 1.00 88.38 355 ALA A CA 1
ATOM 2737 C C . ALA A 1 355 ? -5.234 -4.963 10.761 1.00 88.38 355 ALA A C 1
ATOM 2739 O O . ALA A 1 355 ? -5.022 -4.749 11.964 1.00 88.38 355 ALA A O 1
ATOM 2740 N N . ALA A 1 356 ? -4.956 -4.065 9.813 1.00 88.69 356 ALA A N 1
ATOM 2741 C CA . ALA A 1 356 ? -4.498 -2.704 10.079 1.00 88.69 356 ALA A CA 1
ATOM 2742 C C . ALA A 1 356 ? -5.615 -1.805 10.644 1.00 88.69 356 ALA A C 1
ATOM 2744 O O . ALA A 1 356 ? -5.331 -0.919 11.447 1.00 88.69 356 ALA A O 1
ATOM 2745 N N . LEU A 1 357 ? -6.880 -2.061 10.284 1.00 83.69 357 LEU A N 1
ATOM 2746 C CA . LEU A 1 357 ? -8.044 -1.357 10.831 1.00 83.69 357 LEU A CA 1
ATOM 2747 C C . LEU A 1 357 ? -8.3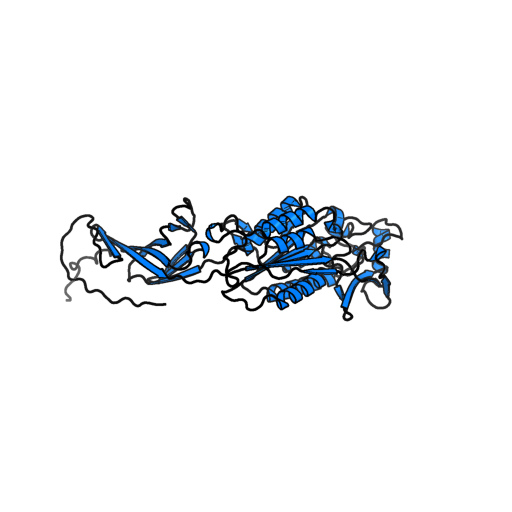65 -1.774 12.275 1.00 83.69 357 LEU A C 1
ATOM 2749 O O . LEU A 1 357 ? -8.970 -1.000 13.018 1.00 83.69 357 LEU A O 1
ATOM 2753 N N . ILE A 1 358 ? -7.963 -2.981 12.693 1.00 79.44 358 ILE A N 1
ATOM 2754 C CA . ILE A 1 358 ? -8.203 -3.453 14.060 1.00 79.44 358 ILE A CA 1
ATOM 2755 C C . ILE A 1 358 ? -7.417 -2.607 15.049 1.00 79.44 358 ILE A C 1
ATOM 2757 O O . ILE A 1 358 ? -6.179 -2.574 15.067 1.00 79.44 358 ILE A O 1
ATOM 2761 N N . LYS A 1 359 ? -8.191 -1.967 15.913 1.00 73.44 359 LYS A N 1
ATOM 2762 C CA . LYS A 1 359 ? -7.722 -1.050 16.933 1.00 73.44 359 LYS A CA 1
ATOM 2763 C C . LYS A 1 359 ? -7.082 -1.806 18.084 1.00 73.44 359 LYS A C 1
ATOM 2765 O O . LYS A 1 359 ? -7.378 -2.970 18.343 1.00 73.44 359 LYS A O 1
ATOM 2770 N N . GLU A 1 360 ? -6.181 -1.118 18.762 1.00 73.75 360 GLU A N 1
ATOM 2771 C CA . GLU A 1 360 ? -5.602 -1.624 19.998 1.00 73.75 360 GLU A CA 1
ATOM 2772 C C . GLU A 1 360 ? -6.640 -1.633 21.112 1.00 73.75 360 GLU A C 1
ATOM 2774 O O . GLU A 1 360 ? -7.525 -0.773 21.157 1.00 73.75 360 GLU A O 1
ATOM 2779 N N . ASP A 1 361 ? -6.478 -2.583 22.030 1.00 78.31 361 ASP A N 1
ATOM 2780 C CA . ASP A 1 361 ? -7.299 -2.661 23.227 1.00 78.31 361 ASP A CA 1
ATOM 2781 C C . ASP A 1 361 ? -7.204 -1.378 24.050 1.00 78.31 361 ASP A C 1
ATOM 2783 O O . ASP A 1 361 ? -6.126 -0.825 24.289 1.00 78.31 361 ASP A O 1
ATOM 2787 N N . ILE A 1 362 ? -8.356 -0.926 24.534 1.00 78.12 362 ILE A N 1
ATOM 2788 C CA . ILE A 1 362 ? -8.426 0.088 25.570 1.00 78.12 362 ILE A CA 1
ATOM 2789 C C . ILE A 1 362 ? -7.924 -0.543 26.865 1.00 78.12 362 ILE A C 1
ATOM 2791 O O . ILE A 1 362 ? -8.455 -1.547 27.348 1.00 78.12 362 ILE A O 1
ATOM 2795 N N . LYS A 1 363 ? -6.896 0.088 27.431 1.00 83.94 363 LYS A N 1
ATOM 2796 C CA . LYS A 1 363 ? -6.363 -0.234 28.748 1.00 83.94 363 LYS A CA 1
ATOM 2797 C C . LYS A 1 363 ? -7.194 0.470 29.822 1.00 83.94 363 LYS A C 1
ATOM 2799 O O . LYS A 1 363 ? -7.272 1.698 29.835 1.00 83.94 363 LYS A O 1
ATOM 2804 N N . GLY A 1 364 ? -7.784 -0.303 30.726 1.00 82.06 364 GLY A N 1
ATOM 2805 C CA . GLY A 1 364 ? -8.399 0.180 31.962 1.00 82.06 364 GLY A CA 1
ATOM 2806 C C . GLY A 1 364 ? -7.608 -0.296 33.176 1.00 82.06 364 GLY A C 1
ATOM 2807 O O . GLY A 1 364 ? -7.056 -1.394 33.159 1.00 82.06 364 GLY A O 1
ATOM 2808 N N . GLU A 1 365 ? -7.555 0.509 34.233 1.00 85.88 365 GLU A N 1
ATOM 2809 C CA . GLU A 1 365 ? -6.872 0.160 35.483 1.00 85.88 365 GLU A CA 1
ATOM 2810 C C . GLU A 1 365 ? -7.769 0.465 36.683 1.00 85.88 365 GLU A C 1
ATOM 2812 O O . GLU A 1 365 ? -8.427 1.507 36.726 1.00 85.88 365 GLU A O 1
ATOM 2817 N N . PHE A 1 366 ? -7.781 -0.438 37.663 1.00 85.31 366 PHE A N 1
ATOM 2818 C CA . PHE A 1 366 ? -8.414 -0.221 38.962 1.00 85.31 366 PHE A CA 1
ATOM 2819 C C . PHE A 1 366 ? -7.674 -0.988 40.060 1.00 85.31 366 PHE A C 1
ATOM 2821 O O . PHE A 1 366 ? -6.949 -1.945 39.792 1.00 85.31 366 PHE A O 1
ATOM 2828 N N . THR A 1 367 ? -7.863 -0.570 41.309 1.00 86.25 367 THR A N 1
ATOM 2829 C CA . THR A 1 367 ? -7.239 -1.207 42.474 1.00 86.25 367 THR A CA 1
ATOM 2830 C C . THR A 1 367 ? -8.300 -1.935 43.288 1.00 86.25 367 THR A C 1
ATOM 2832 O O . THR A 1 367 ? -9.380 -1.396 43.543 1.00 86.25 367 THR A O 1
ATOM 2835 N N . VAL A 1 368 ? -7.995 -3.158 43.711 1.00 86.00 368 VAL A N 1
ATOM 2836 C CA . VAL A 1 368 ? -8.845 -3.956 44.601 1.00 86.00 368 VAL A CA 1
ATOM 2837 C C . VAL A 1 368 ? -8.341 -3.889 46.038 1.00 86.00 368 VAL A C 1
ATOM 2839 O O . VAL A 1 368 ? -7.227 -3.458 46.318 1.00 86.00 368 VAL A O 1
ATOM 2842 N N . THR A 1 369 ? -9.183 -4.281 46.991 1.00 84.06 369 THR A N 1
ATOM 2843 C CA . THR A 1 369 ? -8.775 -4.339 48.399 1.00 84.06 369 THR A CA 1
ATOM 2844 C C . THR A 1 369 ? -7.653 -5.371 48.599 1.00 84.06 369 THR A C 1
ATOM 2846 O O . THR A 1 369 ? -7.768 -6.471 48.053 1.00 84.06 369 THR A O 1
ATOM 2849 N N . PRO A 1 370 ? -6.634 -5.085 49.437 1.00 85.56 370 PRO A N 1
ATOM 2850 C CA . PRO A 1 370 ? -5.529 -6.003 49.671 1.00 85.56 370 PRO A CA 1
ATOM 2851 C C . PRO A 1 370 ? -5.938 -7.432 50.034 1.00 85.56 370 PRO A C 1
ATOM 2853 O O . PRO A 1 370 ? -6.763 -7.680 50.928 1.00 85.56 370 PRO A O 1
ATOM 2856 N N . GLY A 1 371 ? -5.318 -8.389 49.344 1.00 83.00 371 GLY A N 1
ATOM 2857 C CA . GLY A 1 371 ? -5.538 -9.822 49.546 1.00 83.00 371 GLY A CA 1
ATOM 2858 C C . GLY A 1 371 ? -6.818 -10.379 48.914 1.00 83.00 371 GLY A C 1
ATOM 2859 O O . GLY A 1 371 ? -7.229 -11.475 49.293 1.00 83.00 371 GLY A O 1
ATOM 2860 N N . TYR A 1 372 ? -7.450 -9.649 47.991 1.00 86.44 372 TYR A N 1
ATOM 2861 C CA . TYR A 1 372 ? -8.512 -10.165 47.123 1.00 86.44 372 TYR A CA 1
ATOM 2862 C C . TYR A 1 372 ? -7.981 -10.425 45.707 1.00 86.44 372 TYR A C 1
ATOM 2864 O O . TYR A 1 372 ? -7.182 -9.653 45.182 1.00 86.44 372 TYR A O 1
ATOM 2872 N N . LYS A 1 373 ? -8.454 -11.499 45.074 1.00 90.56 373 LYS A N 1
ATOM 2873 C CA . LYS A 1 373 ? -8.216 -11.827 43.662 1.00 90.56 373 LYS A CA 1
ATOM 2874 C C . LYS A 1 373 ? -9.451 -11.483 42.834 1.00 90.56 373 LYS A C 1
ATOM 2876 O O . LYS A 1 373 ? -10.568 -11.649 43.317 1.00 90.56 373 LYS A O 1
ATOM 2881 N N . VAL A 1 374 ? -9.260 -11.026 41.601 1.00 90.44 374 VAL A N 1
ATOM 2882 C CA . VAL A 1 374 ? -10.348 -10.824 40.635 1.00 90.44 374 VAL A CA 1
ATOM 2883 C C . VAL A 1 374 ? -10.725 -12.158 39.998 1.00 90.44 374 VAL A C 1
ATOM 2885 O O . VAL A 1 374 ? -9.908 -12.773 39.318 1.00 90.44 374 VAL A O 1
ATOM 2888 N N . ASP A 1 375 ? -11.973 -12.585 40.185 1.00 90.00 375 ASP A N 1
ATOM 2889 C CA . ASP A 1 375 ? -12.506 -13.813 39.584 1.00 90.00 375 ASP A CA 1
ATOM 2890 C C . ASP A 1 375 ? -13.053 -13.565 38.173 1.00 90.00 375 ASP A C 1
ATOM 2892 O O . ASP A 1 375 ? -12.939 -14.410 37.287 1.00 90.00 375 ASP A O 1
ATOM 2896 N N . ALA A 1 376 ? -13.720 -12.426 37.976 1.00 92.38 376 ALA A N 1
ATOM 2897 C CA . ALA A 1 376 ? -14.364 -12.079 36.718 1.00 92.38 376 ALA A CA 1
ATOM 2898 C C . ALA A 1 376 ? -14.537 -10.567 36.593 1.00 92.38 376 ALA A C 1
ATOM 2900 O O . ALA A 1 376 ? -14.815 -9.885 37.577 1.00 92.38 376 ALA A O 1
ATOM 2901 N N . VAL A 1 377 ? -14.457 -10.073 35.360 1.00 92.31 377 VAL A N 1
ATOM 2902 C CA . VAL A 1 377 ? -14.829 -8.706 34.980 1.00 92.31 377 VAL A CA 1
ATOM 2903 C C . VAL A 1 377 ? -15.901 -8.792 33.902 1.00 92.31 377 VAL A C 1
ATOM 2905 O O . VAL A 1 377 ? -15.825 -9.645 33.013 1.00 92.31 377 VAL A O 1
ATOM 2908 N N . ARG A 1 378 ? -16.911 -7.926 33.978 1.00 92.88 378 ARG A N 1
ATOM 2909 C CA . ARG A 1 378 ? -17.989 -7.820 32.998 1.00 92.88 378 ARG A CA 1
ATOM 2910 C C . ARG A 1 378 ? -18.166 -6.370 32.579 1.00 92.88 378 ARG A C 1
ATOM 2912 O O . ARG A 1 378 ? -18.171 -5.475 33.416 1.00 92.88 378 ARG A O 1
ATOM 2919 N N . ILE A 1 379 ? -18.337 -6.158 31.280 1.00 88.94 379 ILE A N 1
ATOM 2920 C CA . ILE A 1 379 ? -18.615 -4.845 30.695 1.00 88.94 379 ILE A CA 1
ATOM 2921 C C . ILE A 1 379 ? -19.942 -4.951 29.962 1.00 88.94 379 ILE A C 1
ATOM 2923 O O . ILE A 1 379 ? -20.132 -5.857 29.150 1.00 88.94 379 ILE A O 1
ATOM 2927 N N . ASN A 1 380 ? -20.882 -4.064 30.289 1.00 87.69 380 ASN A N 1
ATOM 2928 C CA . ASN A 1 380 ? -22.234 -4.060 29.727 1.00 87.69 380 ASN A CA 1
ATOM 2929 C C . ASN A 1 380 ? -22.910 -5.448 29.805 1.00 87.69 380 ASN A C 1
ATOM 2931 O O . ASN A 1 380 ? -23.585 -5.889 28.877 1.00 87.69 380 ASN A O 1
ATOM 2935 N N . GLY A 1 381 ? -22.684 -6.160 30.917 1.00 88.56 381 GLY A N 1
ATOM 2936 C CA . GLY A 1 381 ? -23.234 -7.493 31.183 1.00 88.56 381 GLY A CA 1
ATOM 2937 C C . GLY A 1 381 ? -22.502 -8.665 30.517 1.00 88.56 381 GLY A C 1
ATOM 2938 O O . GLY A 1 381 ? -22.871 -9.813 30.768 1.00 88.56 381 GLY A O 1
ATOM 2939 N N . LYS A 1 382 ? -21.459 -8.423 29.709 1.00 92.19 382 LYS A N 1
ATOM 2940 C CA . LYS A 1 382 ? -20.667 -9.481 29.062 1.00 92.19 382 LYS A CA 1
ATOM 2941 C C . LYS A 1 382 ? -19.354 -9.736 29.792 1.00 92.19 382 LYS A C 1
ATOM 2943 O O . LYS A 1 382 ? -18.619 -8.800 30.087 1.00 92.19 382 LYS A O 1
ATOM 2948 N N . THR A 1 383 ? -19.035 -11.003 30.042 1.00 94.12 383 THR A N 1
ATOM 2949 C CA . THR A 1 383 ? -17.800 -11.417 30.723 1.00 94.12 383 THR A CA 1
ATOM 2950 C C . THR A 1 383 ? -16.584 -11.268 29.816 1.00 94.12 383 THR A C 1
ATOM 2952 O O . THR A 1 383 ? -16.593 -11.737 28.678 1.00 94.12 383 THR A O 1
ATOM 2955 N N . VAL A 1 384 ? -15.521 -10.663 30.340 1.00 92.75 384 VAL A N 1
ATOM 2956 C CA . VAL A 1 384 ? -14.223 -10.554 29.670 1.00 92.75 384 VAL A CA 1
ATOM 2957 C C . VAL A 1 384 ? -13.502 -11.899 29.729 1.00 92.75 384 VAL A C 1
ATOM 2959 O O . VAL A 1 384 ? -13.276 -12.436 30.813 1.00 92.75 384 VAL A O 1
ATOM 2962 N N . VAL A 1 385 ? -13.146 -12.447 28.567 1.00 91.75 385 VAL A N 1
ATOM 2963 C CA . VAL A 1 385 ? -12.424 -13.722 28.432 1.00 91.75 385 VAL A CA 1
ATOM 2964 C C . VAL A 1 385 ? -11.370 -13.634 27.331 1.00 91.75 385 VAL A C 1
ATOM 2966 O O . VAL A 1 385 ? -11.562 -12.936 26.337 1.00 91.75 385 VAL A O 1
ATOM 2969 N N . GLU A 1 386 ? -10.283 -14.396 27.450 1.00 86.94 386 GLU A N 1
ATOM 2970 C CA . GLU A 1 386 ? -9.249 -14.421 26.403 1.00 86.94 386 GLU A CA 1
ATOM 2971 C C . GLU A 1 386 ? -9.755 -15.053 25.098 1.00 86.94 386 GLU A C 1
ATOM 2973 O O . GLU A 1 386 ? -9.429 -14.588 24.006 1.00 86.94 386 GLU A O 1
ATOM 2978 N N . LYS A 1 387 ? -10.591 -16.096 25.201 1.00 86.31 387 LYS A N 1
ATOM 2979 C CA . LYS A 1 387 ? -11.180 -16.805 24.060 1.00 86.31 387 LYS A CA 1
ATOM 2980 C C . LYS A 1 387 ? -12.700 -16.838 24.172 1.00 86.31 387 LYS A C 1
ATOM 2982 O O . LYS A 1 387 ? -13.251 -17.480 25.063 1.00 86.31 387 LYS A O 1
ATOM 2987 N N . VAL A 1 388 ? -13.370 -16.172 23.236 1.00 85.50 388 VAL A N 1
ATOM 2988 C CA . VAL A 1 388 ? -14.835 -16.105 23.173 1.00 85.50 388 VAL A CA 1
ATOM 2989 C C . VAL A 1 388 ? -15.406 -17.430 22.662 1.00 85.50 388 VAL A C 1
ATOM 2991 O O . VAL A 1 388 ? -14.976 -17.955 21.637 1.00 85.50 388 VAL A O 1
ATOM 2994 N N . THR A 1 389 ? -16.394 -17.955 23.380 1.00 89.12 389 THR A N 1
ATOM 2995 C CA . THR A 1 389 ? -17.167 -19.159 23.016 1.00 89.12 389 THR A CA 1
ATOM 2996 C C . THR A 1 389 ? -18.652 -18.856 22.818 1.00 89.12 389 THR A C 1
ATOM 2998 O O . THR A 1 389 ? -19.307 -19.525 22.027 1.00 89.12 389 THR A O 1
ATOM 3001 N N . ASP A 1 390 ? -19.166 -17.814 23.480 1.00 88.12 390 ASP A N 1
ATOM 3002 C CA . ASP A 1 390 ? -20.534 -17.308 23.323 1.00 88.12 390 ASP A CA 1
ATOM 3003 C C . ASP A 1 390 ? -20.507 -15.770 23.184 1.00 88.12 390 ASP A C 1
ATOM 3005 O O . ASP A 1 390 ? -20.492 -15.065 24.197 1.00 88.12 390 ASP A O 1
ATOM 3009 N N . PRO A 1 391 ? -20.514 -15.218 21.953 1.00 82.88 391 PRO A N 1
ATOM 3010 C CA . PRO A 1 391 ? -20.443 -13.769 21.708 1.00 82.88 391 PRO A CA 1
ATOM 3011 C C . PRO A 1 391 ? -21.602 -12.956 22.312 1.00 82.88 391 PRO A C 1
ATOM 3013 O O . PRO A 1 391 ? -21.512 -11.730 22.454 1.00 82.88 391 PRO A O 1
ATOM 3016 N N . SER A 1 392 ? -22.710 -13.617 22.671 1.00 86.00 392 SER A N 1
ATOM 3017 C CA . SER A 1 392 ? -23.846 -12.961 23.325 1.00 86.00 392 SER A CA 1
ATOM 3018 C C . SER A 1 392 ? -23.578 -12.667 24.805 1.00 86.00 392 SER A C 1
ATOM 3020 O O . SER A 1 392 ? -24.129 -11.708 25.340 1.00 86.00 392 SER A O 1
ATOM 3022 N N . LYS A 1 393 ? -22.683 -13.432 25.446 1.00 91.06 393 LYS A N 1
ATOM 3023 C CA . LYS A 1 393 ? -22.374 -13.347 26.887 1.00 91.06 393 LYS A CA 1
ATOM 3024 C C . LYS A 1 393 ? -20.926 -12.993 27.194 1.00 91.06 393 LYS A C 1
ATOM 3026 O O . LYS A 1 393 ? -20.609 -12.690 28.342 1.00 91.06 393 LYS A O 1
ATOM 3031 N N . GLN A 1 394 ? -20.043 -13.081 26.209 1.00 91.44 394 GLN A N 1
ATOM 3032 C CA . GLN A 1 394 ? -18.607 -12.919 26.381 1.00 91.44 394 GLN A CA 1
ATOM 3033 C C . GLN A 1 394 ? -18.062 -11.875 25.410 1.00 91.44 394 GLN A C 1
ATOM 3035 O O . GLN A 1 394 ? -18.546 -11.742 24.286 1.00 91.44 394 GLN A O 1
ATOM 3040 N N . ILE A 1 395 ? -17.030 -11.165 25.852 1.00 88.75 395 ILE A N 1
ATOM 3041 C CA . ILE A 1 395 ? -16.210 -10.276 25.028 1.00 88.75 395 ILE A CA 1
ATOM 3042 C C . ILE A 1 395 ? -14.754 -10.704 25.131 1.00 88.75 395 ILE A C 1
ATOM 3044 O O . ILE A 1 395 ? -14.315 -11.198 26.173 1.00 88.75 395 ILE A O 1
ATOM 3048 N N . ARG A 1 396 ? -14.007 -10.509 24.044 1.00 88.31 396 ARG A N 1
ATOM 3049 C CA . ARG A 1 396 ? -12.564 -10.718 24.067 1.00 88.31 396 ARG A CA 1
ATOM 3050 C C . ARG A 1 396 ? -11.936 -9.679 24.991 1.00 88.31 396 ARG A C 1
ATOM 3052 O O . ARG A 1 396 ? -12.245 -8.496 24.895 1.00 88.31 396 ARG A O 1
ATOM 3059 N N . GLY A 1 397 ? -11.016 -10.117 25.833 1.00 89.00 397 GLY A N 1
ATOM 3060 C CA . GLY A 1 397 ? -10.102 -9.229 26.528 1.00 89.00 397 GLY A CA 1
ATOM 3061 C C . GLY A 1 397 ? -9.137 -9.991 27.415 1.00 89.00 397 GLY A C 1
ATOM 3062 O O . GLY A 1 397 ? -9.172 -11.219 27.493 1.00 89.00 397 GLY A O 1
ATOM 3063 N N . ARG A 1 398 ? -8.266 -9.248 28.085 1.00 91.12 398 ARG A N 1
ATOM 3064 C CA . ARG A 1 398 ? -7.271 -9.786 29.009 1.00 91.12 398 ARG A CA 1
ATOM 3065 C C . ARG A 1 398 ? -7.352 -9.053 30.337 1.00 91.12 398 ARG A C 1
ATOM 3067 O O . ARG A 1 398 ? -7.510 -7.835 30.361 1.00 91.12 398 ARG A O 1
ATOM 3074 N N . ILE A 1 399 ? -7.214 -9.798 31.427 1.00 91.00 399 ILE A N 1
ATOM 3075 C CA . ILE A 1 399 ? -7.171 -9.269 32.789 1.00 91.00 399 ILE A CA 1
ATOM 3076 C C . ILE A 1 399 ? -5.832 -9.691 33.387 1.00 91.00 399 ILE A C 1
ATOM 3078 O O . ILE A 1 399 ? -5.523 -10.879 33.428 1.00 91.00 399 ILE A O 1
ATOM 3082 N N . ASN A 1 400 ? -5.044 -8.725 33.845 1.00 91.62 400 ASN A N 1
ATOM 3083 C CA . ASN A 1 400 ? -3.815 -8.964 34.592 1.00 91.62 400 ASN A CA 1
ATOM 3084 C C . ASN A 1 400 ? -3.974 -8.359 35.984 1.00 91.62 400 ASN A C 1
ATOM 3086 O O . ASN A 1 400 ? -4.391 -7.209 36.101 1.00 91.62 400 ASN A O 1
ATOM 3090 N N . GLN A 1 401 ? -3.616 -9.105 37.025 1.00 90.94 401 GLN A N 1
ATOM 3091 C CA . GLN A 1 401 ? -3.580 -8.595 38.392 1.00 90.94 401 GLN A CA 1
ATOM 3092 C C . GLN A 1 401 ? -2.163 -8.731 38.954 1.00 90.94 401 GLN A C 1
ATOM 3094 O O . GLN A 1 401 ? -1.630 -9.836 39.038 1.00 90.94 401 GLN A O 1
ATOM 3099 N N . GLU A 1 402 ? -1.577 -7.607 39.358 1.00 91.31 402 GLU A N 1
ATOM 3100 C CA . GLU A 1 402 ? -0.271 -7.524 40.013 1.00 91.31 402 GLU A CA 1
ATOM 3101 C C . GLU A 1 402 ? -0.456 -6.942 41.418 1.00 91.31 402 GLU A C 1
ATOM 3103 O O . GLU A 1 402 ? -0.668 -5.740 41.601 1.00 91.31 402 GLU A O 1
ATOM 3108 N N . GLY A 1 403 ? -0.427 -7.822 42.423 1.00 89.19 403 GLY A N 1
ATOM 3109 C CA . GLY A 1 403 ? -0.824 -7.467 43.784 1.00 89.19 403 GLY A CA 1
ATOM 3110 C C . GLY A 1 403 ? -2.274 -6.986 43.807 1.00 89.19 403 GLY A C 1
ATOM 3111 O O . GLY A 1 403 ? -3.189 -7.730 43.454 1.00 89.19 403 GLY A O 1
ATOM 3112 N N . ASP A 1 404 ? -2.468 -5.727 44.182 1.00 88.19 404 ASP A N 1
ATOM 3113 C CA . ASP A 1 404 ? -3.792 -5.115 44.305 1.00 88.19 404 ASP A CA 1
ATOM 3114 C C . ASP A 1 404 ? -4.204 -4.329 43.052 1.00 88.19 404 ASP A C 1
ATOM 3116 O O . ASP A 1 404 ? -5.348 -3.888 42.945 1.00 88.19 404 ASP A O 1
ATOM 3120 N N . ASN A 1 405 ? -3.296 -4.153 42.089 1.00 90.94 405 ASN A N 1
ATOM 3121 C CA . ASN A 1 405 ? -3.571 -3.429 40.855 1.00 90.94 405 ASN A CA 1
ATOM 3122 C C . ASN A 1 405 ? -4.053 -4.386 39.771 1.00 90.94 405 ASN A C 1
ATOM 3124 O O . ASN A 1 405 ? -3.409 -5.392 39.472 1.00 90.94 405 ASN A O 1
ATOM 3128 N N . VAL A 1 406 ? -5.175 -4.042 39.153 1.00 88.75 406 VAL A N 1
ATOM 3129 C CA . VAL A 1 406 ? -5.800 -4.816 38.088 1.00 88.75 406 VAL A CA 1
ATOM 3130 C C . VAL A 1 406 ? -5.783 -3.983 36.822 1.00 88.75 406 VAL A C 1
ATOM 3132 O O . VAL A 1 406 ? -6.249 -2.846 36.798 1.00 88.75 406 VAL A O 1
ATOM 3135 N N . THR A 1 407 ? -5.262 -4.573 35.755 1.00 89.88 407 THR A N 1
ATOM 3136 C CA . THR A 1 407 ? -5.283 -4.005 34.412 1.00 89.88 407 THR A CA 1
ATOM 3137 C C . THR A 1 407 ? -6.174 -4.851 33.521 1.00 89.88 407 THR A C 1
ATOM 3139 O O . THR A 1 407 ? -6.015 -6.071 33.451 1.00 89.88 407 THR A O 1
ATOM 3142 N N . ILE A 1 408 ? -7.085 -4.200 32.807 1.00 89.06 408 ILE A N 1
ATOM 3143 C CA . ILE A 1 408 ? -7.939 -4.819 31.798 1.00 89.06 408 ILE A CA 1
ATOM 3144 C C . ILE A 1 408 ? -7.592 -4.278 30.415 1.00 89.06 408 ILE A C 1
ATOM 3146 O O . ILE A 1 408 ? -7.309 -3.093 30.253 1.00 89.06 408 ILE A O 1
ATOM 3150 N N . TYR A 1 409 ? -7.644 -5.155 29.423 1.00 87.31 409 TYR A N 1
ATOM 3151 C CA . TYR A 1 409 ? -7.479 -4.834 28.011 1.00 87.31 409 TYR A CA 1
ATOM 3152 C C . TYR A 1 409 ? -8.692 -5.376 27.273 1.00 87.31 409 TYR A C 1
ATOM 3154 O O . TYR A 1 409 ? -8.912 -6.588 27.268 1.00 87.31 409 TYR A O 1
ATOM 3162 N N . VAL A 1 410 ? -9.492 -4.490 26.694 1.00 85.25 410 VAL A N 1
ATOM 3163 C CA . VAL A 1 410 ? -10.686 -4.854 25.923 1.00 85.25 410 VAL A CA 1
ATOM 3164 C C . VAL A 1 410 ? -10.779 -3.986 24.671 1.00 85.25 410 VAL A C 1
ATOM 3166 O O . VAL A 1 410 ? -10.333 -2.837 24.707 1.00 85.25 410 VAL A O 1
ATOM 3169 N N . PRO A 1 411 ? -11.370 -4.481 23.577 1.00 78.75 411 PRO A N 1
ATOM 3170 C CA . PRO A 1 411 ? -11.556 -3.662 22.389 1.00 78.75 411 PRO A CA 1
ATOM 3171 C C . PRO A 1 411 ? -12.440 -2.440 22.653 1.00 78.75 411 PRO A C 1
ATOM 3173 O O . PRO A 1 411 ? -13.316 -2.484 23.511 1.00 78.75 411 PRO A O 1
ATOM 3176 N N . ASP A 1 412 ? -12.276 -1.361 21.884 1.00 75.19 412 ASP A N 1
ATOM 3177 C CA . ASP A 1 412 ? -13.135 -0.171 22.011 1.00 75.19 412 ASP A CA 1
ATOM 3178 C C . ASP A 1 412 ? -14.606 -0.448 21.655 1.00 75.19 412 ASP A C 1
ATOM 3180 O O . ASP A 1 412 ? -15.506 0.191 22.198 1.00 75.19 412 ASP A O 1
ATOM 3184 N N . SER A 1 413 ? -14.844 -1.444 20.799 1.00 73.69 413 SER A N 1
ATOM 3185 C CA . SER A 1 413 ? -16.159 -1.901 20.335 1.00 73.69 413 SER A CA 1
ATOM 3186 C C . SER A 1 413 ? -17.096 -2.370 21.456 1.00 73.69 413 SER A C 1
ATOM 3188 O O . SER A 1 413 ? -18.307 -2.446 21.254 1.00 73.69 413 SER A O 1
ATOM 3190 N N . VAL A 1 414 ? -16.565 -2.677 22.646 1.00 78.75 414 VAL A N 1
ATOM 3191 C CA . VAL A 1 414 ? -17.364 -3.158 23.786 1.00 78.75 414 VAL A CA 1
ATOM 3192 C C . VAL A 1 414 ? -18.090 -2.031 24.527 1.00 78.75 414 VAL A C 1
ATOM 3194 O O . VAL A 1 414 ? -18.989 -2.311 25.327 1.00 78.75 414 VAL A O 1
ATOM 3197 N N . PHE A 1 415 ? -17.697 -0.776 24.288 1.00 77.06 415 PHE A N 1
ATOM 3198 C CA . PHE A 1 415 ? -18.236 0.389 24.980 1.00 77.06 415 PHE A CA 1
ATOM 3199 C C . PHE A 1 415 ? -19.374 1.036 24.197 1.00 77.06 415 PHE A C 1
ATOM 3201 O O . PHE A 1 415 ? -19.261 1.333 23.009 1.00 77.06 415 PHE A O 1
ATOM 3208 N N . ASN A 1 416 ? -20.466 1.316 24.901 1.00 72.81 416 ASN A N 1
ATOM 3209 C CA . ASN A 1 416 ? -21.550 2.131 24.382 1.00 72.81 416 ASN A CA 1
ATOM 3210 C C . ASN A 1 416 ? -21.145 3.611 24.411 1.00 72.81 416 ASN A C 1
ATOM 3212 O O . ASN A 1 416 ? -20.433 4.030 25.333 1.00 72.81 416 ASN A O 1
ATOM 3216 N N . PRO A 1 417 ? -21.648 4.438 23.479 1.00 64.38 417 PRO A N 1
ATOM 3217 C CA . PRO A 1 417 ? -21.592 5.884 23.634 1.00 64.38 417 PRO A CA 1
ATOM 3218 C C . PRO A 1 417 ? -22.249 6.314 24.959 1.00 64.38 417 PRO A C 1
ATOM 3220 O O . PRO A 1 417 ? -23.437 6.079 25.174 1.00 64.38 417 PRO A O 1
ATOM 3223 N N . GLY A 1 418 ? -21.477 6.951 25.846 1.00 71.81 418 GLY A N 1
ATOM 3224 C CA . GLY A 1 418 ? -21.960 7.453 27.137 1.00 71.81 418 GLY A CA 1
ATOM 3225 C C . GLY A 1 418 ? -21.850 6.437 28.280 1.00 71.81 418 GLY A C 1
ATOM 3226 O O . GLY A 1 418 ? -20.746 6.101 28.722 1.00 71.81 418 GLY A O 1
ATOM 3227 N N . ASP A 1 419 ? -22.996 6.011 28.814 1.00 75.62 419 ASP A N 1
ATOM 3228 C CA . ASP A 1 419 ? -23.062 5.190 30.025 1.00 75.62 419 ASP A CA 1
ATOM 3229 C C . ASP A 1 419 ? -22.679 3.734 29.748 1.00 75.62 419 ASP A C 1
ATOM 3231 O O . ASP A 1 419 ? -23.235 3.064 28.875 1.00 75.62 419 ASP A O 1
ATOM 3235 N N . ASN A 1 420 ? -21.753 3.226 30.556 1.00 79.88 420 ASN A N 1
ATOM 3236 C CA . ASN A 1 420 ? -21.310 1.843 30.531 1.00 79.88 420 ASN A CA 1
ATOM 3237 C C . ASN A 1 420 ? -21.422 1.238 31.932 1.00 79.88 420 ASN A C 1
ATOM 3239 O O . ASN A 1 420 ? -21.213 1.917 32.944 1.00 79.88 420 ASN A O 1
ATOM 3243 N N . ASN A 1 421 ? -21.756 -0.053 31.992 1.00 84.56 421 ASN A N 1
ATOM 3244 C CA . ASN A 1 421 ? -21.750 -0.794 33.247 1.00 84.56 421 ASN A CA 1
ATOM 3245 C C . ASN A 1 421 ? -20.476 -1.622 33.375 1.00 84.56 421 ASN A C 1
ATOM 3247 O O . ASN A 1 421 ? -20.131 -2.366 32.455 1.00 84.56 421 ASN A O 1
ATOM 3251 N N . PHE A 1 422 ? -19.822 -1.520 34.524 1.00 86.81 422 PHE A N 1
ATOM 3252 C CA . PHE A 1 422 ? -18.622 -2.269 34.850 1.00 86.81 422 PHE A CA 1
ATOM 3253 C C . PHE A 1 422 ? -18.866 -3.101 36.108 1.00 86.81 422 PHE A C 1
ATOM 3255 O O . PHE A 1 422 ? -19.023 -2.548 37.192 1.00 86.81 422 PHE A O 1
ATOM 3262 N N . ASP A 1 423 ? -18.888 -4.427 35.979 1.00 89.31 423 ASP A N 1
ATOM 3263 C CA . ASP A 1 423 ? -19.057 -5.337 37.112 1.00 89.31 423 ASP A CA 1
ATOM 3264 C C . ASP A 1 423 ? -17.798 -6.171 37.330 1.00 89.31 423 ASP A C 1
ATOM 3266 O O . ASP A 1 423 ? -17.169 -6.626 36.374 1.00 89.31 423 ASP A O 1
ATOM 3270 N N . TYR A 1 424 ? -17.459 -6.454 38.582 1.00 89.94 424 TYR A N 1
ATOM 3271 C CA . TYR A 1 424 ? -16.382 -7.380 38.908 1.00 89.94 424 TYR A CA 1
ATOM 3272 C C . TYR A 1 424 ? -16.688 -8.228 40.136 1.00 89.94 424 TYR A C 1
ATOM 3274 O O . TYR A 1 424 ? -17.323 -7.793 41.098 1.00 89.94 424 TYR A O 1
ATOM 3282 N N . ASP A 1 425 ? -16.200 -9.461 40.077 1.00 90.38 425 ASP A N 1
ATOM 3283 C CA . ASP A 1 425 ? -16.253 -10.439 41.152 1.00 90.38 425 ASP A CA 1
ATOM 3284 C C . ASP A 1 425 ? -14.861 -10.533 41.788 1.00 90.38 425 ASP A C 1
ATOM 3286 O O . ASP A 1 425 ? -13.869 -10.714 41.081 1.00 90.38 425 ASP A O 1
ATOM 3290 N N . LEU A 1 426 ? -14.786 -10.457 43.114 1.00 89.62 426 LEU A N 1
ATOM 3291 C CA . LEU A 1 426 ? -13.571 -10.652 43.897 1.00 89.62 426 LEU A CA 1
ATOM 3292 C C . LEU A 1 426 ? -13.725 -11.851 44.825 1.00 89.62 426 LEU A C 1
ATOM 3294 O O . LEU A 1 426 ? -14.762 -11.987 45.474 1.00 89.62 426 LEU A O 1
ATOM 3298 N N . SER A 1 427 ? -12.669 -12.640 44.986 1.00 86.44 427 SER A N 1
ATOM 3299 C CA . SER A 1 427 ? -12.585 -13.684 46.004 1.00 86.44 427 SER A CA 1
ATOM 3300 C C . SER A 1 427 ? -11.400 -13.482 46.938 1.00 86.44 427 SER A C 1
ATOM 3302 O O . SER A 1 427 ? -10.366 -12.921 46.576 1.00 86.44 427 SER A O 1
ATOM 3304 N N . LYS A 1 428 ? -11.552 -13.950 48.177 1.00 83.00 428 LYS A N 1
ATOM 3305 C CA . LYS A 1 428 ? -10.457 -14.067 49.140 1.00 83.00 428 LYS A CA 1
ATOM 3306 C C . LYS A 1 428 ? -10.413 -15.493 49.662 1.00 83.00 428 LYS A C 1
ATOM 3308 O O . LYS A 1 428 ? -11.357 -15.942 50.314 1.00 83.00 428 LYS A O 1
ATOM 3313 N N . GLU A 1 429 ? -9.328 -16.201 49.360 1.00 66.00 429 GLU A N 1
ATOM 3314 C CA . GLU A 1 429 ? -9.061 -17.508 49.960 1.00 66.00 429 GLU A CA 1
ATOM 3315 C C . GLU A 1 429 ? -8.759 -17.336 51.450 1.00 66.00 429 GLU A C 1
ATOM 3317 O O . GLU A 1 429 ? -8.181 -16.330 51.881 1.00 66.00 429 GLU A O 1
ATOM 3322 N N . ALA A 1 430 ? -9.199 -18.308 52.250 1.00 56.44 430 ALA A N 1
ATOM 3323 C CA . ALA A 1 430 ? -8.929 -18.319 53.675 1.00 56.44 430 ALA A CA 1
ATOM 3324 C C . ALA A 1 430 ? -7.412 -18.265 53.887 1.00 56.44 430 ALA A C 1
ATOM 3326 O O . ALA A 1 430 ? -6.674 -19.092 53.352 1.00 56.44 430 ALA A O 1
ATOM 3327 N N . ARG A 1 431 ? -6.947 -17.291 54.677 1.00 43.97 431 ARG A N 1
ATOM 3328 C CA . ARG A 1 431 ? -5.597 -17.346 55.241 1.00 43.97 431 ARG A CA 1
ATOM 3329 C C . ARG A 1 431 ? -5.514 -18.704 55.942 1.00 43.97 431 ARG A C 1
ATOM 3331 O O . ARG A 1 431 ? -6.407 -18.998 56.742 1.00 43.97 431 ARG A O 1
ATOM 3338 N N . ALA A 1 432 ? -4.522 -19.534 55.604 1.00 41.00 432 ALA A N 1
ATOM 3339 C CA . ALA A 1 432 ? -4.229 -20.711 56.417 1.00 41.00 432 ALA A CA 1
ATOM 3340 C C . ALA A 1 432 ? -4.199 -20.230 57.876 1.00 41.00 432 ALA A C 1
ATOM 3342 O O . ALA A 1 432 ? -3.634 -19.150 58.105 1.00 41.00 432 ALA A O 1
ATOM 3343 N N . PRO A 1 433 ? -4.885 -20.913 58.813 1.00 38.44 433 PRO A N 1
ATOM 3344 C CA . PRO A 1 433 ? -4.831 -20.499 60.205 1.00 38.44 433 PRO A CA 1
ATOM 3345 C C . PRO A 1 433 ? -3.353 -20.341 60.554 1.00 38.44 433 PRO A C 1
ATOM 3347 O O . PRO A 1 433 ? -2.556 -21.227 60.236 1.00 38.44 433 PRO A O 1
ATOM 3350 N N . GLU A 1 434 ? -2.976 -19.179 61.098 1.00 40.09 434 GLU A N 1
ATOM 3351 C CA . GLU A 1 434 ? -1.682 -19.098 61.764 1.00 40.09 434 GLU A CA 1
ATOM 3352 C C . GLU A 1 434 ? -1.687 -20.251 62.767 1.00 40.09 434 GLU A C 1
ATOM 3354 O O . GLU A 1 434 ? -2.667 -20.445 63.492 1.00 40.09 434 GLU A O 1
ATOM 3359 N N . THR A 1 435 ? -0.686 -21.121 62.645 1.00 41.22 435 THR A N 1
ATOM 3360 C CA . THR A 1 435 ? -0.514 -22.296 63.494 1.00 41.22 435 THR A CA 1
ATOM 3361 C C . THR A 1 435 ? -0.712 -21.880 64.948 1.00 41.22 435 THR A C 1
ATOM 3363 O O . THR A 1 435 ? -0.181 -20.848 65.351 1.00 41.22 435 THR A O 1
ATOM 3366 N N . ASN A 1 436 ? -1.550 -22.646 65.654 1.00 42.25 436 ASN A N 1
ATOM 3367 C CA . ASN A 1 436 ? -2.055 -22.412 67.007 1.00 42.25 436 ASN A CA 1
ATOM 3368 C C . ASN A 1 436 ? -1.081 -21.656 67.928 1.00 42.25 436 ASN A C 1
ATOM 3370 O O . ASN A 1 436 ? 0.087 -22.018 68.029 1.00 42.25 436 ASN A O 1
ATOM 3374 N N . GLU A 1 437 ? -1.625 -20.740 68.735 1.00 46.19 437 GLU A N 1
ATOM 3375 C CA . GLU A 1 437 ? -0.993 -20.153 69.934 1.00 46.19 437 GLU A CA 1
ATOM 3376 C C . GLU A 1 437 ? -0.573 -21.201 71.003 1.00 46.19 437 GLU A C 1
ATOM 3378 O O . GLU A 1 437 ? -0.202 -20.841 72.111 1.00 46.19 437 GLU A O 1
ATOM 3383 N N . GLU A 1 438 ? -0.613 -22.505 70.702 1.00 51.53 438 GLU A N 1
ATOM 3384 C CA . GLU A 1 438 ? -0.146 -23.584 71.586 1.00 51.53 438 GLU A CA 1
ATOM 3385 C C . GLU A 1 438 ? 1.358 -23.892 71.434 1.00 51.53 438 GLU A C 1
ATOM 3387 O O . GLU A 1 438 ? 1.887 -24.681 72.213 1.00 51.53 438 GLU A O 1
ATOM 3392 N N . ASP A 1 439 ? 2.058 -23.250 70.488 1.00 46.31 439 ASP A N 1
ATOM 3393 C CA . ASP A 1 439 ? 3.521 -23.352 70.328 1.00 46.31 439 ASP A CA 1
ATOM 3394 C C . ASP A 1 439 ? 4.296 -22.177 70.980 1.00 46.31 439 ASP A C 1
ATOM 3396 O O . ASP A 1 439 ? 5.509 -22.046 70.784 1.00 46.31 439 ASP A O 1
ATOM 3400 N N . GLU A 1 440 ? 3.641 -21.320 71.782 1.00 42.09 440 GLU A N 1
ATOM 3401 C CA . GLU A 1 440 ? 4.357 -20.390 72.671 1.00 42.09 440 GLU A CA 1
ATOM 3402 C C . GLU A 1 440 ? 5.054 -21.180 73.787 1.00 42.09 440 GLU A C 1
ATOM 3404 O O . GLU A 1 440 ? 4.456 -21.591 74.781 1.00 42.09 440 GLU A O 1
ATOM 3409 N N . VAL A 1 441 ? 6.357 -21.405 73.620 1.00 52.06 441 VAL A N 1
ATOM 3410 C CA . VAL A 1 441 ? 7.218 -21.854 74.713 1.00 52.06 441 VAL A CA 1
ATOM 3411 C C . VAL A 1 441 ? 7.602 -20.623 75.531 1.00 52.06 441 VAL A C 1
ATOM 3413 O O . VAL A 1 441 ? 8.291 -19.738 75.018 1.00 52.06 441 VAL A O 1
ATOM 3416 N N . ASP A 1 442 ? 7.171 -20.576 76.794 1.00 41.25 442 ASP A N 1
ATOM 3417 C CA . ASP A 1 442 ? 7.606 -19.550 77.746 1.00 41.25 442 ASP A CA 1
ATOM 3418 C C . ASP A 1 442 ? 9.150 -19.492 77.800 1.00 41.25 442 ASP A C 1
ATOM 3420 O O . ASP A 1 442 ? 9.809 -20.541 77.842 1.00 41.25 442 ASP A O 1
ATOM 3424 N N . PRO A 1 443 ? 9.759 -18.290 77.782 1.00 46.66 443 PRO A N 1
ATOM 3425 C CA . PRO A 1 443 ? 11.209 -18.155 77.822 1.00 46.66 443 PRO A CA 1
ATOM 3426 C C . PRO A 1 443 ? 11.785 -18.626 79.176 1.00 46.66 443 PRO A C 1
ATOM 3428 O O . PRO A 1 443 ? 11.102 -18.520 80.196 1.00 46.66 443 PRO A O 1
ATOM 3431 N N . PRO A 1 444 ? 13.029 -19.149 79.188 1.00 56.25 444 PRO A N 1
ATOM 3432 C CA . PRO A 1 444 ? 13.644 -19.797 80.351 1.00 56.25 444 PRO A CA 1
ATOM 3433 C C . PRO A 1 444 ? 13.916 -18.879 81.547 1.00 56.25 444 PRO A C 1
ATOM 3435 O O . PRO A 1 444 ? 14.203 -17.676 81.337 1.00 56.25 444 PRO A O 1
#

Foldseek 3Di:
DDDDDDDDDDDDDDDDDAFDWDDDPDFWIWTDGPLKIKIKGKDKDFDPLQAAAEEEEEEEEQAPVCVPQLVLLLVLQLQQLDEDDLLPADLVQGHFYDPVDPLRGYWYKYKYKAWFQWEKEDQDLVQDDDIDIDRDCVVQVDFIDMDMDAGGSPSVSSSVVSVPRHHIGDGQPLVSLVVSLVRCVVHVPDSPSNYFYEYEYEDAFQGQWDADPVGGIYGYFYPVLQVLLCVVVVHDPPFGESLRGLLQVSLVSLLVSLVVNDVSRDPLYWYAYQHAHQPVVQCDSRYHNNPLQQQNCPPSDCSVDRHRSVVSTCVSRLSSGDQWDQRPNDTQRSHQYDHDDSNVSSVSNSVNVSRRSFDWWDKDKDFADFQKDWPWKDKQQATEDCDDPDPVRHFHWDWDDDGGMIMITGGPSSDDNTIMMIMTMIMHDRDDPPPDPPPPDDDD

Sequence (444 aa):
MPLGLAGLFLARGASADEGAARQVGENTEIIQNGCYRKVKKTEKTQWTVPRKPIDLVILQDASGSFEKTIPSVKNALKRLTTYVKPEQYNETDPHLVSTGDPDTTDRVFVSAYQGLDQVRYFDNEDFTGAIDTYTNEGITGKHYQFSSSDLTSDQKSIHSFIDNITVGGGTPTVPGITDALAAYNSQKGEMKNGRKTVFLLVTDGVANGYR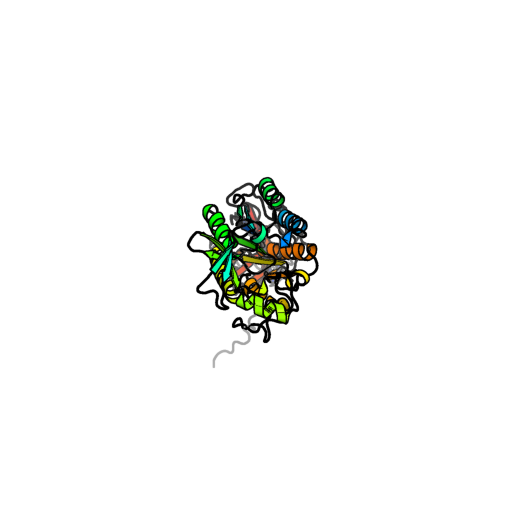LPDGNVVMDKSYARTYKLQPAWGLGQNYFPEAAQDIVSRANELKEAGNTLKNAVGSEGSVVIGFWERVAGFTDPYFQYGSAYLNGFGKTLNIGDNRSVQGIFHDALQSMASPDKVVNGKNVSFYVNEQSDIDKFSNRILESVAAALIKEDIKGEFTVTPGYKVDAVRINGKTVVEKVTDPSKQIRGRINQEGDNVTIYVPDSVFNPGDNNFDYDLSKEARAPETNEEDEVDPP

Organism: Streptococcus oralis (NCBI:txid1303)